Protein 7Q3Z (pdb70)

Organism: Homo sapiens (NCBI:txid9606)

B-factor: mean 42.29, std 16.64, range [16.61, 131.1]

Radius of gyration: 27.96 Å; Cα contacts (8 Å, |Δi|>4): 1354; chains: 2; bounding box: 65×72×68 Å

Nearest PDB structures (foldseek):
  7q3z-assembly1_B  TM=1.003E+00  e=4.705E-70  Homo sapiens
  7q3z-assembly2_A  TM=9.934E-01  e=1.161E-64  Homo sapiens
  7cux-assembly1_E  TM=9.793E-01  e=3.874E-58  Homo sapiens
  7cux-assembly1_C  TM=9.809E-01  e=7.092E-57  Homo sapiens
  7cux-assembly1_A  TM=9.792E-01  e=5.566E-57  Homo sapiens

Structure (mmCIF, N/CA/C/O backbone):
data_7Q3Z
#
_entry.id   7Q3Z
#
_cell.length_a   49.880
_cell.length_b   64.040
_cell.length_c   104.580
_cell.angle_alpha   90.00
_cell.angle_beta   93.00
_cell.angle_gamma   90.00
#
_symmetry.space_group_name_H-M   'P 1 21 1'
#
loop_
_entity.id
_entity.type
_entity.pdbx_description
1 polymer 'Schlafen family member 5'
2 non-polymer 'ZINC ION'
3 non-polymer 'SODIUM ION'
4 water water
#
loop_
_atom_site.group_PDB
_atom_site.id
_atom_site.type_symbol
_atom_site.label_atom_id
_atom_site.label_alt_id
_atom_site.label_comp_id
_atom_site.label_asym_id
_atom_site.label_entity_id
_atom_site.label_seq_id
_atom_site.pdbx_PDB_ins_code
_atom_site.Cartn_x
_atom_site.Cartn_y
_atom_site.Cartn_z
_atom_site.occupancy
_atom_site.B_iso_or_equiv
_atom_site.auth_seq_id
_atom_site.auth_comp_id
_atom_site.auth_asym_id
_atom_site.auth_atom_id
_atom_site.pdbx_PDB_model_num
ATOM 1 N N . VAL A 1 7 ? 22.212 -16.981 69.719 1.00 76.18 7 VAL B N 1
ATOM 2 C CA . VAL A 1 7 ? 21.933 -16.386 68.415 1.00 73.85 7 VAL B CA 1
ATOM 3 C C . VAL A 1 7 ? 22.584 -17.238 67.319 1.00 73.20 7 VAL B C 1
ATOM 4 O O . VAL A 1 7 ? 23.804 -17.203 67.119 1.00 75.82 7 VAL B O 1
ATOM 8 N N . ASP A 1 8 ? 21.752 -18.007 66.620 1.00 64.24 8 ASP B N 1
ATOM 9 C CA . ASP A 1 8 ? 22.231 -18.988 65.656 1.00 56.69 8 ASP B CA 1
ATOM 10 C C . ASP A 1 8 ? 22.603 -18.330 64.335 0.00 57.94 8 ASP B C 1
ATOM 11 O O . ASP A 1 8 ? 21.943 -17.393 63.882 1.00 56.95 8 ASP B O 1
ATOM 16 N N . THR A 1 9 ? 23.661 -18.838 63.716 1.00 60.88 9 THR B N 1
ATOM 17 C CA . THR A 1 9 ? 24.018 -18.513 62.342 1.00 72.88 9 THR B CA 1
ATOM 18 C C . THR A 1 9 ? 23.674 -19.703 61.452 1.00 79.96 9 THR B C 1
ATOM 19 O O . THR A 1 9 ? 23.626 -20.849 61.906 1.00 81.10 9 THR B O 1
ATOM 23 N N . ASN A 1 10 ? 23.424 -19.426 60.176 1.00 82.93 10 ASN B N 1
ATOM 24 C CA . ASN A 1 10 ? 22.990 -20.472 59.254 1.00 84.04 10 ASN B CA 1
ATOM 25 C C . ASN A 1 10 ? 23.939 -20.642 58.072 1.00 80.77 10 ASN B C 1
ATOM 26 O O . ASN A 1 10 ? 25.073 -20.171 58.101 1.00 81.39 10 ASN B O 1
ATOM 31 N N . GLU A 1 13 ? 26.211 -14.593 52.351 1.00 107.82 13 GLU B N 1
ATOM 32 C CA . GLU A 1 13 ? 25.348 -15.701 52.741 1.00 106.17 13 GLU B CA 1
ATOM 33 C C . GLU A 1 13 ? 25.162 -15.754 54.258 1.00 98.15 13 GLU B C 1
ATOM 34 O O . GLU A 1 13 ? 24.496 -16.649 54.781 1.00 107.60 13 GLU B O 1
ATOM 40 N N . CYS A 1 14 ? 25.750 -14.788 54.965 1.00 78.34 14 CYS B N 1
ATOM 41 C CA . CYS A 1 14 ? 25.736 -14.788 56.424 1.00 64.47 14 CYS B CA 1
ATOM 42 C C . CYS A 1 14 ? 24.344 -14.418 56.929 1.00 55.13 14 CYS B C 1
ATOM 43 O O . CYS A 1 14 ? 23.966 -13.243 56.951 1.00 49.47 14 CYS B O 1
ATOM 46 N N . VAL A 1 15 ? 23.571 -15.418 57.337 1.00 46.27 15 VAL B N 1
ATOM 47 C CA . VAL A 1 15 ? 22.213 -15.215 57.825 1.00 47.45 15 VAL B CA 1
ATOM 48 C C . VAL A 1 15 ? 22.190 -15.528 59.313 1.00 50.53 15 VAL B C 1
ATOM 49 O O . VAL A 1 15 ? 22.612 -16.613 59.733 1.00 55.59 15 VAL B O 1
ATOM 53 N N . VAL A 1 16 ? 21.715 -14.574 60.106 1.00 44.25 16 VAL B N 1
ATOM 54 C CA . VAL A 1 16 ? 21.627 -14.713 61.554 1.00 43.08 16 VAL B CA 1
ATOM 55 C C . VAL A 1 16 ? 20.159 -14.846 61.928 1.00 43.18 16 VAL B C 1
ATOM 56 O O . VAL A 1 16 ? 19.332 -14.029 61.507 1.00 40.86 16 VAL B O 1
ATOM 60 N N . ASP A 1 17 ? 19.832 -15.886 62.701 1.00 46.28 17 ASP B N 1
ATOM 61 C CA . ASP A 1 17 ? 18.460 -16.168 63.129 1.00 46.81 17 ASP B CA 1
ATOM 62 C C . ASP A 1 17 ? 18.250 -15.602 64.530 1.00 47.83 17 ASP B C 1
ATOM 63 O O . ASP A 1 17 ? 18.816 -16.107 65.504 1.00 50.13 17 ASP B O 1
ATOM 68 N N . ALA A 1 18 ? 17.421 -14.571 64.632 1.00 45.62 18 ALA B N 1
ATOM 69 C CA . ALA A 1 18 ? 17.183 -13.914 65.906 1.00 45.49 18 ALA B CA 1
ATOM 70 C C . ALA A 1 18 ? 15.970 -14.475 66.642 1.00 46.84 18 ALA B C 1
ATOM 71 O O . ALA A 1 18 ? 15.543 -13.891 67.640 1.00 46.64 18 ALA B O 1
ATOM 73 N N . GLY A 1 19 ? 15.409 -15.585 66.171 1.00 45.05 19 GLY B N 1
ATOM 74 C CA . GLY A 1 19 ? 14.303 -16.220 66.864 1.00 49.96 19 GLY B CA 1
ATOM 75 C C . GLY A 1 19 ? 12.987 -15.483 66.690 1.00 58.15 19 GLY B C 1
ATOM 76 O O . GLY A 1 19 ? 12.760 -14.764 65.712 1.00 60.02 19 GLY B O 1
ATOM 77 N N . LYS A 1 20 ? 12.101 -15.675 67.666 1.00 54.51 20 LYS B N 1
ATOM 78 C CA . LYS A 1 20 ? 10.768 -15.088 67.625 1.00 51.79 20 LYS B CA 1
ATOM 79 C C . LYS A 1 20 ? 10.770 -13.719 68.297 1.00 45.24 20 LYS B C 1
ATOM 80 O O . LYS A 1 20 ? 11.396 -13.528 69.343 1.00 49.15 20 LYS B O 1
ATOM 86 N N . VAL A 1 21 ? 10.067 -12.763 67.683 1.00 43.08 21 VAL B N 1
ATOM 87 C CA . VAL A 1 21 ? 10.055 -11.377 68.144 1.00 46.14 21 VAL B CA 1
ATOM 88 C C . VAL A 1 21 ? 8.652 -10.796 67.987 1.00 51.94 21 VAL B C 1
ATOM 89 O O . VAL A 1 21 ? 7.904 -11.163 67.077 1.00 49.04 21 VAL B O 1
ATOM 93 N N . THR A 1 22 ? 8.281 -9.903 68.902 1.00 47.60 22 THR B N 1
ATOM 94 C CA . THR A 1 22 ? 7.045 -9.143 68.764 1.00 46.21 22 THR B CA 1
ATOM 95 C C . THR A 1 22 ? 7.351 -7.838 68.051 1.00 39.86 22 THR B C 1
ATOM 96 O O . THR A 1 22 ? 8.346 -7.179 68.365 1.00 44.57 22 THR B O 1
ATOM 100 N N . LEU A 1 23 ? 6.514 -7.471 67.081 1.00 39.51 23 LEU B N 1
ATOM 101 C CA . LEU A 1 23 ? 6.780 -6.281 66.288 1.00 39.70 23 LEU B CA 1
ATOM 102 C C . LEU A 1 23 ? 5.627 -5.292 66.331 1.00 39.90 23 LEU B C 1
ATOM 103 O O . LEU A 1 23 ? 4.452 -5.672 66.432 1.00 50.06 23 LEU B O 1
ATOM 108 N N . GLY A 1 24 ? 5.985 -4.014 66.224 1.00 39.90 24 GLY B N 1
ATOM 109 C CA . GLY A 1 24 ? 5.030 -2.927 66.154 1.00 43.47 24 GLY B CA 1
ATOM 110 C C . GLY A 1 24 ? 5.208 -2.013 67.345 1.00 48.25 24 GLY B C 1
ATOM 111 O O . GLY A 1 24 ? 5.439 -2.492 68.457 1.00 43.52 24 GLY B O 1
ATOM 112 N N . THR A 1 25 ? 5.125 -0.700 67.122 1.00 46.89 25 THR B N 1
ATOM 113 C CA . THR A 1 25 ? 5.322 0.238 68.219 1.00 51.21 25 THR B CA 1
ATOM 114 C C . THR A 1 25 ? 4.347 -0.040 69.363 1.00 45.91 25 THR B C 1
ATOM 115 O O . THR A 1 25 ? 4.762 -0.237 70.512 1.00 44.78 25 THR B O 1
ATOM 119 N N . GLN A 1 26 ? 3.047 -0.101 69.062 1.00 55.47 26 GLN B N 1
ATOM 120 C CA . GLN A 1 26 ? 2.057 -0.349 70.112 1.00 46.82 26 GLN B CA 1
ATOM 121 C C . GLN A 1 26 ? 2.257 -1.726 70.745 1.00 52.13 26 GLN B C 1
ATOM 122 O O . GLN A 1 26 ? 2.310 -1.860 71.979 1.00 52.59 26 GLN B O 1
ATOM 128 N N . GLN A 1 27 ? 2.376 -2.763 69.905 1.00 48.38 27 GLN B N 1
ATOM 129 C CA . GLN A 1 27 ? 2.505 -4.128 70.410 1.00 41.64 27 GLN B CA 1
ATOM 130 C C . GLN A 1 27 ? 3.717 -4.283 71.320 1.00 53.07 27 GLN B C 1
ATOM 131 O O . GLN A 1 27 ? 3.657 -4.998 72.327 1.00 51.05 27 GLN B O 1
ATOM 137 N N . ARG A 1 28 ? 4.833 -3.641 70.978 1.00 45.35 28 ARG B N 1
ATOM 138 C CA . ARG A 1 28 ? 6.004 -3.758 71.837 1.00 47.62 28 ARG B CA 1
ATOM 139 C C . ARG A 1 28 ? 5.879 -2.880 73.075 1.00 50.31 28 ARG B C 1
ATOM 140 O O . ARG A 1 28 ? 6.445 -3.210 74.123 1.00 49.90 28 ARG B O 1
ATOM 148 N N . GLN A 1 29 ? 5.144 -1.772 72.976 1.00 55.07 29 GLN B N 1
ATOM 149 C CA . GLN A 1 29 ? 4.830 -1.000 74.171 1.00 59.57 29 GLN B CA 1
ATOM 150 C C . GLN A 1 29 ? 4.131 -1.875 75.205 1.00 54.05 29 GLN B C 1
ATOM 151 O O . GLN A 1 29 ? 4.544 -1.931 76.366 1.00 49.51 29 GLN B O 1
ATOM 157 N N . GLU A 1 30 ? 3.106 -2.616 74.785 1.00 54.10 30 GLU B N 1
ATOM 158 C CA . GLU A 1 30 ? 2.267 -3.326 75.748 1.00 55.65 30 GLU B CA 1
ATOM 159 C C . GLU A 1 30 ? 2.807 -4.692 76.174 1.00 59.56 30 GLU B C 1
ATOM 160 O O . GLU A 1 30 ? 2.267 -5.279 77.118 1.00 56.80 30 GLU B O 1
ATOM 166 N N . MET A 1 31 ? 3.849 -5.212 75.526 1.00 51.76 31 MET B N 1
ATOM 167 C CA . MET A 1 31 ? 4.289 -6.571 75.808 1.00 42.81 31 MET B CA 1
ATOM 168 C C . MET A 1 31 ? 5.037 -6.634 77.140 1.00 46.33 31 MET B C 1
ATOM 169 O O . MET A 1 31 ? 5.363 -5.614 77.758 1.00 51.13 31 MET B O 1
ATOM 174 N N . ASP A 1 32 ? 5.325 -7.861 77.572 1.00 46.60 32 ASP B N 1
ATOM 175 C CA . ASP A 1 32 ? 6.093 -8.113 78.790 1.00 55.07 32 ASP B CA 1
ATOM 176 C C . ASP A 1 32 ? 7.464 -7.440 78.718 1.00 61.08 32 ASP B C 1
ATOM 177 O O . ASP A 1 32 ? 8.244 -7.732 77.796 1.00 60.24 32 ASP B O 1
ATOM 182 N N . PRO A 1 33 ? 7.794 -6.546 79.656 1.00 60.37 33 PRO B N 1
ATOM 183 C CA . PRO A 1 33 ? 9.049 -5.779 79.532 1.00 57.07 33 PRO B CA 1
ATOM 184 C C . PRO A 1 33 ? 10.320 -6.613 79.454 1.00 61.89 33 PRO B C 1
ATOM 185 O O . PRO A 1 33 ? 11.176 -6.321 78.614 1.00 67.07 33 PRO B O 1
ATOM 189 N N . ARG A 1 34 ? 10.496 -7.623 80.310 1.00 60.38 34 ARG B N 1
ATOM 190 C CA . ARG A 1 34 ? 11.735 -8.395 80.255 1.00 55.58 34 ARG B CA 1
ATOM 191 C C . ARG A 1 34 ? 11.898 -9.076 78.898 1.00 55.61 34 ARG B C 1
ATOM 192 O O . ARG A 1 34 ? 13.010 -9.145 78.354 1.00 54.57 34 ARG B O 1
ATOM 200 N N . LEU A 1 35 ? 10.792 -9.548 78.316 1.00 53.50 35 LEU B N 1
ATOM 201 C CA . LEU A 1 35 ? 10.856 -10.140 76.985 1.00 56.79 35 LEU B CA 1
ATOM 202 C C . LEU A 1 35 ? 11.173 -9.087 75.929 1.00 50.11 35 LEU B C 1
ATOM 203 O O . LEU A 1 35 ? 11.962 -9.344 75.010 1.00 45.33 35 LEU B O 1
ATOM 208 N N . ARG A 1 36 ? 10.561 -7.901 76.044 1.00 46.20 36 ARG B N 1
ATOM 209 C CA . ARG A 1 36 ? 10.857 -6.807 75.121 1.00 50.73 36 ARG B CA 1
ATOM 210 C C . ARG A 1 36 ? 12.344 -6.482 75.126 1.00 44.20 36 ARG B C 1
ATOM 211 O O . ARG A 1 36 ? 12.979 -6.362 74.068 1.00 43.39 36 ARG B O 1
ATOM 219 N N . GLU A 1 37 ? 12.922 -6.365 76.319 1.00 37.41 37 GLU B N 1
ATOM 220 C CA . GLU A 1 37 ? 14.337 -6.035 76.426 1.00 36.81 37 GLU B CA 1
ATOM 221 C C . GLU A 1 37 ? 15.210 -7.161 75.883 1.00 39.33 37 GLU B C 1
ATOM 222 O O . GLU A 1 37 ? 16.216 -6.906 75.207 1.00 43.98 37 GLU B O 1
ATOM 228 N N . LYS A 1 38 ? 14.834 -8.416 76.154 1.00 40.19 38 LYS B N 1
ATOM 229 C CA . LYS A 1 38 ? 15.617 -9.552 75.667 1.00 42.07 38 LYS B CA 1
ATOM 230 C C . LYS A 1 38 ? 15.651 -9.595 74.140 1.00 43.68 38 LYS B C 1
ATOM 231 O O . LYS A 1 38 ? 16.712 -9.797 73.532 1.00 46.19 38 LYS B O 1
ATOM 237 N N . GLN A 1 39 ? 14.488 -9.431 73.506 1.00 45.22 39 GLN B N 1
ATOM 238 C CA . GLN A 1 39 ? 14.429 -9.416 72.048 1.00 41.95 39 GLN B CA 1
ATOM 239 C C . GLN A 1 39 ? 15.234 -8.260 71.472 1.00 38.50 39 GLN B C 1
ATOM 240 O O . GLN A 1 39 ? 15.977 -8.437 70.495 1.00 36.80 39 GLN B O 1
ATOM 246 N N . ASN A 1 40 ? 15.090 -7.063 72.051 1.00 42.05 40 ASN B N 1
ATOM 247 C CA . ASN A 1 40 ? 15.848 -5.926 71.544 1.00 42.66 40 ASN B CA 1
ATOM 248 C C . ASN A 1 40 ? 17.346 -6.187 71.646 1.00 40.63 40 ASN B C 1
ATOM 249 O O . ASN A 1 40 ? 18.111 -5.841 70.732 1.00 42.93 40 ASN B O 1
ATOM 254 N N . GLU A 1 41 ? 17.779 -6.849 72.726 1.00 37.61 41 GLU B N 1
ATOM 255 C CA . GLU A 1 41 ? 19.209 -7.098 72.912 1.00 38.10 41 GLU B CA 1
ATOM 256 C C . GLU A 1 41 ? 19.719 -8.172 71.953 1.00 39.44 41 GLU B C 1
ATOM 257 O O . GLU A 1 41 ? 20.849 -8.080 71.448 1.00 36.24 41 GLU B O 1
ATOM 263 N N . ILE A 1 42 ? 18.905 -9.199 71.696 1.00 38.06 42 ILE B N 1
ATOM 264 C CA . ILE A 1 42 ? 19.263 -10.203 70.694 1.00 36.89 42 ILE B CA 1
ATOM 265 C C . ILE A 1 42 ? 19.450 -9.543 69.336 1.00 39.23 42 ILE B C 1
ATOM 266 O O . ILE A 1 42 ? 20.456 -9.763 68.644 1.00 40.06 42 ILE B O 1
ATOM 271 N N . ILE A 1 43 ? 18.476 -8.722 68.933 1.00 39.59 43 ILE B N 1
ATOM 272 C CA . ILE A 1 43 ? 18.573 -8.055 67.638 1.00 42.35 43 ILE B CA 1
ATOM 273 C C . ILE A 1 43 ? 19.824 -7.189 67.578 1.00 38.16 43 ILE B C 1
ATOM 274 O O . ILE A 1 43 ? 20.553 -7.210 66.582 1.00 33.26 43 ILE B O 1
ATOM 279 N N . LEU A 1 44 ? 20.107 -6.435 68.646 1.00 30.96 44 LEU B N 1
ATOM 280 C CA . LEU A 1 44 ? 21.235 -5.511 68.582 1.00 34.62 44 LEU B CA 1
ATOM 281 C C . LEU A 1 44 ? 22.569 -6.247 68.543 1.00 36.24 44 LEU B C 1
ATOM 282 O O . LEU A 1 44 ? 23.492 -5.825 67.833 1.00 31.73 44 LEU B O 1
ATOM 287 N N . ARG A 1 45 ? 22.705 -7.340 69.303 1.00 30.69 45 ARG B N 1
ATOM 288 C CA . ARG A 1 45 ? 23.940 -8.113 69.225 1.00 36.33 45 ARG B CA 1
ATOM 289 C C . ARG A 1 45 ? 24.126 -8.702 67.835 1.00 32.15 45 ARG B C 1
ATOM 290 O O . ARG A 1 45 ? 25.250 -8.748 67.319 1.00 33.35 45 ARG B O 1
ATOM 298 N N . ALA A 1 46 ? 23.034 -9.173 67.223 1.00 31.85 46 ALA B N 1
ATOM 299 C CA . ALA A 1 46 ? 23.132 -9.692 65.864 1.00 31.07 46 ALA B CA 1
ATOM 300 C C . ALA A 1 46 ? 23.562 -8.597 64.892 1.00 36.28 46 ALA B C 1
ATOM 301 O O . ALA A 1 46 ? 24.421 -8.819 64.023 1.00 38.16 46 ALA B O 1
ATOM 303 N N . VAL A 1 47 ? 22.968 -7.403 65.027 1.00 34.69 47 VAL B N 1
ATOM 304 C CA . VAL A 1 47 ? 23.342 -6.264 64.190 1.00 31.11 47 VAL B CA 1
ATOM 305 C C . VAL A 1 47 ? 24.827 -5.944 64.357 1.00 32.08 47 VAL B C 1
ATOM 306 O O . VAL A 1 47 ? 25.551 -5.751 63.375 1.00 30.75 47 VAL B O 1
ATOM 310 N N . CYS A 1 48 ? 25.296 -5.859 65.607 1.00 31.22 48 CYS B N 1
ATOM 311 C CA . CYS A 1 48 ? 26.681 -5.477 65.865 1.00 35.14 48 CYS B CA 1
ATOM 312 C C . CYS A 1 48 ? 27.656 -6.498 65.273 1.00 29.81 48 CYS B C 1
ATOM 313 O O . CYS A 1 48 ? 28.652 -6.136 64.621 1.00 28.22 48 CYS B O 1
ATOM 316 N N . ALA A 1 49 ? 27.375 -7.790 65.484 1.00 32.03 49 ALA B N 1
ATOM 317 C CA . ALA A 1 49 ? 28.181 -8.844 64.870 1.00 31.21 49 ALA B CA 1
ATOM 318 C C . ALA A 1 49 ? 28.256 -8.686 63.352 1.00 34.86 49 ALA B C 1
ATOM 319 O O . ALA A 1 49 ? 29.340 -8.756 62.754 1.00 34.40 49 ALA B O 1
ATOM 321 N N . LEU A 1 50 ? 27.107 -8.469 62.707 1.00 31.69 50 LEU B N 1
ATOM 322 C CA . LEU A 1 50 ? 27.132 -8.387 61.251 1.00 35.02 50 LEU B CA 1
ATOM 323 C C . LEU A 1 50 ? 27.843 -7.125 60.777 1.00 34.09 50 LEU B C 1
ATOM 324 O O . LEU A 1 50 ? 28.562 -7.150 59.772 1.00 31.32 50 LEU B O 1
ATOM 329 N N . LEU A 1 51 ? 27.632 -6.003 61.462 1.00 30.69 51 LEU B N 1
ATOM 330 C CA . LEU A 1 51 ? 28.375 -4.797 61.121 1.00 34.16 51 LEU B CA 1
ATOM 331 C C . LEU A 1 51 ? 29.875 -5.066 61.154 1.00 36.67 51 LEU B C 1
ATOM 332 O O . LEU A 1 51 ? 30.618 -4.587 60.292 1.00 36.45 51 LEU B O 1
ATOM 337 N N . ASN A 1 52 ? 30.331 -5.879 62.107 1.00 31.38 52 ASN B N 1
ATOM 338 C CA . ASN A 1 52 ? 31.756 -6.161 62.242 1.00 32.98 52 ASN B CA 1
ATOM 339 C C . ASN A 1 52 ? 32.217 -7.384 61.449 1.00 35.60 52 ASN B C 1
ATOM 340 O O . ASN A 1 52 ? 33.393 -7.757 61.541 1.00 36.90 52 ASN B O 1
ATOM 345 N N . SER A 1 53 ? 31.335 -8.017 60.682 1.00 31.82 53 SER B N 1
ATOM 346 C CA . SER A 1 53 ? 31.684 -9.241 59.968 1.00 38.49 53 SER B CA 1
ATOM 347 C C . SER A 1 53 ? 31.354 -9.136 58.483 1.00 36.34 53 SER B C 1
ATOM 348 O O . SER A 1 53 ? 31.052 -10.142 57.833 1.00 39.88 53 SER B O 1
ATOM 351 N N . GLY A 1 54 ? 31.385 -7.924 57.938 1.00 29.23 54 GLY B N 1
ATOM 352 C CA . GLY A 1 54 ? 31.185 -7.725 56.517 1.00 35.38 54 GLY B CA 1
ATOM 353 C C . GLY A 1 54 ? 29.751 -7.672 56.051 1.00 39.44 54 GLY B C 1
ATOM 354 O O . GLY A 1 54 ? 29.518 -7.770 54.841 1.00 32.93 54 GLY B O 1
ATOM 355 N N . GLY A 1 55 ? 28.783 -7.537 56.962 1.00 33.48 55 GLY B N 1
ATOM 356 C CA . GLY A 1 55 ? 27.385 -7.430 56.606 1.00 35.74 55 GLY B CA 1
ATOM 357 C C . GLY A 1 55 ? 26.684 -8.776 56.524 1.00 37.38 55 GLY B C 1
ATOM 358 O O . GLY A 1 55 ? 27.296 -9.842 56.501 1.00 37.19 55 GLY B O 1
ATOM 359 N N . GLY A 1 56 ? 25.363 -8.715 56.496 1.00 38.24 56 GLY B N 1
ATOM 360 C CA . GLY A 1 56 ? 24.578 -9.930 56.396 1.00 41.17 56 GLY B CA 1
ATOM 361 C 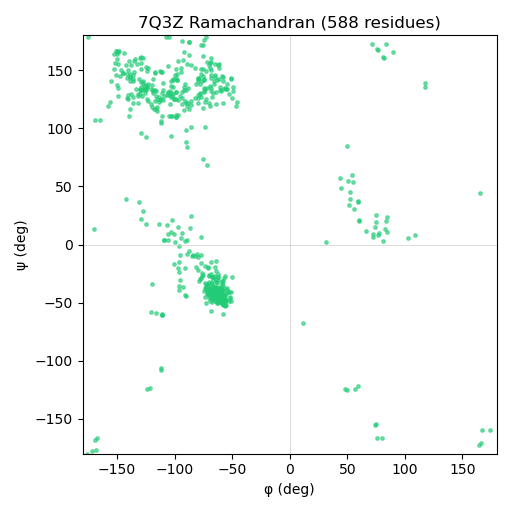C . GLY A 1 56 ? 23.098 -9.667 56.521 1.00 33.74 56 GLY B C 1
ATOM 362 O O . GLY A 1 56 ? 22.627 -8.546 56.314 1.00 39.69 56 GLY B O 1
ATOM 363 N N . ILE A 1 57 ? 22.365 -10.721 56.864 1.00 32.55 57 ILE B N 1
ATOM 364 C CA . ILE A 1 57 ? 20.916 -10.673 56.945 1.00 39.58 57 ILE B CA 1
ATOM 365 C C . ILE A 1 57 ? 20.501 -11.248 58.288 1.00 41.29 57 ILE B C 1
ATOM 366 O O . ILE A 1 57 ? 21.000 -12.301 58.702 1.00 43.28 57 ILE B O 1
ATOM 371 N N . ILE A 1 58 ? 19.611 -10.546 58.977 1.00 35.51 58 ILE B N 1
ATOM 372 C CA . ILE A 1 58 ? 18.979 -11.046 60.189 1.00 33.53 58 ILE B CA 1
ATOM 373 C C . ILE A 1 58 ? 17.569 -11.471 59.823 1.00 39.82 58 ILE B C 1
ATOM 374 O O . ILE A 1 58 ? 16.839 -10.720 59.161 1.00 39.06 58 ILE B O 1
ATOM 379 N N . LYS A 1 59 ? 17.184 -12.675 60.227 1.00 39.74 59 LYS B N 1
ATOM 380 C CA . LYS A 1 59 ? 15.810 -13.109 60.040 1.00 41.20 59 LYS B CA 1
ATOM 381 C C . LYS A 1 59 ? 15.181 -13.357 61.404 1.00 40.36 59 LYS B C 1
ATOM 382 O O . LYS A 1 59 ? 15.865 -13.718 62.366 1.00 40.61 59 LYS B O 1
ATOM 388 N N . ALA A 1 60 ? 13.873 -13.122 61.483 1.00 41.16 60 ALA B N 1
ATOM 389 C CA . ALA A 1 60 ? 13.147 -13.325 62.726 1.00 41.18 60 ALA B CA 1
ATOM 390 C C . ALA A 1 60 ? 11.702 -13.684 62.415 1.00 44.94 60 ALA B C 1
ATOM 391 O O . ALA A 1 60 ? 11.126 -13.215 61.428 1.00 45.15 60 ALA B O 1
ATOM 393 N N . GLU A 1 61 ? 11.122 -14.531 63.263 1.00 44.84 61 GLU B N 1
ATOM 394 C CA . GLU A 1 61 ? 9.716 -14.892 63.147 1.00 46.96 61 GLU B CA 1
ATOM 395 C C . GLU A 1 61 ? 8.887 -13.884 63.939 1.00 45.53 61 GLU B C 1
ATOM 396 O O . GLU A 1 61 ? 9.102 -13.706 65.142 1.00 49.81 61 GLU B O 1
ATOM 402 N N . ILE A 1 62 ? 7.960 -13.214 63.261 1.00 44.49 62 ILE B N 1
ATOM 403 C CA . ILE A 1 62 ? 7.017 -12.306 63.909 1.00 47.26 62 ILE B CA 1
ATOM 404 C C . ILE A 1 62 ? 5.956 -13.143 64.618 1.00 52.60 62 ILE B C 1
ATOM 405 O O . ILE A 1 62 ? 5.206 -13.883 63.975 1.00 52.46 62 ILE B O 1
ATOM 410 N N . GLU A 1 63 ? 5.880 -13.021 65.945 1.00 55.33 63 GLU B N 1
ATOM 411 C CA . GLU A 1 63 ? 4.984 -13.875 66.718 1.00 63.47 63 GLU B CA 1
ATOM 412 C C . GLU A 1 63 ? 3.589 -13.283 66.925 1.00 60.74 63 GLU B C 1
ATOM 413 O O . GLU A 1 63 ? 2.655 -14.040 67.213 1.00 60.57 63 GLU B O 1
ATOM 419 N N . ASN A 1 64 ? 3.404 -11.970 66.782 1.00 55.93 64 ASN B N 1
ATOM 420 C CA . ASN A 1 64 ? 2.079 -11.381 66.943 1.00 51.42 64 ASN B CA 1
ATOM 421 C C . ASN A 1 64 ? 1.345 -11.383 65.604 1.00 60.86 64 ASN B C 1
ATOM 422 O O . ASN A 1 64 ? 1.798 -10.769 64.628 1.00 53.82 64 ASN B O 1
ATOM 427 N N . LYS A 1 65 ? 0.206 -12.070 65.569 1.00 62.53 65 LYS B N 1
ATOM 428 C CA . LYS A 1 65 ? -0.576 -12.173 64.351 1.00 59.28 65 LYS B CA 1
ATOM 429 C C . LYS A 1 65 ? -1.202 -10.826 64.010 1.00 57.93 65 LYS B C 1
ATOM 430 O O . LYS A 1 65 ? -1.460 -9.991 64.883 1.00 56.33 65 LYS B O 1
ATOM 436 N N . GLY A 1 66 ? -1.421 -10.615 62.715 1.00 61.53 66 GLY B N 1
ATOM 437 C CA . GLY A 1 66 ? -1.938 -9.359 62.221 1.00 61.49 66 GLY B CA 1
ATOM 438 C C . GLY A 1 66 ? -0.936 -8.231 62.150 1.00 58.24 66 GLY B C 1
ATOM 439 O O . GLY A 1 66 ? -1.339 -7.085 61.916 1.00 58.00 66 GLY B O 1
ATOM 440 N N . TYR A 1 67 ? 0.352 -8.507 62.347 1.00 52.42 67 TYR B N 1
ATOM 441 C CA . TYR A 1 67 ? 1.346 -7.450 62.253 1.00 49.02 67 TYR B CA 1
ATOM 442 C C . TYR A 1 67 ? 1.471 -6.957 60.817 1.00 51.37 67 TYR B C 1
ATOM 443 O O . TYR A 1 67 ? 1.543 -7.756 59.876 1.00 51.56 67 TYR B O 1
ATOM 452 N N . ASN A 1 68 ? 1.498 -5.638 60.649 1.00 46.05 68 ASN B N 1
ATOM 453 C CA . ASN A 1 68 ? 1.684 -5.030 59.339 1.00 56.59 68 ASN B CA 1
ATOM 454 C C . ASN A 1 68 ? 2.628 -3.854 59.489 1.00 57.24 68 ASN B C 1
ATOM 455 O O . ASN A 1 68 ? 2.286 -2.864 60.146 1.00 56.17 68 ASN B O 1
ATOM 460 N N . TYR A 1 69 ? 3.792 -3.954 58.843 1.00 53.97 69 TYR B N 1
ATOM 461 C CA . TYR A 1 69 ? 4.878 -3.018 59.105 1.00 56.29 69 TYR B CA 1
ATOM 462 C C . TYR A 1 69 ? 4.472 -1.577 58.816 1.00 56.16 69 TYR B C 1
ATOM 463 O O . TYR A 1 69 ? 4.827 -0.664 59.571 1.00 55.22 69 TYR B O 1
ATOM 472 N N . GLU A 1 70 ? 3.751 -1.344 57.716 1.00 54.63 70 GLU B N 1
ATOM 473 C CA . GLU A 1 70 ? 3.504 0.032 57.291 1.00 66.20 70 GLU B CA 1
ATOM 474 C C . GLU A 1 70 ? 2.548 0.748 58.238 1.00 72.54 70 GLU B C 1
ATOM 475 O O . GLU A 1 70 ? 2.720 1.943 58.511 1.00 78.48 70 GLU B O 1
ATOM 481 N N . ARG A 1 71 ? 1.536 0.042 58.753 1.00 62.49 71 ARG B N 1
ATOM 482 C CA A ARG A 1 71 ? 0.625 0.702 59.673 0.49 62.97 71 ARG B CA 1
ATOM 483 C CA B ARG A 1 71 ? 0.571 0.617 59.683 0.51 63.07 71 ARG B CA 1
ATOM 484 C C . ARG A 1 71 ? 1.053 0.572 61.129 1.00 63.04 71 ARG B C 1
ATOM 485 O O . ARG A 1 71 ? 0.754 1.473 61.920 1.00 67.52 71 ARG B O 1
ATOM 500 N N . HIS A 1 72 ? 1.790 -0.479 61.504 1.00 60.10 72 HIS B N 1
ATOM 501 C CA . HIS A 1 72 ? 2.132 -0.683 62.910 1.00 56.06 72 HIS B CA 1
ATOM 502 C C . HIS A 1 72 ? 3.506 -0.164 63.308 1.00 56.30 72 HIS B C 1
ATOM 503 O O . HIS A 1 72 ? 3.740 0.042 64.503 1.00 52.86 72 HIS B O 1
ATOM 510 N N . GLY A 1 73 ? 4.420 0.045 62.361 1.00 52.53 73 GLY B N 1
ATOM 511 C CA . GLY A 1 73 ? 5.773 0.419 62.733 1.00 50.65 73 GLY B CA 1
ATOM 512 C C . GLY A 1 73 ? 6.592 -0.784 63.167 1.00 48.30 73 GLY B C 1
ATOM 513 O O . GLY A 1 73 ? 6.217 -1.940 62.956 1.00 57.56 73 GLY B O 1
ATOM 514 N N . VAL A 1 74 ? 7.736 -0.501 63.787 1.00 41.81 74 VAL B N 1
ATOM 515 C CA . VAL A 1 74 ? 8.656 -1.560 64.195 1.00 45.18 74 VAL B CA 1
ATOM 516 C C . VAL A 1 74 ? 8.805 -1.611 65.713 1.00 48.79 74 VAL B C 1
ATOM 517 O O . VAL A 1 74 ? 8.544 -2.643 66.338 1.00 47.10 74 VAL B O 1
ATOM 521 N N . GLY A 1 75 ? 9.243 -0.509 66.314 1.00 45.92 75 GLY B N 1
ATOM 522 C CA . GLY A 1 75 ? 9.314 -0.435 67.759 1.00 44.18 75 GLY B CA 1
ATOM 523 C C . GLY A 1 75 ? 10.556 -1.023 68.386 1.00 51.05 75 GLY B C 1
ATOM 524 O O . GLY A 1 75 ? 10.533 -1.347 69.577 1.00 51.81 75 GLY B O 1
ATOM 525 N N . LEU A 1 76 ? 11.642 -1.182 67.628 1.00 47.46 76 LEU B N 1
ATOM 526 C CA . LEU A 1 76 ? 12.930 -1.567 68.188 1.00 43.14 76 LEU B CA 1
ATOM 527 C C . LEU A 1 76 ? 13.764 -0.324 68.462 1.00 46.76 76 LEU B C 1
ATOM 528 O O . LEU A 1 76 ? 13.644 0.683 67.759 1.00 53.43 76 LEU B O 1
ATOM 533 N N . ASP A 1 77 ? 14.602 -0.398 69.504 1.00 49.77 77 ASP B N 1
ATOM 534 C CA . ASP A 1 77 ? 15.472 0.708 69.905 1.00 49.90 77 ASP B CA 1
ATOM 535 C C . ASP A 1 77 ? 16.884 0.419 69.408 1.00 50.89 77 ASP B C 1
ATOM 536 O O . ASP A 1 77 ? 17.562 -0.476 69.924 1.00 54.88 77 ASP B O 1
ATOM 541 N N . VAL A 1 78 ? 17.326 1.197 68.425 1.00 50.63 78 VAL B N 1
ATOM 542 C CA . VAL A 1 78 ? 18.581 0.976 67.721 1.00 50.44 78 VAL B CA 1
ATOM 543 C C . VAL A 1 78 ? 19.398 2.259 67.801 1.00 54.45 78 VAL B C 1
ATOM 544 O O . VAL A 1 78 ? 18.868 3.331 67.506 1.00 52.23 78 V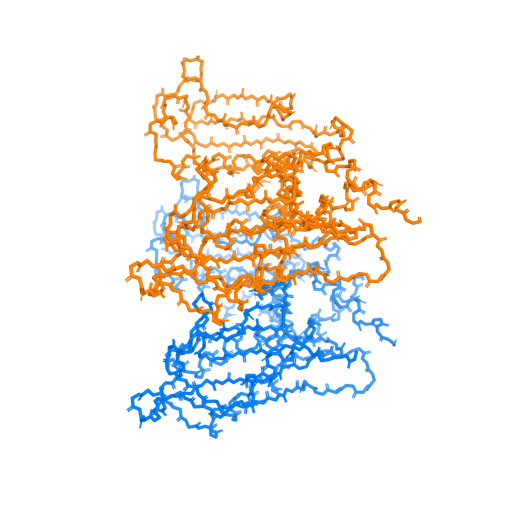AL B O 1
ATOM 548 N N . PRO A 1 79 ? 20.672 2.194 68.188 1.00 51.68 79 PRO B N 1
ATOM 549 C CA . PRO A 1 79 ? 21.538 3.383 68.167 1.00 51.42 79 PRO B CA 1
ATOM 550 C C . PRO A 1 79 ? 21.449 4.100 66.835 1.00 53.75 79 PRO B C 1
ATOM 551 O O . PRO A 1 79 ? 21.537 3.464 65.774 1.00 54.52 79 PRO B O 1
ATOM 555 N N . PRO A 1 80 ? 21.270 5.422 66.853 1.00 53.76 80 PRO B N 1
ATOM 556 C CA . PRO A 1 80 ? 21.116 6.165 65.591 1.00 53.29 80 PRO B CA 1
ATOM 557 C C . PRO A 1 80 ? 22.290 6.016 64.633 1.00 52.48 80 PRO B C 1
ATOM 558 O O . PRO A 1 80 ? 22.078 6.038 63.413 1.00 56.30 80 PRO B O 1
ATOM 562 N N . ILE A 1 81 ? 23.517 5.846 65.135 1.00 48.90 81 ILE B N 1
ATOM 563 C CA . ILE A 1 81 ? 24.649 5.648 64.232 1.00 55.85 81 ILE B CA 1
ATOM 564 C C . ILE A 1 81 ? 24.495 4.356 63.441 1.00 51.40 81 ILE B C 1
ATOM 565 O O . ILE A 1 81 ? 24.951 4.263 62.298 1.00 58.82 81 ILE B O 1
ATOM 570 N N . PHE A 1 82 ? 23.835 3.348 64.015 1.00 44.52 82 PHE B N 1
ATOM 571 C CA . PHE A 1 82 ? 23.660 2.080 63.313 1.00 43.86 82 PHE B CA 1
ATOM 572 C C . PHE A 1 82 ? 22.599 2.141 62.224 1.00 54.09 82 PHE B C 1
ATOM 573 O O . PHE A 1 82 ? 22.648 1.334 61.288 1.00 52.88 82 PHE B O 1
ATOM 581 N N . ARG A 1 83 ? 21.641 3.064 62.332 1.00 56.23 83 ARG B N 1
ATOM 582 C CA . ARG A 1 83 ? 20.472 3.028 61.461 1.00 61.47 83 ARG B CA 1
ATOM 583 C C . ARG A 1 83 ? 20.841 3.225 59.998 1.00 57.60 83 ARG B C 1
ATOM 584 O O . ARG A 1 83 ? 20.209 2.632 59.117 1.00 57.51 83 ARG B O 1
ATOM 592 N N . SER A 1 84 ? 21.869 4.026 59.718 1.00 55.70 84 SER B N 1
ATOM 593 C CA A SER A 1 84 ? 22.280 4.275 58.342 0.39 55.08 84 SER B CA 1
ATOM 594 C CA B SER A 1 84 ? 22.276 4.273 58.340 0.61 55.01 84 SER B CA 1
ATOM 595 C C . SER A 1 84 ? 22.787 3.020 57.639 1.00 57.01 84 SER B C 1
ATOM 596 O O . SER A 1 84 ? 22.910 3.028 56.409 1.00 56.96 84 SER B O 1
ATOM 601 N N . HIS A 1 85 ? 23.084 1.950 58.380 1.00 54.47 85 HIS B N 1
ATOM 602 C CA . HIS A 1 85 ? 23.583 0.704 57.807 1.00 49.74 85 HIS B CA 1
ATOM 603 C C . HIS A 1 85 ? 22.508 -0.363 57.657 1.00 45.63 85 HIS B C 1
ATOM 604 O O . HIS A 1 85 ? 22.823 -1.481 57.240 1.00 42.55 85 HIS B O 1
ATOM 611 N N . LEU A 1 86 ? 21.264 -0.058 58.006 1.00 43.97 86 LEU B N 1
ATOM 612 C CA . LEU A 1 86 ? 20.215 -1.057 58.133 1.00 44.03 86 LEU B CA 1
ATOM 613 C C . LEU A 1 86 ? 19.081 -0.780 57.156 1.00 44.47 86 LEU B C 1
ATOM 614 O O . LEU A 1 86 ? 18.725 0.375 56.900 1.00 42.24 86 LEU B O 1
ATOM 619 N N . ASP A 1 87 ? 18.521 -1.852 56.616 1.00 38.73 87 ASP B N 1
ATOM 620 C CA . ASP A 1 87 ? 17.226 -1.802 55.949 1.00 43.66 87 ASP B CA 1
ATOM 621 C C . ASP A 1 87 ? 16.362 -2.907 56.530 1.00 41.77 87 ASP B C 1
ATOM 622 O O . ASP A 1 87 ? 16.871 -3.846 57.138 1.00 48.67 87 ASP B O 1
ATOM 627 N N . LYS A 1 88 ? 15.050 -2.792 56.350 1.00 39.13 88 LYS B N 1
ATOM 628 C CA . LYS A 1 88 ? 14.121 -3.687 57.023 1.00 40.31 88 LYS B CA 1
ATOM 629 C C . LYS A 1 88 ? 12.988 -4.053 56.078 1.00 39.12 88 LYS B C 1
ATOM 630 O O . LYS A 1 88 ? 12.617 -3.270 55.198 1.00 38.82 88 LYS B O 1
ATOM 636 N N . MET A 1 89 ? 12.440 -5.252 56.269 1.00 43.68 89 MET B N 1
ATOM 637 C CA . MET A 1 89 ? 11.385 -5.747 55.392 1.00 51.27 89 MET B CA 1
ATOM 638 C C . MET A 1 89 ? 10.526 -6.775 56.119 1.00 43.07 89 MET B C 1
ATOM 639 O O . MET A 1 89 ? 11.041 -7.593 56.878 1.00 44.24 89 MET B O 1
ATOM 644 N N . GLN A 1 90 ? 9.219 -6.731 55.887 1.00 46.28 90 GLN B N 1
ATOM 645 C CA . GLN A 1 90 ? 8.307 -7.765 56.360 1.00 43.43 90 GLN B CA 1
ATOM 646 C C . GLN A 1 90 ? 7.870 -8.637 55.192 1.00 50.63 90 GLN B C 1
ATOM 647 O O . GLN A 1 90 ? 7.456 -8.121 54.148 1.00 44.87 90 GLN B O 1
ATOM 653 N N . LYS A 1 91 ? 7.957 -9.954 55.370 1.00 50.10 91 LYS B N 1
ATOM 654 C CA . LYS A 1 91 ? 7.411 -10.923 54.421 1.00 53.64 91 LYS B CA 1
ATOM 655 C C . LYS A 1 91 ? 6.557 -11.896 55.231 1.00 56.86 91 LYS B C 1
ATOM 656 O O . LYS A 1 91 ? 7.074 -12.852 55.820 1.00 55.60 91 LYS B O 1
ATOM 662 N N . GLU A 1 92 ? 5.253 -11.624 55.275 1.00 60.43 92 GLU B N 1
ATOM 663 C CA . GLU A 1 92 ? 4.266 -12.415 56.022 1.00 58.79 92 GLU B CA 1
ATOM 664 C C . GLU A 1 92 ? 4.696 -12.461 57.483 1.00 56.34 92 GLU B C 1
ATOM 665 O O . GLU A 1 92 ? 4.877 -11.387 58.085 1.00 53.47 92 GLU B O 1
ATOM 671 N N . ASN A 1 93 ? 4.871 -13.632 58.092 1.00 49.96 93 ASN B N 1
ATOM 672 C CA . ASN A 1 93 ? 5.231 -13.729 59.497 1.00 57.24 93 ASN B CA 1
ATOM 673 C C . ASN A 1 93 ? 6.735 -13.664 59.717 1.00 55.33 93 ASN B C 1
ATOM 674 O O . ASN A 1 93 ? 7.206 -14.003 60.808 1.00 52.27 93 ASN B O 1
ATOM 679 N N . HIS A 1 94 ? 7.500 -13.246 58.710 1.00 56.85 94 HIS B N 1
ATOM 680 C CA . HIS A 1 94 ? 8.941 -13.139 58.845 1.00 58.77 94 HIS B CA 1
ATOM 681 C C . HIS A 1 94 ? 9.378 -11.691 58.684 1.00 51.49 94 HIS B C 1
ATOM 682 O O . HIS A 1 94 ? 8.772 -10.916 57.943 1.00 53.44 94 HIS B O 1
ATOM 689 N N . PHE A 1 95 ? 10.433 -11.336 59.403 1.00 47.80 95 PHE B N 1
ATOM 690 C CA . PHE A 1 95 ? 11.024 -10.012 59.373 1.00 41.59 95 PHE B CA 1
ATOM 691 C C . PHE A 1 95 ? 12.485 -10.173 58.992 1.00 37.19 95 PHE B C 1
ATOM 692 O O . PHE A 1 95 ? 13.169 -11.079 59.489 1.00 42.05 95 PHE B O 1
ATOM 700 N N . LEU A 1 96 ? 12.964 -9.293 58.121 1.00 38.06 96 LEU B N 1
ATOM 701 C CA . LEU A 1 96 ? 14.335 -9.343 57.630 1.00 37.12 96 LEU B CA 1
ATOM 702 C C . LEU A 1 96 ? 15.007 -7.998 57.845 1.00 39.38 96 LEU B C 1
ATOM 703 O O . LEU A 1 96 ? 14.413 -6.951 57.572 1.00 41.13 96 LEU B O 1
ATOM 708 N N . ILE A 1 97 ? 16.252 -8.030 58.323 1.00 38.47 97 ILE B N 1
ATOM 709 C CA . ILE A 1 97 ? 17.070 -6.834 58.489 1.00 38.11 97 ILE B CA 1
ATOM 710 C C . ILE A 1 97 ? 18.326 -7.003 57.648 1.00 35.74 97 ILE B C 1
ATOM 711 O O . ILE A 1 97 ? 19.100 -7.941 57.863 1.00 38.54 97 ILE B O 1
ATOM 716 N N . PHE A 1 98 ? 18.519 -6.082 56.714 1.00 37.37 98 PHE B N 1
ATOM 717 C CA . PHE A 1 98 ? 19.683 -5.990 55.834 1.00 40.40 98 PHE B CA 1
ATOM 718 C C . PHE A 1 98 ? 20.756 -5.168 56.544 1.00 42.17 98 PHE B C 1
ATOM 719 O O . PHE A 1 98 ? 20.526 -3.990 56.846 1.00 41.62 98 PHE B O 1
ATOM 727 N N . VAL A 1 99 ? 21.909 -5.773 56.837 1.00 36.74 99 VAL B N 1
ATOM 728 C CA . VAL A 1 99 ? 22.957 -5.111 57.614 1.00 33.62 99 VAL B CA 1
ATOM 729 C C . VAL A 1 99 ? 24.170 -4.941 56.718 1.00 35.23 99 VAL B C 1
ATOM 730 O O . VAL A 1 99 ? 24.804 -5.926 56.330 1.00 35.99 99 VAL B O 1
ATOM 734 N N . LYS A 1 100 ? 24.520 -3.701 56.428 1.00 32.49 100 LYS B N 1
ATOM 735 C CA . LYS A 1 100 ? 25.686 -3.415 55.616 1.00 36.04 100 LYS B CA 1
ATOM 736 C C . LYS A 1 100 ? 26.921 -3.278 56.497 1.00 41.54 100 LYS B C 1
ATOM 737 O O . LYS A 1 100 ? 26.836 -2.998 57.693 1.00 40.67 100 LYS B O 1
ATOM 743 N N . SER A 1 101 ? 28.078 -3.522 55.892 1.00 37.50 101 SER B N 1
ATOM 744 C CA . SER A 1 101 ? 29.330 -3.536 56.636 1.00 38.52 101 SER B CA 1
ATOM 745 C C . SER A 1 101 ? 29.559 -2.201 57.340 1.00 40.32 101 SER B C 1
ATOM 746 O O . SER A 1 101 ? 29.190 -1.139 56.835 1.00 41.86 101 SER B O 1
ATOM 749 N N . TRP A 1 102 ? 30.150 -2.262 58.534 1.00 41.22 102 TRP B N 1
ATOM 750 C CA . TRP A 1 102 ? 30.449 -1.043 59.281 1.00 40.98 102 TRP B CA 1
ATOM 751 C C . TRP A 1 102 ? 31.377 -0.126 58.484 1.00 47.19 102 TRP B C 1
ATOM 752 O O . TRP A 1 102 ? 31.109 1.074 58.337 1.00 48.75 102 TRP B O 1
ATOM 763 N N . ASN A 1 103 ? 32.475 -0.686 57.969 1.00 35.15 103 ASN B N 1
ATOM 764 C CA . ASN A 1 103 ? 33.416 -0.019 57.061 1.00 55.69 103 ASN B CA 1
ATOM 765 C C . ASN A 1 103 ? 33.931 1.304 57.628 1.00 61.63 103 ASN B C 1
ATOM 766 O O . ASN A 1 103 ? 33.772 2.369 57.031 1.00 66.25 103 ASN B O 1
ATOM 771 N N . THR A 1 104 ? 34.580 1.206 58.789 1.00 64.99 104 THR B N 1
ATOM 772 C CA . THR A 1 104 ? 35.250 2.335 59.440 1.00 74.40 104 THR B CA 1
ATOM 773 C C . THR A 1 104 ? 34.383 3.596 59.423 1.00 84.49 104 THR B C 1
ATOM 774 O O . THR A 1 104 ? 34.841 4.692 59.090 1.00 89.52 104 THR B O 1
ATOM 778 N N . GLU A 1 105 ? 33.124 3.405 59.830 1.00 83.43 105 GLU B N 1
ATOM 779 C CA . GLU A 1 105 ? 32.106 4.485 59.921 1.00 84.81 105 GLU B CA 1
ATOM 780 C C . GLU A 1 105 ? 32.426 5.401 61.107 1.00 84.83 105 GLU B C 1
ATOM 781 O O . GLU A 1 105 ? 32.583 4.863 62.222 1.00 78.47 105 GLU B O 1
ATOM 787 N N . ALA A 1 106 ? 32.551 6.713 60.867 1.00 90.34 106 ALA B N 1
ATOM 788 C CA . ALA A 1 106 ? 32.787 7.701 61.951 1.00 92.30 106 ALA B CA 1
ATOM 789 C C . ALA A 1 106 ? 34.246 7.663 62.420 1.00 89.38 106 ALA B C 1
ATOM 790 O O . ALA A 1 106 ? 34.557 8.335 63.424 1.00 95.37 106 ALA B O 1
ATOM 792 N N . GLY A 1 107 ? 35.107 6.923 61.714 1.00 77.16 107 GLY B N 1
ATOM 793 C CA . GLY A 1 107 ? 36.537 6.848 62.076 1.00 66.57 107 GLY B CA 1
ATOM 794 C C . GLY A 1 107 ? 36.778 5.857 63.200 1.00 60.43 107 GLY B C 1
ATOM 795 O O . GLY A 1 107 ? 37.940 5.734 63.635 1.00 59.27 107 GLY B O 1
ATOM 796 N N . VAL A 1 108 ? 35.726 5.168 63.650 1.00 54.85 108 VAL B N 1
ATOM 797 C CA . VAL A 1 108 ? 35.870 4.132 64.715 1.00 47.97 108 VAL B CA 1
ATOM 798 C C . VAL A 1 108 ? 35.969 2.773 64.017 1.00 44.44 108 VAL B C 1
ATOM 799 O O . VAL A 1 108 ? 35.078 2.469 63.209 1.00 38.59 108 VAL B O 1
ATOM 803 N N . PRO A 1 109 ? 37.041 1.945 64.263 1.00 47.62 109 PRO B N 1
ATOM 804 C CA . PRO A 1 109 ? 37.348 0.703 63.535 1.00 47.57 109 PRO B CA 1
ATOM 805 C C . PRO A 1 109 ? 36.233 -0.324 63.556 1.00 49.48 109 PRO B C 1
ATOM 806 O O . PRO A 1 109 ? 36.130 -1.116 62.611 1.00 45.01 109 PRO B O 1
ATOM 810 N N . LEU A 1 110 ? 35.397 -0.351 64.593 1.00 43.04 110 LEU B N 1
ATOM 811 C CA . LEU A 1 110 ? 34.394 -1.399 64.679 1.00 36.23 110 LEU B CA 1
ATOM 812 C C . LEU A 1 110 ? 33.169 -0.878 65.413 1.00 40.76 110 LEU B C 1
ATOM 813 O O . LEU A 1 110 ? 33.223 0.118 66.143 1.00 38.72 110 LEU B O 1
ATOM 818 N N . ALA A 1 111 ? 32.058 -1.570 65.197 1.00 34.30 111 ALA B N 1
ATOM 819 C CA . ALA A 1 111 ? 30.806 -1.210 65.842 1.00 37.13 111 ALA B CA 1
ATOM 820 C C . ALA A 1 111 ? 30.790 -1.735 67.270 1.00 30.73 111 ALA B C 1
ATOM 821 O O . ALA A 1 111 ? 31.245 -2.851 67.537 1.00 34.53 111 ALA B O 1
ATOM 823 N N . THR A 1 112 ? 30.252 -0.929 68.187 1.00 34.64 112 THR B N 1
ATOM 824 C CA . THR A 1 112 ? 30.198 -1.283 69.603 1.00 30.69 112 THR B CA 1
ATOM 825 C C . THR A 1 112 ? 28.859 -0.844 70.173 1.00 28.19 112 THR B C 1
ATOM 826 O O . THR A 1 112 ? 28.444 0.303 69.981 1.00 35.88 112 THR B O 1
ATOM 830 N N . LEU A 1 113 ? 28.169 -1.766 70.841 1.00 27.29 113 LEU B N 1
ATOM 831 C CA . LEU A 1 113 ? 26.940 -1.391 71.526 1.00 27.82 113 LEU B CA 1
ATOM 832 C C . LEU A 1 113 ? 27.234 -0.579 72.785 1.00 33.35 113 LEU B C 1
ATOM 833 O O . LEU A 1 113 ? 26.496 0.356 73.117 1.00 35.50 113 LEU B O 1
ATOM 838 N N . CYS A 1 114 ? 28.298 -0.916 73.507 1.00 30.38 114 CYS B N 1
ATOM 839 C CA . CYS A 1 114 ? 28.603 -0.180 74.733 1.00 32.98 114 CYS B CA 1
ATOM 840 C C . CYS A 1 114 ? 30.075 -0.364 75.044 1.00 27.68 114 CYS B C 1
ATOM 841 O O . CYS A 1 114 ? 30.535 -1.500 75.217 1.00 28.09 114 CYS B O 1
ATOM 844 N N . SER A 1 115 ? 30.823 0.738 75.073 1.00 26.33 115 SER B N 1
ATOM 845 C CA . SER A 1 115 ? 32.252 0.627 75.359 1.00 26.70 115 SER B CA 1
ATOM 846 C C . SER A 1 115 ? 32.501 0.169 76.790 1.00 26.75 115 SER B C 1
ATOM 847 O O . SER A 1 115 ? 33.536 -0.446 77.069 1.00 28.29 115 SER B O 1
ATOM 850 N N . ASN A 1 116 ? 31.577 0.482 77.702 1.00 28.85 116 ASN B N 1
ATOM 851 C CA . ASN A 1 116 ? 31.702 0.225 79.138 1.00 32.85 116 ASN B CA 1
ATOM 852 C C . ASN A 1 116 ? 32.905 0.930 79.751 1.00 32.56 116 ASN B C 1
ATOM 853 O O . ASN A 1 116 ? 33.395 0.529 80.816 1.00 32.17 116 ASN B O 1
ATOM 858 N N . LEU A 1 117 ? 33.388 1.971 79.084 1.00 31.01 117 LEU B N 1
ATOM 859 C CA . LEU A 1 117 ? 34.347 2.912 79.648 1.00 31.62 117 LEU B CA 1
ATOM 860 C C . LEU A 1 117 ? 33.571 4.130 80.121 1.00 34.38 117 LEU B C 1
ATOM 861 O O . LEU A 1 117 ? 33.074 4.905 79.300 1.00 32.34 117 LEU B O 1
ATOM 866 N N . TYR A 1 118 ? 33.473 4.306 81.433 1.00 32.06 118 TYR B N 1
ATOM 867 C CA . TYR A 1 118 ? 32.698 5.409 81.976 1.00 23.83 118 TYR B CA 1
ATOM 868 C C . TYR A 1 118 ? 33.582 6.632 82.221 1.00 32.42 118 TYR B C 1
ATOM 869 O O . TYR A 1 118 ? 34.818 6.544 82.325 1.00 26.17 118 TYR B O 1
ATOM 878 N N . HIS A 1 119 ? 32.936 7.791 82.290 1.00 25.57 119 HIS B N 1
ATOM 879 C CA . HIS A 1 119 ? 33.645 8.987 82.715 1.00 28.99 119 HIS B CA 1
ATOM 880 C C . HIS A 1 119 ? 32.653 9.908 83.402 1.00 30.79 119 HIS B C 1
ATOM 881 O O . HIS A 1 119 ? 31.427 9.743 83.282 1.00 30.31 119 HIS B O 1
ATOM 888 N N . ARG A 1 120 ? 33.186 10.885 84.138 1.00 26.60 120 ARG B N 1
ATOM 889 C CA . ARG A 1 120 ? 32.342 11.764 84.937 1.00 29.54 120 ARG B CA 1
ATOM 890 C C . ARG A 1 120 ? 32.609 13.216 84.576 1.00 36.98 120 ARG B C 1
ATOM 891 O O . ARG A 1 120 ? 33.761 13.643 84.499 1.00 36.48 120 ARG B O 1
ATOM 899 N N . GLU A 1 121 ? 31.535 13.969 84.366 1.00 38.26 121 GLU B N 1
ATOM 900 C CA . GLU A 1 121 ? 31.616 15.397 84.119 1.00 42.08 121 GLU B CA 1
ATOM 901 C C . GLU A 1 121 ? 30.530 16.055 84.953 1.00 38.14 121 GLU B C 1
ATOM 902 O O . GLU A 1 121 ? 29.360 15.645 84.893 1.00 40.56 121 GLU B O 1
ATOM 908 N N . ARG A 1 122 ? 30.931 17.047 85.747 1.00 42.35 122 ARG B N 1
ATOM 909 C CA . ARG A 1 122 ? 30.051 17.720 86.702 1.00 45.82 122 ARG B CA 1
ATOM 910 C C . ARG A 1 122 ? 29.352 16.621 87.496 1.00 39.18 122 ARG B C 1
ATOM 911 O O . ARG A 1 122 ? 30.033 15.741 88.034 1.00 40.85 122 ARG B O 1
ATOM 919 N N . THR A 1 123 ? 28.025 16.595 87.555 1.00 37.05 123 THR B N 1
ATOM 920 C CA . THR A 1 123 ? 27.327 15.665 88.429 1.00 39.13 123 THR B CA 1
ATOM 921 C C . THR A 1 123 ? 26.858 14.414 87.698 1.00 41.37 123 THR B C 1
ATOM 922 O O . THR A 1 123 ? 26.054 13.651 88.245 1.00 51.37 123 THR B O 1
ATOM 926 N N . SER A 1 124 ? 27.381 14.160 86.499 1.00 40.42 124 SER B N 1
ATOM 927 C CA . SER A 1 124 ? 26.871 13.094 85.653 1.00 43.40 124 SER B CA 1
ATOM 928 C C . SER A 1 124 ? 27.987 12.115 85.308 1.00 34.35 124 SER B C 1
ATOM 929 O O . SER A 1 124 ? 29.016 12.512 84.747 1.00 33.60 124 SER B O 1
ATOM 932 N N . THR A 1 125 ? 27.762 10.840 85.626 1.00 26.75 125 THR B N 1
ATOM 933 C CA . THR A 1 125 ? 28.590 9.726 85.169 1.00 30.50 125 THR B CA 1
ATOM 934 C C . THR A 1 125 ? 27.914 9.075 83.967 1.00 40.62 125 THR B C 1
ATOM 935 O O . THR A 1 125 ? 26.735 8.699 84.044 1.00 36.85 125 THR B O 1
ATOM 939 N N . ASP A 1 126 ? 28.651 8.967 82.858 1.00 34.54 126 ASP B N 1
ATOM 940 C CA . ASP A 1 126 ? 28.108 8.482 81.593 1.00 33.81 126 ASP B CA 1
ATOM 941 C C . ASP A 1 126 ? 29.091 7.532 80.924 1.00 34.35 126 ASP B C 1
ATOM 942 O O . ASP A 1 126 ? 30.300 7.634 81.114 1.00 29.39 126 ASP B O 1
ATOM 947 N N . VAL A 1 127 ? 28.572 6.646 80.089 1.00 33.80 127 VAL B N 1
ATOM 948 C CA . VAL A 1 127 ? 29.450 5.779 79.314 1.00 29.55 127 VAL B CA 1
ATOM 949 C C . VAL A 1 127 ? 30.008 6.559 78.129 1.00 31.55 127 VAL B C 1
ATOM 950 O O . VAL A 1 127 ? 29.330 7.417 77.552 1.00 30.57 127 VAL B O 1
ATOM 954 N N . MET A 1 128 ? 31.269 6.299 77.783 1.00 29.47 128 MET B N 1
ATOM 955 C CA . MET A 1 128 ? 31.867 6.930 76.612 1.00 31.61 128 MET B CA 1
ATOM 956 C C . MET A 1 128 ? 31.303 6.302 75.343 1.00 37.57 128 MET B C 1
ATOM 957 O O . MET A 1 128 ? 31.243 5.072 75.234 1.00 31.15 128 MET B O 1
ATOM 962 N N . ASP A 1 129 ? 30.919 7.134 74.374 1.00 32.78 129 ASP B N 1
ATOM 963 C CA . ASP A 1 129 ? 30.611 6.574 73.066 1.00 35.69 129 ASP B CA 1
ATOM 964 C C . ASP A 1 129 ? 31.916 6.202 72.362 1.00 36.42 129 ASP B C 1
ATOM 965 O O . ASP A 1 129 ? 33.016 6.448 72.864 1.00 38.18 129 ASP B O 1
ATOM 970 N N . SER A 1 130 ? 31.797 5.603 71.176 1.00 37.31 130 SER B N 1
ATOM 971 C CA A SER A 1 130 ? 32.969 5.015 70.535 0.63 40.10 130 SER B CA 1
ATOM 972 C CA B SER A 1 130 ? 32.964 5.016 70.521 0.37 39.62 130 SER B CA 1
ATOM 973 C C . SER A 1 130 ? 34.029 6.064 70.224 1.00 37.79 130 SER B C 1
ATOM 974 O O . SER A 1 130 ? 35.230 5.799 70.360 1.00 38.50 130 SER B O 1
ATOM 979 N N . GLN A 1 131 ? 33.609 7.262 69.815 1.00 39.13 131 GLN B N 1
ATOM 980 C CA . GLN A 1 131 ? 34.569 8.310 69.475 1.00 37.94 131 GLN B CA 1
ATOM 981 C C . GLN A 1 131 ? 35.251 8.870 70.721 1.00 43.24 131 GLN B C 1
ATOM 982 O O . GLN A 1 131 ? 36.466 9.119 70.716 1.00 37.27 131 GLN B O 1
ATOM 988 N N . GLU A 1 132 ? 34.480 9.096 71.788 1.00 39.04 132 GLU B N 1
ATOM 989 C CA . GLU A 1 132 ? 35.069 9.454 73.072 1.00 37.32 132 GLU B CA 1
ATOM 990 C C . GLU A 1 132 ? 36.022 8.372 73.547 1.00 35.09 132 GLU B C 1
ATOM 991 O O . GLU A 1 132 ? 37.129 8.666 74.009 1.00 36.38 132 GLU B O 1
ATOM 997 N N . ALA A 1 133 ? 35.595 7.109 73.472 1.00 30.31 133 ALA B N 1
ATOM 998 C CA . ALA A 1 133 ? 36.478 6.028 73.879 1.00 33.62 133 ALA B CA 1
ATOM 999 C C . ALA A 1 133 ? 37.781 6.059 73.086 1.00 39.16 133 ALA B C 1
ATOM 1000 O O . ALA A 1 133 ? 38.868 5.894 73.654 1.00 40.02 133 ALA B O 1
ATOM 1002 N N . LEU A 1 134 ? 37.695 6.310 71.778 1.00 31.55 134 LEU B N 1
ATOM 1003 C CA . LEU A 1 134 ? 38.896 6.295 70.947 1.00 34.71 134 LEU B CA 1
ATOM 1004 C C . LEU A 1 134 ? 39.839 7.426 71.338 1.00 35.71 134 LEU B C 1
ATOM 1005 O O . LEU A 1 134 ? 41.049 7.218 71.496 1.00 37.75 134 LEU B O 1
ATOM 1010 N N . ALA A 1 135 ? 39.294 8.635 71.505 1.00 38.88 135 ALA B N 1
ATOM 1011 C CA . ALA A 1 135 ? 40.110 9.765 71.942 1.00 36.52 135 ALA B CA 1
ATOM 1012 C C . ALA A 1 135 ? 40.748 9.502 73.305 1.00 42.54 135 ALA B C 1
ATOM 1013 O O . ALA A 1 135 ? 41.930 9.808 73.518 1.00 44.75 135 ALA B O 1
ATOM 1015 N N . PHE A 1 136 ? 39.985 8.913 74.233 1.00 38.45 136 PHE B N 1
ATOM 1016 C CA . PHE A 1 136 ? 40.508 8.590 75.560 1.00 34.47 136 PHE B CA 1
ATOM 1017 C C . PHE A 1 136 ? 41.670 7.607 75.471 1.00 38.02 136 PHE B C 1
ATOM 1018 O O . PHE A 1 136 ? 42.721 7.806 76.094 1.00 38.16 136 PHE B O 1
ATOM 1026 N N . LEU A 1 137 ? 41.488 6.522 74.716 1.00 33.50 137 LEU B N 1
ATOM 1027 C CA . LEU A 1 137 ? 42.547 5.524 74.599 1.00 36.35 137 LEU B CA 1
ATOM 1028 C C . LEU A 1 137 ? 43.787 6.113 73.936 1.00 41.33 137 LEU B C 1
ATOM 1029 O O . LEU A 1 137 ? 44.921 5.846 74.367 1.00 38.07 137 LEU B O 1
ATOM 1034 N N . LYS A 1 138 ? 43.593 6.923 72.891 1.00 38.38 138 LYS B N 1
ATOM 1035 C CA . LYS A 1 138 ? 44.730 7.537 72.211 1.00 43.22 138 LYS B CA 1
ATOM 1036 C C . LYS A 1 138 ? 45.484 8.480 73.137 1.00 48.23 138 LYS B C 1
ATOM 1037 O O . LYS A 1 138 ? 46.716 8.576 73.069 1.00 45.98 138 LYS B O 1
ATOM 1043 N N . CYS A 1 139 ? 44.765 9.194 74.002 1.00 46.76 139 CYS B N 1
ATOM 1044 C CA . CYS A 1 139 ? 45.434 10.049 74.976 1.00 48.25 139 CYS B CA 1
ATOM 1045 C C . CYS A 1 139 ? 46.205 9.215 75.997 1.00 48.64 139 CYS B C 1
ATOM 1046 O O . CYS A 1 139 ? 47.377 9.488 76.284 1.00 42.71 139 CYS B O 1
ATOM 1049 N N . ARG A 1 140 ? 45.567 8.178 76.545 1.00 45.96 140 ARG B N 1
ATOM 1050 C CA . ARG A 1 140 ? 46.209 7.388 77.593 1.00 49.37 140 ARG B CA 1
ATOM 1051 C C . ARG A 1 140 ? 47.434 6.647 77.079 1.00 52.92 140 ARG B C 1
ATOM 1052 O O . ARG A 1 140 ? 48.344 6.332 77.859 1.00 50.05 140 ARG B O 1
ATOM 1060 N N . THR A 1 141 ? 47.475 6.336 75.789 1.00 45.86 141 THR B N 1
ATOM 1061 C CA . THR A 1 141 ? 48.634 5.601 75.302 1.00 53.57 141 THR B CA 1
ATOM 1062 C C . THR A 1 141 ? 49.852 6.493 75.066 1.00 54.35 141 THR B C 1
ATOM 1063 O O . THR A 1 141 ? 50.958 5.969 74.891 1.00 53.05 141 THR B O 1
ATOM 1067 N N . GLN A 1 142 ? 49.684 7.817 75.113 1.00 58.11 142 GLN B N 1
ATOM 1068 C CA . GLN A 1 142 ? 50.720 8.775 74.753 1.00 64.67 142 GLN B CA 1
ATOM 1069 C C . GLN A 1 142 ? 51.220 9.604 75.933 1.00 75.44 142 GLN B C 1
ATOM 1070 O O . GLN A 1 142 ? 51.841 10.648 75.717 1.00 79.65 142 GLN B O 1
ATOM 1076 N N . THR A 1 143 ? 50.969 9.173 77.180 1.00 79.40 143 THR B N 1
ATOM 1077 C CA . THR A 1 143 ? 51.183 10.079 78.312 1.00 83.76 143 THR B CA 1
ATOM 1078 C C . THR A 1 143 ? 52.657 10.400 78.543 1.00 92.59 143 THR B C 1
ATOM 1079 O O . THR A 1 143 ? 53.025 11.589 78.515 1.00 94.28 143 THR B O 1
ATOM 1083 N N . PRO A 1 144 ? 53.555 9.419 78.762 1.00 100.11 144 PRO B N 1
ATOM 1084 C CA . PRO A 1 144 ? 54.924 9.824 79.086 1.00 101.24 144 PRO B CA 1
ATOM 1085 C C . PRO A 1 144 ? 55.865 9.796 77.882 1.00 105.20 144 PRO B C 1
ATOM 1086 O O . PRO A 1 144 ? 55.418 9.523 76.767 1.00 105.71 144 PRO B O 1
ATOM 1090 N N . GLU A 1 165 ? 49.712 15.458 91.576 1.00 78.01 165 GLU B N 1
ATOM 1091 C CA . GLU A 1 165 ? 48.861 16.514 91.027 1.00 88.44 165 GLU B CA 1
ATOM 1092 C C . GLU A 1 165 ? 47.843 17.021 92.056 1.00 91.22 165 GLU B C 1
ATOM 1093 O O . GLU A 1 165 ? 46.661 17.206 91.742 1.00 95.83 165 GLU B O 1
ATOM 1095 N N . GLY A 1 166 ? 48.309 17.235 93.287 1.00 86.29 166 GLY B N 1
ATOM 1096 C CA . GLY A 1 166 ? 47.500 17.856 94.322 1.00 81.79 166 GLY B CA 1
ATOM 1097 C C . GLY A 1 166 ? 46.365 17.014 94.876 1.00 67.44 166 GLY B C 1
ATOM 1098 O O . GLY A 1 166 ? 46.072 15.928 94.364 1.00 69.34 166 GLY B O 1
ATOM 1099 N N . ASN A 1 167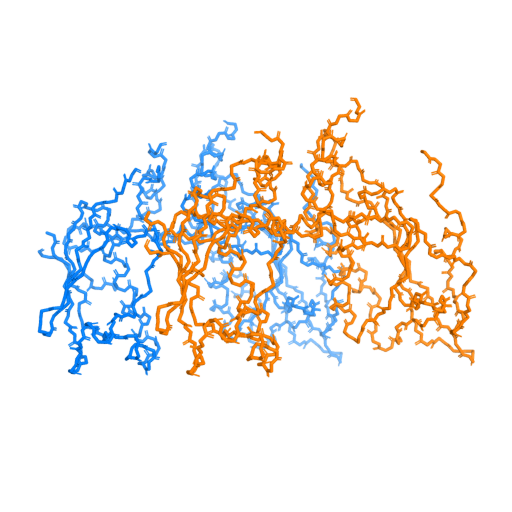 ? 45.721 17.512 95.932 1.00 47.91 167 ASN B N 1
ATOM 1100 C CA . ASN A 1 167 ? 44.579 16.821 96.515 1.00 38.92 167 ASN B CA 1
ATOM 1101 C C . ASN A 1 167 ? 43.389 16.857 95.564 1.00 32.63 167 ASN B C 1
ATOM 1102 O O . ASN A 1 167 ? 43.136 17.860 94.895 1.00 39.72 167 ASN B O 1
ATOM 1107 N N . ILE A 1 168 ? 42.630 15.762 95.534 1.00 28.37 168 ILE B N 1
ATOM 1108 C CA . ILE A 1 168 ? 41.486 15.682 94.630 1.00 34.35 168 ILE B CA 1
ATOM 1109 C C . ILE A 1 168 ? 40.351 16.577 95.132 1.00 32.65 168 ILE B C 1
ATOM 1110 O O . ILE A 1 168 ? 39.832 17.423 94.387 1.00 33.20 168 ILE B O 1
ATOM 1115 N N . ASN A 1 169 ? 39.991 16.441 96.414 1.00 27.52 169 ASN B N 1
ATOM 1116 C CA . ASN A 1 169 ? 38.962 17.282 97.024 1.00 27.34 169 ASN B CA 1
ATOM 1117 C C . ASN A 1 169 ? 39.055 17.139 98.542 1.00 27.62 169 ASN B C 1
ATOM 1118 O O . ASN A 1 169 ? 38.662 16.107 99.100 1.00 23.22 169 ASN B O 1
ATOM 1123 N N . VAL A 1 170 ? 39.555 18.182 99.217 1.00 24.82 170 VAL B N 1
ATOM 1124 C CA . VAL A 1 170 ? 39.860 18.077 100.645 1.00 23.23 170 VAL B CA 1
ATOM 1125 C C . VAL A 1 170 ? 38.581 18.043 101.477 1.00 21.46 170 VAL B C 1
ATOM 1126 O O . VAL A 1 170 ? 38.506 17.349 102.498 1.00 26.92 170 VAL B O 1
ATOM 1130 N N . SER A 1 171 ? 37.552 18.769 101.054 1.00 25.39 171 SER B N 1
ATOM 1131 C CA A SER A 1 171 ? 36.255 18.661 101.719 0.52 27.02 171 SER B CA 1
ATOM 1132 C CA B SER A 1 171 ? 36.260 18.661 101.723 0.48 26.93 171 SER B CA 1
ATOM 1133 C C . SER A 1 171 ? 35.751 17.223 101.702 1.00 23.87 171 SER B C 1
ATOM 1134 O O . SER A 1 171 ? 35.260 16.700 102.718 1.00 26.58 171 SER B O 1
ATOM 1139 N N . ALA A 1 172 ? 35.868 16.564 100.553 1.00 26.07 172 ALA B N 1
ATOM 1140 C CA . ALA A 1 172 ? 35.490 15.164 100.470 1.00 25.50 172 ALA B CA 1
ATOM 1141 C C . ALA A 1 172 ? 36.401 14.298 101.342 1.00 21.00 172 ALA B C 1
ATOM 1142 O O . ALA A 1 172 ? 35.942 13.338 101.967 1.00 24.43 172 ALA B O 1
ATOM 1144 N N . ALA A 1 173 ? 37.695 14.628 101.407 1.00 22.65 173 ALA B N 1
ATOM 1145 C CA . ALA A 1 173 ? 38.596 13.875 102.280 1.00 24.53 173 ALA B CA 1
ATOM 1146 C C . ALA A 1 173 ? 38.157 13.959 103.733 1.00 24.92 173 ALA B C 1
ATOM 1147 O O . ALA A 1 173 ? 38.187 12.962 104.467 1.00 23.79 173 ALA B O 1
ATOM 1149 N N . ALA A 1 174 ? 37.752 15.151 104.163 1.00 20.13 174 ALA B N 1
ATOM 1150 C CA . ALA A 1 174 ? 37.307 15.355 105.532 1.00 23.73 174 ALA B CA 1
ATOM 1151 C C . ALA A 1 174 ? 36.040 14.559 105.825 1.00 29.13 174 ALA B C 1
ATOM 1152 O O . ALA A 1 174 ? 35.862 14.041 106.939 1.00 26.03 174 ALA B O 1
ATOM 1154 N N . LEU A 1 175 ? 35.134 14.473 104.840 1.00 25.25 175 LEU B N 1
ATOM 1155 C CA . LEU A 1 175 ? 33.935 13.657 105.035 1.00 22.30 175 LEU B CA 1
ATOM 1156 C C . LEU A 1 175 ? 34.280 12.173 105.046 1.00 20.47 175 LEU B C 1
ATOM 1157 O O . LEU A 1 175 ? 33.762 11.411 105.868 1.00 21.70 175 LEU B O 1
ATOM 1162 N N . PHE A 1 176 ? 35.226 11.773 104.194 1.00 22.68 176 PHE B N 1
ATOM 1163 C CA . PHE A 1 176 ? 35.520 10.362 103.963 1.00 22.38 176 PHE B CA 1
ATOM 1164 C C . PHE A 1 176 ? 35.959 9.638 105.234 1.00 20.13 176 PHE B C 1
ATOM 1165 O O . PHE A 1 176 ? 35.634 8.461 105.426 1.00 25.33 176 PHE B O 1
ATOM 1173 N N . ASP A 1 177 ? 36.735 10.273 106.099 1.00 21.03 177 ASP B N 1
ATOM 1174 C CA . ASP A 1 177 ? 37.247 9.447 107.187 1.00 33.85 177 ASP B CA 1
ATOM 1175 C C . ASP A 1 177 ? 36.515 9.683 108.506 1.00 38.17 177 ASP B C 1
ATOM 1176 O O . ASP A 1 177 ? 36.950 9.162 109.542 1.00 36.78 177 ASP B O 1
ATOM 1181 N N . ARG A 1 178 ? 35.399 10.409 108.479 1.00 32.58 178 ARG B N 1
ATOM 1182 C CA . ARG A 1 178 ? 34.592 10.577 109.681 1.00 41.87 178 ARG B CA 1
ATOM 1183 C C . ARG A 1 178 ? 34.067 9.234 110.172 1.00 30.98 178 ARG B C 1
ATOM 1184 O O . ARG A 1 178 ? 33.902 8.278 109.410 1.00 41.28 178 ARG B O 1
ATOM 1192 N N . LYS A 1 179 ? 33.835 9.136 111.466 1.00 31.10 179 LYS B N 1
ATOM 1193 C CA A LYS A 1 179 ? 33.294 7.889 111.983 0.51 32.42 179 LYS B CA 1
ATOM 1194 C CA B LYS A 1 179 ? 33.294 7.890 111.984 0.49 32.47 179 LYS B CA 1
ATOM 1195 C C . LYS A 1 179 ? 31.778 7.900 112.036 1.00 26.46 179 LYS B C 1
ATOM 1196 O O . LYS A 1 179 ? 31.169 6.828 111.953 1.00 24.53 179 LYS B O 1
ATOM 1207 N N . ARG A 1 180 ? 31.156 9.076 112.165 1.00 22.38 180 ARG B N 1
ATOM 1208 C CA . ARG A 1 180 ? 29.702 9.095 112.331 1.00 27.60 180 ARG B CA 1
ATOM 1209 C C . ARG A 1 180 ? 29.042 10.323 111.713 1.00 27.40 180 ARG B C 1
ATOM 1210 O O . ARG A 1 180 ? 29.574 11.437 111.744 1.00 26.01 180 ARG B O 1
ATOM 1218 N N . LEU A 1 181 ? 27.846 10.091 111.178 1.00 25.08 181 LEU B N 1
ATOM 1219 C CA . LEU A 1 181 ? 26.998 11.100 110.578 1.00 23.03 181 LEU B CA 1
ATOM 1220 C C . LEU A 1 181 ? 25.620 11.024 111.224 1.00 23.92 181 LEU B C 1
ATOM 1221 O O . LEU A 1 181 ? 25.238 10.006 111.807 1.00 24.81 181 LEU B O 1
ATOM 1226 N N . GLN A 1 182 ? 24.863 12.101 111.101 1.00 21.86 182 GLN B N 1
ATOM 1227 C CA . GLN A 1 182 ? 23.500 12.128 111.623 1.00 22.48 182 GLN B CA 1
ATOM 1228 C C . GLN A 1 182 ? 22.533 11.731 110.508 1.00 22.22 182 GLN B C 1
ATOM 1229 O O . GLN A 1 182 ? 22.627 12.245 109.389 1.00 22.90 182 GLN B O 1
ATOM 1235 N N . TYR A 1 183 ? 21.627 10.804 110.811 1.00 28.10 183 TYR B N 1
ATOM 1236 C CA . TYR A 1 183 ? 20.559 10.451 109.880 1.00 24.97 183 TYR B CA 1
ATOM 1237 C C . TYR A 1 183 ? 19.841 11.698 109.390 1.00 22.55 183 TYR B C 1
ATOM 1238 O O . TYR A 1 183 ? 19.412 12.536 110.190 1.00 21.10 183 TYR B O 1
ATOM 1247 N N . LEU A 1 184 ? 19.764 11.829 108.063 1.00 21.32 184 LEU B N 1
ATOM 1248 C CA . LEU A 1 184 ? 19.070 12.870 107.307 1.00 23.78 184 LEU B CA 1
ATOM 1249 C C . LEU A 1 184 ? 19.758 14.229 107.365 1.00 25.95 184 LEU B C 1
ATOM 1250 O O . LEU A 1 184 ? 19.188 15.217 106.896 1.00 22.73 184 LEU B O 1
ATOM 1255 N N . GLU A 1 185 ? 20.970 14.323 107.908 1.00 27.31 185 GLU B N 1
ATOM 1256 C CA . GLU A 1 185 ? 21.669 15.596 107.804 1.00 29.29 185 GLU B CA 1
ATOM 1257 C C . GLU A 1 185 ? 21.970 15.900 106.341 1.00 23.67 185 GLU B C 1
ATOM 1258 O O . GLU A 1 185 ? 22.213 14.994 105.527 1.00 23.63 185 GLU B O 1
ATOM 1264 N N . LYS A 1 186 ? 21.902 17.178 105.984 1.00 22.02 186 LYS B N 1
ATOM 1265 C CA . LYS A 1 186 ? 22.197 17.592 104.619 1.00 19.96 186 LYS B CA 1
ATOM 1266 C C . LYS A 1 186 ? 23.682 17.929 104.542 1.00 27.65 186 LYS B C 1
ATOM 1267 O O . LYS A 1 186 ? 24.180 18.749 105.321 1.00 31.03 186 LYS B O 1
ATOM 1273 N N . LEU A 1 187 ? 24.399 17.270 103.646 1.00 24.83 187 LEU B N 1
ATOM 1274 C CA . LEU A 1 187 ? 25.835 17.502 103.568 1.00 28.34 187 LEU B CA 1
ATOM 1275 C C . LEU A 1 187 ? 26.109 18.820 102.864 1.00 29.49 187 LEU B C 1
ATOM 1276 O O . LEU A 1 187 ? 25.378 19.221 101.954 1.00 27.82 187 LEU B O 1
ATOM 1281 N N . ASN A 1 188 ? 27.186 19.490 103.277 1.00 28.84 188 ASN B N 1
ATOM 1282 C CA . ASN A 1 188 ? 27.608 20.678 102.546 1.00 38.63 188 ASN B CA 1
ATOM 1283 C C . ASN A 1 188 ? 28.422 20.324 101.313 1.00 32.88 188 ASN B C 1
ATOM 1284 O O . ASN A 1 188 ? 28.534 21.144 100.399 1.00 35.94 188 ASN B O 1
ATOM 1289 N N . LEU A 1 189 ? 28.961 19.125 101.262 1.00 24.68 189 LEU B N 1
ATOM 1290 C CA . LEU A 1 189 ? 29.703 18.673 100.103 1.00 28.54 189 LEU B CA 1
ATOM 1291 C C . LEU A 1 189 ? 28.747 18.470 98.937 1.00 30.96 189 LEU B C 1
ATOM 1292 O O . LEU A 1 189 ? 27.834 17.643 99.039 1.00 30.02 189 LEU B O 1
ATOM 1297 N N . PRO A 1 190 ? 28.908 19.180 97.826 1.00 29.26 190 PRO B N 1
ATOM 1298 C CA . PRO A 1 190 ? 28.078 18.917 96.650 1.00 29.36 190 PRO B CA 1
ATOM 1299 C C . PRO A 1 190 ? 28.699 17.827 95.785 1.00 33.39 190 PRO B C 1
ATOM 1300 O O . PRO A 1 190 ? 29.888 17.518 95.888 1.00 29.82 190 PRO B O 1
ATOM 1304 N N . GLU A 1 191 ? 27.875 17.269 94.901 1.00 28.79 191 GLU B N 1
ATOM 1305 C CA . GLU A 1 191 ? 28.411 16.423 93.845 1.00 28.06 191 GLU B CA 1
ATOM 1306 C C . GLU A 1 191 ? 29.216 17.261 92.871 1.00 32.89 191 GLU B C 1
ATOM 1307 O O . GLU A 1 191 ? 29.011 18.470 92.745 1.00 28.34 191 GLU B O 1
ATOM 1313 N N . SER A 1 192 ? 30.124 16.599 92.163 1.00 24.05 192 SER B N 1
ATOM 1314 C CA . SER A 1 192 ? 31.023 17.263 91.226 1.00 30.94 192 SER B CA 1
ATOM 1315 C C . SER A 1 192 ? 31.761 16.178 90.459 1.00 27.41 192 SER B C 1
ATOM 1316 O O . SER A 1 192 ? 31.561 14.980 90.688 1.00 26.58 192 SER B O 1
ATOM 1319 N N . THR A 1 193 ? 32.664 16.617 89.580 1.00 26.03 193 THR B N 1
ATOM 1320 C CA . THR A 1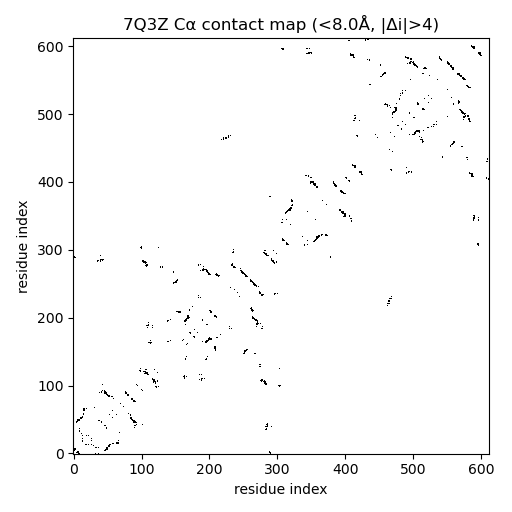 193 ? 33.537 15.684 88.881 1.00 25.78 193 THR B CA 1
ATOM 1321 C C . THR A 1 193 ? 34.228 14.711 89.828 1.00 27.17 193 THR B C 1
ATOM 1322 O O . THR A 1 193 ? 34.502 13.566 89.440 1.00 27.81 193 THR B O 1
ATOM 1326 N N . HIS A 1 194 ? 34.463 15.112 91.089 1.00 23.61 194 HIS B N 1
ATOM 1327 C CA . HIS A 1 194 ? 35.174 14.274 92.050 1.00 24.31 194 HIS B CA 1
ATOM 1328 C C . HIS A 1 194 ? 34.307 13.707 93.171 1.00 24.89 194 HIS B C 1
ATOM 1329 O O . HIS A 1 194 ? 34.842 13.051 94.074 1.00 23.82 194 HIS B O 1
ATOM 1336 N N . VAL A 1 195 ? 32.998 13.935 93.161 1.00 21.97 195 VAL B N 1
ATOM 1337 C CA . VAL A 1 195 ? 32.143 13.471 94.248 1.00 22.83 195 VAL B CA 1
ATOM 1338 C C . VAL A 1 195 ? 30.826 12.974 93.663 1.00 22.86 195 VAL B C 1
ATOM 1339 O O . VAL A 1 195 ? 30.145 13.705 92.932 1.00 24.56 195 VAL B O 1
ATOM 1343 N N . GLU A 1 196 ? 30.458 11.734 93.996 1.00 24.60 196 GLU B N 1
ATOM 1344 C CA . GLU A 1 196 ? 29.178 11.173 93.583 1.00 28.23 196 GLU B CA 1
ATOM 1345 C C . GLU A 1 196 ? 28.460 10.595 94.798 1.00 26.30 196 GLU B C 1
ATOM 1346 O O . GLU A 1 196 ? 29.085 10.009 95.692 1.00 22.66 196 GLU B O 1
ATOM 1352 N N . PHE A 1 197 ? 27.151 10.811 94.849 1.00 21.82 197 PHE B N 1
ATOM 1353 C CA . PHE A 1 197 ? 26.292 10.263 95.890 1.00 24.73 197 PHE B CA 1
ATOM 1354 C C . PHE A 1 197 ? 25.399 9.199 95.258 1.00 26.76 197 PHE B C 1
ATOM 1355 O O . PHE A 1 197 ? 24.793 9.443 94.205 1.00 21.33 197 PHE B O 1
ATOM 1363 N N . VAL A 1 198 ? 25.299 8.028 95.896 1.00 26.93 198 VAL B N 1
ATOM 1364 C CA . VAL A 1 198 ? 24.523 6.916 95.343 1.00 30.42 198 VAL B CA 1
ATOM 1365 C C . VAL A 1 198 ? 23.647 6.330 96.441 1.00 26.56 198 VAL B C 1
ATOM 1366 O O . VAL A 1 198 ? 24.134 6.067 97.542 1.00 21.36 198 VAL B O 1
ATOM 1370 N N . MET A 1 199 ? 22.369 6.089 96.134 1.00 24.44 199 MET B N 1
ATOM 1371 C CA . MET A 1 199 ? 21.506 5.367 97.066 1.00 20.24 199 MET B CA 1
ATOM 1372 C C . MET A 1 199 ? 21.820 3.870 97.080 1.00 25.20 199 MET B C 1
ATOM 1373 O O . MET A 1 199 ? 22.081 3.261 96.039 1.00 30.65 199 MET B O 1
ATOM 1378 N N . PHE A 1 200 ? 21.761 3.269 98.262 1.00 26.41 200 PHE B N 1
ATOM 1379 C CA . PHE A 1 200 ? 21.699 1.817 98.324 1.00 30.43 200 PHE B CA 1
ATOM 1380 C C . PHE A 1 200 ? 20.354 1.361 97.772 1.00 42.67 200 PHE B C 1
ATOM 1381 O O . PHE A 1 200 ? 19.341 2.048 97.931 1.00 35.53 200 PHE B O 1
ATOM 1389 N N . SER A 1 201 ? 20.347 0.209 97.107 1.00 49.34 201 SER B N 1
ATOM 1390 C CA . SER A 1 201 ? 19.105 -0.500 96.842 1.00 45.12 201 SER B CA 1
ATOM 1391 C C . SER A 1 201 ? 18.872 -1.526 97.946 1.00 42.98 201 SER B C 1
ATOM 1392 O O . SER A 1 201 ? 19.709 -1.720 98.827 1.00 40.46 201 SER B O 1
ATOM 1395 N N . THR A 1 202 ? 17.716 -2.195 97.897 1.00 48.75 202 THR B N 1
ATOM 1396 C CA . THR A 1 202 ? 17.349 -3.100 98.983 1.00 47.65 202 THR B CA 1
ATOM 1397 C C . THR A 1 202 ? 18.350 -4.239 99.109 1.00 44.50 202 THR B C 1
ATOM 1398 O O . THR A 1 202 ? 18.792 -4.571 100.212 1.00 55.65 202 THR B O 1
ATOM 1402 N N . ASP A 1 203 ? 18.736 -4.834 97.988 1.00 49.17 203 ASP B N 1
ATOM 1403 C CA . ASP A 1 203 ? 19.794 -5.842 97.967 1.00 56.63 203 ASP B CA 1
ATOM 1404 C C . ASP A 1 203 ? 21.117 -5.115 97.747 1.00 46.22 203 ASP B C 1
ATOM 1405 O O . ASP A 1 203 ? 21.476 -4.793 96.614 1.00 46.27 203 ASP B O 1
ATOM 1410 N N . VAL A 1 204 ? 21.853 -4.862 98.831 1.00 52.22 204 VAL B N 1
ATOM 1411 C CA . VAL A 1 204 ? 23.066 -4.055 98.720 1.00 57.50 204 VAL B CA 1
ATOM 1412 C C . VAL A 1 204 ? 24.134 -4.773 97.907 1.00 57.37 204 VAL B C 1
ATOM 1413 O O . VAL A 1 204 ? 24.941 -4.126 97.230 1.00 60.45 204 VAL B O 1
ATOM 1417 N N . SER A 1 205 ? 24.159 -6.107 97.942 1.00 52.85 205 SER B N 1
ATOM 1418 C CA . SER A 1 205 ? 25.107 -6.830 97.103 1.00 57.05 205 SER B CA 1
ATOM 1419 C C . SER A 1 205 ? 24.857 -6.539 95.633 1.00 59.19 205 SER B C 1
ATOM 1420 O O . SER A 1 205 ? 25.800 -6.274 94.880 1.00 56.93 205 SER B O 1
ATOM 1423 N N . HIS A 1 206 ? 23.592 -6.557 95.206 1.00 57.63 206 HIS B N 1
ATOM 1424 C CA . HIS A 1 206 ? 23.303 -6.162 93.833 1.00 65.23 206 HIS B CA 1
ATOM 1425 C C . HIS A 1 206 ? 23.616 -4.692 93.611 1.00 58.70 206 HIS B C 1
ATOM 1426 O O . HIS A 1 206 ? 24.063 -4.310 92.526 1.00 57.66 206 HIS B O 1
ATOM 1433 N N . CYS A 1 207 ? 23.368 -3.851 94.618 1.00 47.05 207 CYS B N 1
ATOM 1434 C CA . CYS A 1 207 ? 23.654 -2.428 94.471 1.00 51.95 207 CYS B CA 1
ATOM 1435 C C . CYS A 1 207 ? 25.121 -2.205 94.140 1.00 46.41 207 CYS B C 1
ATOM 1436 O O . CYS A 1 207 ? 25.458 -1.527 93.164 1.00 47.72 207 CYS B O 1
ATOM 1439 N N . VAL A 1 208 ? 26.013 -2.786 94.938 1.00 49.88 208 VAL B N 1
ATOM 1440 C CA . VAL A 1 208 ? 27.434 -2.622 94.670 1.00 55.84 208 VAL B CA 1
ATOM 1441 C C . VAL A 1 208 ? 27.803 -3.283 93.345 1.00 46.15 208 VAL B C 1
ATOM 1442 O O . VAL A 1 208 ? 28.386 -2.634 92.471 1.00 49.81 208 VAL B O 1
ATOM 1446 N N . LYS A 1 209 ? 27.375 -4.537 93.130 1.00 47.10 209 LYS B N 1
ATOM 1447 C CA . LYS A 1 209 ? 27.746 -5.263 91.916 1.00 54.80 209 LYS B CA 1
ATOM 1448 C C . LYS A 1 209 ? 27.301 -4.550 90.637 1.00 51.38 209 LYS B C 1
ATOM 1449 O O . LYS A 1 209 ? 27.973 -4.657 89.603 1.00 53.52 209 LYS B O 1
ATOM 1455 N N . ASP A 1 210 ? 26.187 -3.823 90.676 1.00 47.51 210 ASP B N 1
ATOM 1456 C CA . ASP A 1 210 ? 25.689 -3.137 89.491 1.00 48.14 210 ASP B CA 1
ATOM 1457 C C . ASP A 1 210 ? 26.248 -1.725 89.355 1.00 46.49 210 ASP B C 1
ATOM 1458 O O . ASP A 1 210 ? 26.663 -1.319 88.263 1.00 45.97 210 ASP B O 1
ATOM 1463 N N . ARG A 1 211 ? 26.275 -0.964 90.449 1.00 33.91 211 ARG B N 1
ATOM 1464 C CA . ARG A 1 211 ? 26.592 0.451 90.351 1.00 33.00 211 ARG B CA 1
ATOM 1465 C C . ARG A 1 211 ? 28.080 0.732 90.512 1.00 26.33 211 ARG B C 1
ATOM 1466 O O . ARG A 1 211 ? 28.624 1.578 89.801 1.00 26.69 211 ARG B O 1
ATOM 1474 N N . LEU A 1 212 ? 28.736 0.088 91.473 1.00 26.27 212 LEU B N 1
ATOM 1475 C CA . LEU A 1 212 ? 30.138 0.400 91.737 1.00 24.17 212 LEU B CA 1
ATOM 1476 C C . LEU A 1 212 ? 31.039 0.284 90.512 1.00 25.00 212 LEU B C 1
ATOM 1477 O O . LEU A 1 212 ? 31.944 1.126 90.379 1.00 27.73 212 LEU B O 1
ATOM 1482 N N . PRO A 1 213 ? 30.883 -0.705 89.609 1.00 28.58 213 PRO B N 1
ATOM 1483 C CA . PRO A 1 213 ? 31.776 -0.746 88.431 1.00 27.07 213 PRO B CA 1
ATOM 1484 C C . PRO A 1 213 ? 31.716 0.529 87.600 1.00 22.43 213 PRO B C 1
ATOM 1485 O O . PRO A 1 213 ? 32.742 1.007 87.107 1.00 25.18 213 PRO B O 1
ATOM 1489 N N . LYS A 1 214 ? 30.530 1.103 87.445 1.00 23.04 214 LYS B N 1
ATOM 1490 C CA . LYS A 1 214 ? 30.419 2.332 86.676 1.00 28.86 214 LYS B CA 1
ATOM 1491 C C . LYS A 1 214 ? 31.133 3.470 87.390 1.00 24.93 214 LYS B C 1
ATOM 1492 O O . LYS A 1 214 ? 31.878 4.231 86.762 1.00 27.71 214 LYS B O 1
ATOM 1498 N N . CYS A 1 215 ? 30.904 3.603 88.706 1.00 27.23 215 CYS B N 1
ATOM 1499 C CA . CYS A 1 215 ? 31.551 4.651 89.500 1.00 27.76 215 CYS B CA 1
ATOM 1500 C C . CYS A 1 215 ? 33.070 4.539 89.434 1.00 25.46 215 CYS B C 1
ATOM 1501 O O . CYS A 1 215 ? 33.779 5.538 89.251 1.00 23.90 215 CYS B O 1
ATOM 1504 N N . VAL A 1 216 ? 33.588 3.327 89.615 1.00 26.37 216 VAL B N 1
ATOM 1505 C CA . VAL A 1 216 ? 35.037 3.125 89.635 1.00 28.37 216 VAL B CA 1
ATOM 1506 C C . VAL A 1 216 ? 35.632 3.371 88.255 1.00 28.85 216 VAL B C 1
ATOM 1507 O O . VAL A 1 216 ? 36.686 4.015 88.115 1.00 22.75 216 VAL B O 1
ATOM 1511 N N . SER A 1 217 ? 34.993 2.826 87.213 1.00 24.42 217 SER B N 1
ATOM 1512 C CA . SER A 1 217 ? 35.425 3.114 85.855 1.00 24.82 217 SER B CA 1
ATOM 1513 C C . SER A 1 217 ? 35.501 4.618 85.627 1.00 27.31 217 SER B C 1
ATOM 1514 O O . SER A 1 217 ? 36.513 5.143 85.141 1.00 26.77 217 SER B O 1
ATOM 1517 N N . ALA A 1 218 ? 34.443 5.333 86.010 1.00 24.04 218 ALA B N 1
ATOM 1518 C CA . ALA A 1 218 ? 34.375 6.765 85.722 1.00 23.98 218 ALA B CA 1
ATOM 1519 C C . ALA A 1 218 ? 35.441 7.546 86.477 1.00 21.84 218 ALA B C 1
ATOM 1520 O O . ALA A 1 218 ? 36.112 8.420 85.902 1.00 24.39 218 ALA B O 1
ATOM 1522 N N . PHE A 1 219 ? 35.595 7.279 87.770 1.00 23.62 219 PHE B N 1
ATOM 1523 C CA . PHE A 1 219 ? 36.597 8.016 88.530 1.00 25.61 219 PHE B CA 1
ATOM 1524 C C . PHE A 1 219 ? 38.007 7.677 88.071 1.00 27.24 219 PHE B C 1
ATOM 1525 O O . PHE A 1 219 ? 38.840 8.575 87.920 1.00 24.79 219 PHE B O 1
ATOM 1533 N N . ALA A 1 220 ? 38.297 6.398 87.816 1.00 26.39 220 ALA B N 1
ATOM 1534 C CA . ALA A 1 220 ? 39.636 6.025 87.360 1.00 26.48 220 ALA B CA 1
ATOM 1535 C C . ALA A 1 220 ? 39.973 6.648 86.002 1.00 29.31 220 ALA B C 1
ATOM 1536 O O . ALA A 1 220 ? 41.119 7.070 85.766 1.00 25.67 220 ALA B O 1
ATOM 1538 N N . ASN A 1 221 ? 38.996 6.688 85.084 1.00 25.05 221 ASN B N 1
ATOM 1539 C CA . ASN A 1 221 ? 39.196 7.225 83.741 1.00 29.22 221 ASN B CA 1
ATOM 1540 C C . ASN A 1 221 ? 39.119 8.742 83.698 1.00 31.26 221 ASN B C 1
ATOM 1541 O O . ASN A 1 221 ? 39.401 9.328 82.653 1.00 31.39 221 ASN B O 1
ATOM 1546 N N . THR A 1 222 ? 38.727 9.399 84.790 1.00 26.48 222 THR B N 1
ATOM 1547 C CA . THR A 1 222 ? 38.600 10.844 84.763 1.00 26.38 222 THR B CA 1
ATOM 1548 C C . THR A 1 222 ? 39.698 11.412 85.656 1.00 28.96 222 THR B C 1
ATOM 1549 O O . THR A 1 222 ? 40.886 11.364 85.274 1.00 26.25 222 THR B O 1
ATOM 1553 N N . GLU A 1 223 ? 39.371 11.949 86.828 1.00 25.98 223 GLU B N 1
ATOM 1554 C CA . GLU A 1 223 ? 40.365 12.608 87.664 1.00 28.38 223 GLU B CA 1
ATOM 1555 C C . GLU A 1 223 ? 40.429 12.028 89.071 1.00 26.98 223 GLU B C 1
ATOM 1556 O O . GLU A 1 223 ? 41.003 12.663 89.961 1.00 30.18 223 GLU B O 1
ATOM 1562 N N . GLY A 1 224 ? 39.890 10.822 89.285 1.00 23.51 224 GLY B N 1
ATOM 1563 C CA . GLY A 1 224 ? 39.736 10.278 90.620 1.00 26.37 224 GLY B CA 1
ATOM 1564 C C . GLY A 1 224 ? 38.566 10.949 91.327 1.00 22.94 224 GLY B C 1
ATOM 1565 O O . GLY A 1 224 ? 38.030 11.956 90.873 1.00 25.20 224 GLY B O 1
ATOM 1566 N N . GLY A 1 225 ? 38.162 10.379 92.459 1.00 22.82 225 GLY B N 1
ATOM 1567 C CA . GLY A 1 225 ? 37.078 10.976 93.216 1.00 21.84 225 GLY B CA 1
ATOM 1568 C C . GLY A 1 225 ? 36.522 10.037 94.269 1.00 23.56 225 GLY B C 1
ATOM 1569 O O . GLY A 1 225 ? 37.074 8.971 94.549 1.00 22.07 225 GLY B O 1
ATOM 1570 N N . TYR A 1 226 ? 35.411 10.466 94.857 1.00 21.27 226 TYR B N 1
ATOM 1571 C CA . TYR A 1 226 ? 34.818 9.800 96.010 1.00 19.98 226 TYR B CA 1
ATOM 1572 C C . TYR A 1 226 ? 33.369 9.482 95.695 1.00 21.89 226 TYR B C 1
ATOM 1573 O O . TYR A 1 226 ? 32.633 10.363 95.245 1.00 24.55 226 TYR B O 1
ATOM 1582 N N . VAL A 1 227 ? 32.939 8.255 95.988 1.00 20.73 227 VAL B N 1
ATOM 1583 C CA . VAL A 1 227 ? 31.531 7.898 95.911 1.00 20.91 227 VAL B CA 1
ATOM 1584 C C . VAL A 1 227 ? 31.057 7.531 97.317 1.00 20.69 227 VAL B C 1
ATOM 1585 O O . VAL A 1 227 ? 31.749 6.817 98.058 1.00 22.68 227 VAL B O 1
ATOM 1589 N N . PHE A 1 228 ? 29.921 8.102 97.716 1.00 21.20 228 PHE B N 1
ATOM 1590 C CA . PHE A 1 228 ? 29.295 7.839 99.010 1.00 23.19 228 PHE B CA 1
ATOM 1591 C C . PHE A 1 228 ? 27.991 7.086 98.744 1.00 24.12 228 PHE B C 1
ATOM 1592 O O . PHE A 1 228 ? 27.010 7.674 98.274 1.00 23.23 228 PHE B O 1
ATOM 1600 N N . PHE A 1 229 ? 28.009 5.773 99.001 1.00 23.40 229 PHE B N 1
ATOM 1601 C CA . PHE A 1 229 ? 26.810 4.949 98.982 1.00 22.99 229 PHE B CA 1
ATOM 1602 C C . PHE A 1 229 ? 26.013 5.155 100.271 1.00 19.53 229 PHE B C 1
ATOM 1603 O O . PHE A 1 229 ? 26.561 5.046 101.372 1.00 21.58 229 PHE B O 1
ATOM 1611 N N . GLY A 1 230 ? 24.719 5.433 100.128 1.00 21.26 230 GLY B N 1
ATOM 1612 C CA . GLY A 1 230 ? 23.884 5.787 101.256 1.00 24.36 230 GLY B CA 1
ATOM 1613 C C . GLY A 1 230 ? 23.584 7.263 101.382 1.00 24.13 230 GLY B C 1
ATOM 1614 O O . GLY A 1 230 ? 23.009 7.676 102.392 1.00 24.64 230 GLY B O 1
ATOM 1615 N N . VAL A 1 231 ? 23.998 8.074 100.420 1.00 22.45 231 VAL B N 1
ATOM 1616 C CA . VAL A 1 231 ? 23.625 9.486 100.358 1.00 21.12 231 VAL B CA 1
ATOM 1617 C C . VAL A 1 231 ? 22.686 9.679 99.166 1.00 24.98 231 VAL B C 1
ATOM 1618 O O . VAL A 1 231 ? 22.997 9.238 98.053 1.00 26.21 231 VAL B O 1
ATOM 1622 N N . HIS A 1 232 ? 21.544 10.336 99.396 1.00 24.85 232 HIS B N 1
ATOM 1623 C CA . HIS A 1 232 ? 20.603 10.653 98.323 1.00 27.78 232 HIS B CA 1
ATOM 1624 C C . HIS A 1 232 ? 21.104 11.842 97.504 1.00 23.04 232 HIS B C 1
ATOM 1625 O O . HIS A 1 232 ? 21.382 12.907 98.062 1.00 28.56 232 HIS B O 1
ATOM 1632 N N . ASP A 1 233 ? 21.188 11.680 96.174 1.00 25.19 233 ASP B N 1
ATOM 1633 C CA . ASP A 1 233 ? 21.876 12.690 95.369 1.00 26.68 233 ASP B CA 1
ATOM 1634 C C . ASP A 1 233 ? 21.072 13.976 95.239 1.00 30.26 233 ASP B C 1
ATOM 1635 O O . ASP A 1 233 ? 21.646 15.071 95.276 1.00 32.37 233 ASP B O 1
ATOM 1640 N N . GLU A 1 234 ? 19.748 13.889 95.081 1.00 26.87 234 GLU B N 1
ATOM 1641 C CA . GLU A 1 234 ? 19.015 15.117 94.809 1.00 27.56 234 GLU B CA 1
ATOM 1642 C C . GLU A 1 234 ? 18.938 16.013 96.038 1.00 30.20 234 GLU B C 1
ATOM 1643 O O . GLU A 1 234 ? 18.974 17.239 95.906 1.00 38.99 234 GLU B O 1
ATOM 1649 N N . THR A 1 235 ? 18.840 15.432 97.236 1.00 30.26 235 THR B N 1
ATOM 1650 C CA . THR A 1 235 ? 18.774 16.213 98.469 1.00 23.70 235 THR B CA 1
ATOM 1651 C C . THR A 1 235 ? 20.129 16.371 99.158 1.00 28.33 235 THR B C 1
ATOM 1652 O O . THR A 1 235 ? 20.250 17.199 100.067 1.00 25.81 235 THR B O 1
ATOM 1656 N N . CYS A 1 236 ? 21.127 15.578 98.779 1.00 25.00 236 CYS B N 1
ATOM 1657 C CA . CYS A 1 236 ? 22.416 15.493 99.485 1.00 23.75 236 CYS B CA 1
ATOM 1658 C C . CYS A 1 236 ? 22.249 15.137 100.963 1.00 31.74 236 CYS B C 1
ATOM 1659 O O . CYS A 1 236 ? 23.060 15.531 101.807 1.00 28.21 236 CYS B O 1
ATOM 1662 N N . GLN A 1 237 ? 21.218 14.370 101.306 1.00 27.43 237 GLN B N 1
ATOM 1663 C CA . GLN A 1 237 ? 20.994 13.967 102.684 1.00 21.25 237 GLN B CA 1
ATOM 1664 C C . GLN A 1 237 ? 21.518 12.565 102.952 1.00 23.85 237 GLN B C 1
ATOM 1665 O O . GLN A 1 237 ? 21.388 11.667 102.111 1.00 22.37 237 GLN B O 1
ATOM 1671 N N . VAL A 1 238 ? 22.058 12.388 104.156 1.00 23.06 238 VAL B N 1
ATOM 1672 C CA . VAL A 1 238 ? 22.596 11.112 104.621 1.00 26.18 238 VAL B CA 1
ATOM 1673 C C . VAL A 1 238 ? 21.436 10.171 104.932 1.00 20.18 238 VAL B C 1
ATOM 1674 O O . VAL A 1 238 ? 20.575 10.484 105.761 1.00 24.02 238 VAL B O 1
ATOM 1678 N N . ILE A 1 239 ? 21.417 9.014 104.273 1.00 20.72 239 ILE B N 1
ATOM 1679 C CA . ILE A 1 239 ? 20.410 7.978 104.515 1.00 24.08 239 ILE B CA 1
ATOM 1680 C C . ILE A 1 239 ? 21.033 6.769 105.182 1.00 23.78 239 ILE B C 1
ATOM 1681 O O . ILE A 1 239 ? 20.624 6.369 106.274 1.00 23.08 239 ILE B O 1
ATOM 1686 N N . GLY A 1 240 ? 22.010 6.156 104.529 1.00 23.88 240 GLY B N 1
ATOM 1687 C CA . GLY A 1 240 ? 22.640 4.964 105.044 1.00 23.27 240 GLY B CA 1
ATOM 1688 C C . GLY A 1 240 ? 21.823 3.711 104.772 1.00 28.07 240 GLY B C 1
ATOM 1689 O O . GLY A 1 240 ? 20.636 3.755 104.465 1.00 27.90 240 GLY B O 1
ATOM 1690 N N . CYS A 1 241 ? 22.495 2.567 104.859 1.00 25.16 241 CYS B N 1
ATOM 1691 C CA A CYS A 1 241 ? 21.864 1.251 104.810 0.65 31.17 241 CYS B CA 1
ATOM 1692 C CA B CYS A 1 241 ? 21.811 1.285 104.820 0.35 31.40 241 CYS B CA 1
ATOM 1693 C C . CYS A 1 241 ? 21.619 0.764 106.237 1.00 33.71 241 CYS B C 1
ATOM 1694 O O . CYS A 1 241 ? 22.525 0.842 107.075 1.00 28.83 241 CYS B O 1
ATOM 1699 N N . GLU A 1 242 ? 20.415 0.252 106.504 1.00 31.26 242 GLU B N 1
ATOM 1700 C CA . GLU A 1 242 ? 20.077 -0.270 107.825 1.00 32.44 242 GLU B CA 1
ATOM 1701 C C . GLU A 1 242 ? 21.159 -1.217 108.311 1.00 27.97 242 GLU B C 1
ATOM 1702 O O . GLU A 1 242 ? 21.641 -2.064 107.553 1.00 28.86 242 GLU B O 1
ATOM 1708 N N . LYS A 1 243 ? 21.544 -1.072 109.581 1.00 26.13 243 LYS B N 1
ATOM 1709 C CA . LYS A 1 243 ? 22.655 -1.875 110.092 1.00 30.92 243 LYS B CA 1
ATOM 1710 C C . LYS A 1 243 ? 22.332 -3.367 110.050 1.00 41.19 243 LYS B C 1
ATOM 1711 O O . LYS A 1 243 ? 23.231 -4.198 109.854 1.00 34.87 243 LYS B O 1
ATOM 1717 N N . GLU A 1 244 ? 21.055 -3.724 110.199 1.00 36.30 244 GLU B N 1
ATOM 1718 C CA . GLU A 1 244 ? 20.678 -5.130 110.149 1.00 38.86 244 GLU B CA 1
ATOM 1719 C C . GLU A 1 244 ? 20.846 -5.733 108.763 1.00 40.92 244 GLU B C 1
ATOM 1720 O O . GLU A 1 244 ? 20.819 -6.962 108.640 1.00 45.86 244 GLU B O 1
ATOM 1726 N N . LYS A 1 245 ? 21.006 -4.914 107.722 1.00 36.08 245 LYS B N 1
ATOM 1727 C CA . LYS A 1 245 ? 21.163 -5.409 106.360 1.00 39.77 245 LYS B CA 1
ATOM 1728 C C . LYS A 1 245 ? 22.613 -5.416 105.893 1.00 44.22 245 LYS B C 1
ATOM 1729 O O . LYS A 1 245 ? 22.868 -5.660 104.710 1.00 51.63 245 LYS B O 1
ATOM 1735 N N . ILE A 1 246 ? 23.569 -5.163 106.784 1.00 41.71 246 ILE B N 1
ATOM 1736 C CA . ILE A 1 246 ? 24.970 -5.026 106.406 1.00 46.45 246 ILE B CA 1
ATOM 1737 C C . ILE A 1 246 ? 25.822 -5.930 107.273 1.00 42.14 246 ILE B C 1
ATOM 1738 O O . ILE A 1 246 ? 25.709 -5.903 108.502 1.00 38.46 246 ILE B O 1
ATOM 1743 N N . ASP A 1 247 ? 26.721 -6.671 106.639 1.00 37.56 247 ASP B N 1
ATOM 1744 C CA . ASP A 1 247 ? 27.859 -7.280 107.316 1.00 34.39 247 ASP B CA 1
ATOM 1745 C C . ASP A 1 247 ? 29.102 -6.558 106.820 1.00 26.53 247 ASP B C 1
ATOM 1746 O O . ASP A 1 247 ? 29.485 -6.717 105.659 1.00 32.71 247 ASP B O 1
ATOM 1751 N N . LEU A 1 248 ? 29.740 -5.781 107.695 1.00 30.96 248 LEU B N 1
ATOM 1752 C CA . LEU A 1 248 ? 30.783 -4.866 107.240 1.00 33.09 248 LEU B CA 1
ATOM 1753 C C . LEU A 1 248 ? 31.957 -5.605 106.596 1.00 33.48 248 LEU B C 1
ATOM 1754 O O . LEU A 1 248 ? 32.415 -5.220 105.512 1.00 30.26 248 LEU B O 1
ATOM 1759 N N . THR A 1 249 ? 32.478 -6.656 107.248 1.00 29.05 249 THR B N 1
ATOM 1760 C CA . THR A 1 249 ? 33.734 -7.238 106.751 1.00 37.88 249 THR B CA 1
ATOM 1761 C C . THR A 1 249 ? 33.529 -7.971 105.430 1.00 31.21 249 THR B C 1
ATOM 1762 O O . THR A 1 249 ? 34.416 -7.954 104.561 1.00 34.24 249 THR B O 1
ATOM 1766 N N . SER A 1 250 ? 32.351 -8.560 105.230 1.00 32.53 250 SER B N 1
ATOM 1767 C CA . SER A 1 250 ? 32.064 -9.207 103.958 1.00 40.16 250 SER B CA 1
ATOM 1768 C C . SER A 1 250 ? 31.689 -8.207 102.871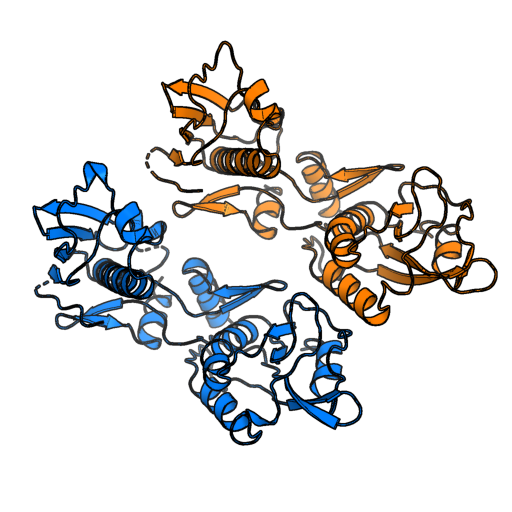 1.00 43.69 250 SER B C 1
ATOM 1769 O O . SER A 1 250 ? 31.950 -8.457 101.690 1.00 37.66 250 SER B O 1
ATOM 1772 N N . LEU A 1 251 ? 31.059 -7.085 103.226 1.00 34.88 251 LEU B N 1
ATOM 1773 C CA . LEU A 1 251 ? 30.823 -6.069 102.211 1.00 27.02 251 LEU B CA 1
ATOM 1774 C C . LEU A 1 251 ? 32.147 -5.490 101.731 1.00 24.27 251 LEU B C 1
ATOM 1775 O O . LEU A 1 251 ? 32.328 -5.258 100.530 1.00 26.77 251 LEU B O 1
ATOM 1780 N N . ARG A 1 252 ? 33.084 -5.270 102.653 1.00 23.51 252 ARG B N 1
ATOM 1781 C CA . ARG A 1 252 ? 34.423 -4.825 102.277 1.00 25.80 252 ARG B CA 1
ATOM 1782 C C . ARG A 1 252 ? 35.099 -5.833 101.350 1.00 34.06 252 ARG B C 1
ATOM 1783 O O . ARG A 1 252 ? 35.703 -5.456 100.331 1.00 28.32 252 ARG B O 1
ATOM 1791 N N . ALA A 1 253 ? 34.997 -7.125 101.687 1.00 28.00 253 ALA B N 1
ATOM 1792 C CA . ALA A 1 253 ? 35.492 -8.172 100.793 1.00 32.23 253 ALA B CA 1
ATOM 1793 C C . ALA A 1 253 ? 34.842 -8.102 99.407 1.00 32.72 253 ALA B C 1
ATOM 1794 O O . ALA A 1 253 ? 35.532 -8.172 98.382 1.00 31.66 253 ALA B O 1
ATOM 1796 N N . SER A 1 254 ? 33.515 -7.982 99.353 1.00 31.99 254 SER B N 1
ATOM 1797 C CA . SER A 1 254 ? 32.836 -7.997 98.065 1.00 34.47 254 SER B CA 1
ATOM 1798 C C . SER A 1 254 ? 33.164 -6.762 97.237 1.00 37.38 254 SER B C 1
ATOM 1799 O O . SER A 1 254 ? 33.249 -6.848 96.010 1.00 36.78 254 SER B O 1
ATOM 1802 N N . ILE A 1 255 ? 33.353 -5.610 97.882 1.00 29.07 255 ILE B N 1
ATOM 1803 C CA . ILE A 1 255 ? 33.794 -4.426 97.153 1.00 25.84 255 ILE B CA 1
ATOM 1804 C C . ILE A 1 255 ? 35.179 -4.654 96.574 1.00 22.45 255 ILE B C 1
ATOM 1805 O O . ILE A 1 255 ? 35.448 -4.312 95.408 1.00 30.11 255 ILE B O 1
ATOM 1810 N N . ASP A 1 256 ? 36.102 -5.222 97.369 1.00 24.03 256 ASP B N 1
ATOM 1811 C CA . ASP A 1 256 ? 37.414 -5.518 96.798 1.00 25.20 256 ASP B CA 1
ATOM 1812 C C . ASP A 1 256 ? 37.299 -6.484 95.612 1.00 32.08 256 ASP B C 1
ATOM 1813 O O . ASP A 1 256 ? 38.034 -6.358 94.626 1.00 25.66 256 ASP B O 1
ATOM 1818 N N . GLY A 1 257 ? 36.406 -7.468 95.699 1.00 32.49 257 GLY B N 1
ATOM 1819 C CA . GLY A 1 257 ? 36.313 -8.449 94.626 1.00 33.21 257 GLY B CA 1
ATOM 1820 C C . GLY A 1 257 ? 35.697 -7.853 93.375 1.00 36.04 257 GLY B C 1
ATOM 1821 O O . GLY A 1 257 ? 36.116 -8.153 92.250 1.00 38.51 257 GLY B O 1
ATOM 1822 N N . CYS A 1 258 ? 34.703 -6.986 93.563 1.00 25.95 258 CYS B N 1
ATOM 1823 C CA . CYS A 1 258 ? 34.132 -6.230 92.460 1.00 26.62 258 CYS B CA 1
ATOM 1824 C C . CYS A 1 258 ? 35.203 -5.429 91.733 1.00 27.51 258 CYS B C 1
ATOM 1825 O O . CYS A 1 258 ? 35.282 -5.447 90.496 1.00 29.16 258 CYS B O 1
ATOM 1828 N N . ILE A 1 259 ? 36.038 -4.709 92.486 1.00 24.81 259 ILE B N 1
ATOM 1829 C CA . ILE A 1 259 ? 37.028 -3.856 91.838 1.00 25.99 259 ILE B CA 1
ATOM 1830 C C . ILE A 1 259 ? 38.123 -4.692 91.179 1.00 31.60 259 ILE B C 1
ATOM 1831 O O . ILE A 1 259 ? 38.529 -4.411 90.041 1.00 24.86 259 ILE B O 1
ATOM 1836 N N . LYS A 1 260 ? 38.601 -5.750 91.854 1.00 31.02 260 LYS B N 1
ATOM 1837 C CA . LYS A 1 260 ? 39.617 -6.611 91.238 1.00 29.99 260 LYS B CA 1
ATOM 1838 C C . LYS A 1 260 ? 39.090 -7.277 89.968 1.00 30.63 260 LYS B C 1
ATOM 1839 O O . LYS A 1 260 ? 39.873 -7.625 89.074 1.00 39.21 260 LYS B O 1
ATOM 1845 N N . LYS A 1 261 ? 37.777 -7.448 89.870 1.00 32.36 261 LYS B N 1
ATOM 1846 C CA . LYS A 1 261 ? 37.156 -8.078 88.715 1.00 34.61 261 LYS B CA 1
ATOM 1847 C C . LYS A 1 261 ? 37.068 -7.150 87.495 1.00 34.94 261 LYS B C 1
ATOM 1848 O O . LYS A 1 261 ? 36.876 -7.640 86.378 1.00 31.07 261 LYS B O 1
ATOM 1854 N N . LEU A 1 262 ? 37.246 -5.836 87.664 1.00 27.26 262 LEU B N 1
ATOM 1855 C CA . LEU A 1 262 ? 37.069 -4.899 86.541 1.00 26.04 262 LEU B CA 1
ATOM 1856 C C . LEU A 1 262 ? 38.145 -5.092 85.478 1.00 30.03 262 LEU B C 1
ATOM 1857 O O . LEU A 1 262 ? 39.342 -5.042 85.795 1.00 28.11 262 LEU B O 1
ATOM 1862 N N . PRO A 1 263 ? 37.773 -5.275 84.207 1.00 31.27 263 PRO B N 1
ATOM 1863 C CA . PRO A 1 263 ? 38.791 -5.332 83.149 1.00 34.10 263 PRO B CA 1
ATOM 1864 C C . PRO A 1 263 ? 39.523 -4.008 83.047 1.00 31.86 263 PRO B C 1
ATOM 1865 O O . PRO A 1 263 ? 38.932 -2.935 83.202 1.00 30.97 263 PRO B O 1
ATOM 1869 N N . VAL A 1 264 ? 40.831 -4.088 82.814 1.00 28.95 264 VAL B N 1
ATOM 1870 C CA . VAL A 1 264 ? 41.640 -2.909 82.569 1.00 30.47 264 VAL B CA 1
ATOM 1871 C C . VAL A 1 264 ? 42.500 -3.191 81.348 1.00 41.04 264 VAL B C 1
ATOM 1872 O O . VAL A 1 264 ? 42.789 -4.341 81.011 1.00 43.04 264 VAL B O 1
ATOM 1876 N N . HIS A 1 265 ? 42.908 -2.124 80.678 1.00 30.55 265 HIS B N 1
ATOM 1877 C CA . HIS A 1 265 ? 43.936 -2.251 79.660 1.00 33.71 265 HIS B CA 1
ATOM 1878 C C . HIS A 1 265 ? 45.029 -1.235 79.944 1.00 35.49 265 HIS B C 1
ATOM 1879 O O . HIS A 1 265 ? 44.741 -0.047 80.115 1.00 30.41 265 HIS B O 1
ATOM 1886 N N . HIS A 1 266 ? 46.278 -1.696 79.995 1.00 35.64 266 HIS B N 1
ATOM 1887 C CA . HIS A 1 266 ? 47.412 -0.824 80.271 1.00 39.51 266 HIS B CA 1
ATOM 1888 C C . HIS A 1 266 ? 48.183 -0.505 78.997 1.00 41.62 266 HIS B C 1
ATOM 1889 O O . HIS A 1 266 ? 48.379 -1.374 78.138 1.00 36.41 266 HIS B O 1
ATOM 1896 N N . PHE A 1 267 ? 48.620 0.747 78.886 1.00 33.80 267 PHE B N 1
ATOM 1897 C CA . PHE A 1 267 ? 49.625 1.139 77.908 1.00 35.48 267 PHE B CA 1
ATOM 1898 C C . PHE A 1 267 ? 50.983 1.390 78.561 1.00 45.16 267 PHE B C 1
ATOM 1899 O O . PHE A 1 267 ? 51.899 1.897 77.905 1.00 43.83 267 PHE B O 1
ATOM 1907 N N . CYS A 1 268 ? 51.129 1.062 79.835 1.00 47.68 268 CYS B N 1
ATOM 1908 C CA . CYS A 1 268 ? 52.296 1.419 80.625 1.00 40.08 268 CYS B CA 1
ATOM 1909 C C . CYS A 1 268 ? 53.139 0.169 80.876 1.00 43.74 268 CYS B C 1
ATOM 1910 O O . CYS A 1 268 ? 52.769 -0.945 80.497 1.00 47.81 268 CYS B O 1
ATOM 1913 N N . THR A 1 269 ? 54.271 0.342 81.562 1.00 52.37 269 THR B N 1
ATOM 1914 C CA . THR A 1 269 ? 55.079 -0.833 81.874 1.00 58.01 269 THR B CA 1
ATOM 1915 C C . THR A 1 269 ? 54.800 -1.389 83.270 1.00 55.94 269 THR B C 1
ATOM 1916 O O . THR A 1 269 ? 54.812 -2.613 83.457 1.00 55.20 269 THR B O 1
ATOM 1920 N N . GLN A 1 270 ? 54.524 -0.521 84.249 1.00 54.58 270 GLN B N 1
ATOM 1921 C CA . GLN A 1 270 ? 54.359 -0.966 85.633 1.00 52.96 270 GLN B CA 1
ATOM 1922 C C . GLN A 1 270 ? 53.041 -1.695 85.864 1.00 54.91 270 GLN B C 1
ATOM 1923 O O . GLN A 1 270 ? 52.979 -2.606 86.699 1.00 52.93 270 GLN B O 1
ATOM 1929 N N . ARG A 1 271 ? 51.984 -1.311 85.148 1.00 44.71 271 ARG B N 1
ATOM 1930 C CA . ARG A 1 271 ? 50.693 -1.988 85.199 1.00 39.70 271 ARG B CA 1
ATOM 1931 C C . ARG A 1 271 ? 50.079 -2.131 86.587 1.00 37.00 271 ARG B C 1
ATOM 1932 O O . ARG A 1 271 ? 49.693 -3.241 86.974 1.00 34.13 271 ARG B O 1
ATOM 1940 N N . PRO A 1 272 ? 49.917 -1.054 87.341 1.00 34.25 272 PRO B N 1
ATOM 1941 C CA . PRO A 1 272 ? 49.384 -1.192 88.702 1.00 39.05 272 PRO B CA 1
ATOM 1942 C C . PRO A 1 272 ? 47.915 -1.590 88.726 1.00 42.22 272 PRO B C 1
ATOM 1943 O O . PRO A 1 272 ? 47.153 -1.356 87.787 1.00 34.93 272 PRO B O 1
ATOM 1947 N N . GLU A 1 273 ? 47.519 -2.196 89.842 1.00 37.27 273 GLU B N 1
ATOM 1948 C CA . GLU A 1 273 ? 46.108 -2.406 90.114 1.00 34.91 273 GLU B CA 1
ATOM 1949 C C . GLU A 1 273 ? 45.420 -1.063 90.374 1.00 32.00 273 GLU B C 1
ATOM 1950 O O . GLU A 1 273 ? 46.064 -0.043 90.652 1.00 29.82 273 GLU B O 1
ATOM 1956 N N . ILE A 1 274 ? 44.093 -1.061 90.239 1.00 25.90 274 ILE B N 1
ATOM 1957 C CA . ILE A 1 274 ? 43.320 0.119 90.608 1.00 22.50 274 ILE B CA 1
ATOM 1958 C C . ILE A 1 274 ? 43.526 0.405 92.089 1.00 24.62 274 ILE B C 1
ATOM 1959 O O . ILE A 1 274 ? 43.490 -0.511 92.921 1.00 30.95 274 ILE B O 1
ATOM 1964 N N . LYS A 1 275 ? 43.735 1.671 92.433 1.00 25.23 275 LYS B N 1
ATOM 1965 C CA . LYS A 1 275 ? 43.940 2.048 93.826 1.00 23.48 275 LYS B CA 1
ATOM 1966 C C . LYS A 1 275 ? 42.671 2.693 94.375 1.00 23.91 275 LYS B C 1
ATOM 1967 O O . LYS A 1 275 ? 42.091 3.587 93.741 1.00 22.92 275 LYS B O 1
ATOM 1973 N N . TYR A 1 276 ? 42.243 2.240 95.552 1.00 21.85 276 TYR B N 1
ATOM 1974 C CA . TYR A 1 276 ? 41.079 2.833 96.194 1.00 19.94 276 TYR B CA 1
ATOM 1975 C C . TYR A 1 276 ? 41.234 2.699 97.704 1.00 23.64 276 TYR B C 1
ATOM 1976 O O . TYR A 1 276 ? 42.082 1.953 98.198 1.00 24.60 276 TYR B O 1
ATOM 1985 N N . VAL A 1 277 ? 40.394 3.434 98.430 1.00 20.95 277 VAL B N 1
ATOM 1986 C CA . VAL A 1 277 ? 40.338 3.377 99.889 1.00 22.46 277 VAL B CA 1
ATOM 1987 C C . VAL A 1 277 ? 38.871 3.338 100.280 1.00 23.18 277 VAL B C 1
ATOM 1988 O O . VAL A 1 277 ? 38.051 4.052 99.693 1.00 23.99 277 VAL B O 1
ATOM 1992 N N . LEU A 1 278 ? 38.551 2.542 101.300 1.00 18.41 278 LEU B N 1
ATOM 1993 C CA . LEU A 1 278 ? 37.175 2.349 101.737 1.00 19.96 278 LEU B CA 1
ATOM 1994 C C . LEU A 1 278 ? 37.033 2.667 103.220 1.00 23.79 278 LEU B C 1
ATOM 1995 O O . LEU A 1 278 ? 37.889 2.298 104.034 1.00 21.70 278 LEU B O 1
ATOM 2000 N N . ASN A 1 279 ? 35.953 3.376 103.568 1.00 21.66 279 ASN B N 1
ATOM 2001 C CA . ASN A 1 279 ? 35.616 3.627 104.958 1.00 20.03 279 ASN B CA 1
ATOM 2002 C C . ASN A 1 279 ? 34.116 3.478 105.129 1.00 19.01 279 ASN B C 1
ATOM 2003 O O . ASN A 1 279 ? 33.352 3.873 104.253 1.00 25.70 279 ASN B O 1
ATOM 2008 N N . PHE A 1 280 ? 33.704 2.892 106.252 1.00 20.52 280 PHE B N 1
ATOM 2009 C CA . PHE A 1 280 ? 32.297 2.819 106.626 1.00 25.16 280 PHE B CA 1
ATOM 2010 C C . PHE A 1 280 ? 32.011 3.903 107.661 1.00 26.63 280 PHE B C 1
ATOM 2011 O O . PHE A 1 280 ? 32.704 3.991 108.683 1.00 25.77 280 PHE B O 1
ATOM 2019 N N . LEU A 1 281 ? 31.017 4.743 107.378 1.00 22.67 281 LEU B N 1
ATOM 2020 C CA . LEU A 1 281 ? 30.601 5.819 108.268 1.00 22.51 281 LEU B CA 1
ATOM 2021 C C . LEU A 1 281 ? 29.302 5.423 108.952 1.00 25.64 281 LEU B C 1
ATOM 2022 O O . LEU A 1 281 ? 28.344 5.040 108.279 1.00 22.79 281 LEU B O 1
ATOM 2027 N N . GLU A 1 282 ? 29.268 5.526 110.277 1.00 21.45 282 GLU B N 1
ATOM 2028 C CA . GLU A 1 282 ? 28.073 5.189 111.036 1.00 29.56 282 GLU B CA 1
ATOM 2029 C C . GLU A 1 282 ? 27.011 6.267 110.882 1.00 26.97 282 GLU B C 1
ATOM 2030 O O . GLU A 1 282 ? 27.320 7.462 110.860 1.00 26.00 282 GLU B O 1
ATOM 2036 N N . VAL A 1 283 ? 25.747 5.850 110.807 1.00 21.97 283 VAL B N 1
ATOM 2037 C CA . VAL A 1 283 ? 24.632 6.776 110.717 1.00 24.27 283 VAL B CA 1
ATOM 2038 C C . VAL A 1 283 ? 23.812 6.588 111.991 1.00 21.27 283 VAL B C 1
ATOM 2039 O O . VAL A 1 283 ? 23.302 5.487 112.252 1.00 23.51 283 VAL B O 1
ATOM 2043 N N . HIS A 1 284 ? 23.713 7.660 112.773 1.00 21.42 284 HIS B N 1
ATOM 2044 C CA . HIS A 1 284 ? 23.066 7.686 114.075 1.00 25.29 284 HIS B CA 1
ATOM 2045 C C . HIS A 1 284 ? 21.790 8.521 114.048 1.00 24.72 284 HIS B C 1
ATOM 2046 O O . HIS A 1 284 ? 21.680 9.521 113.333 1.00 24.14 284 HIS B O 1
ATOM 2053 N N . ASP A 1 285 ? 20.831 8.120 114.866 1.00 32.82 285 ASP B N 1
ATOM 2054 C CA . ASP A 1 285 ? 19.642 8.934 115.051 1.00 33.78 285 ASP B CA 1
ATOM 2055 C C . ASP A 1 285 ? 19.121 8.707 116.454 1.00 27.91 285 ASP B C 1
ATOM 2056 O O . ASP A 1 285 ? 19.101 7.572 116.932 1.00 31.46 285 ASP B O 1
ATOM 2061 N N . LYS A 1 286 ? 18.725 9.796 117.106 1.00 29.29 286 LYS B N 1
ATOM 2062 C CA . LYS A 1 286 ? 18.156 9.736 118.453 1.00 39.39 286 LYS B CA 1
ATOM 2063 C C . LYS A 1 286 ? 19.070 8.949 119.395 1.00 41.26 286 LYS B C 1
ATOM 2064 O O . LYS A 1 286 ? 18.615 8.161 120.224 1.00 47.18 286 LYS B O 1
ATOM 2070 N N . GLY A 1 287 ? 20.377 9.148 119.235 1.00 40.63 287 GLY B N 1
ATOM 2071 C CA . GLY A 1 287 ? 21.361 8.559 120.129 1.00 47.80 287 GLY B CA 1
ATOM 2072 C C . GLY A 1 287 ? 21.622 7.079 119.956 1.00 49.89 287 GLY B C 1
ATOM 2073 O O . GLY A 1 287 ? 22.151 6.444 120.870 1.00 54.68 287 GLY B O 1
ATOM 2074 N N . ALA A 1 288 ? 21.280 6.503 118.811 1.00 39.34 288 ALA B N 1
ATOM 2075 C CA . ALA A 1 288 ? 21.578 5.106 118.544 1.00 36.94 288 ALA B CA 1
ATOM 2076 C C . ALA A 1 288 ? 22.130 4.949 117.131 1.00 35.57 288 ALA B C 1
ATOM 2077 O O . ALA A 1 288 ? 21.781 5.708 116.224 1.00 31.09 288 ALA B O 1
ATOM 2079 N N . LEU A 1 289 ? 23.010 3.967 116.957 1.00 33.96 289 LEU B N 1
ATOM 2080 C CA . LEU A 1 289 ? 23.481 3.617 115.624 1.00 31.15 289 LEU B CA 1
ATOM 2081 C C . LEU A 1 289 ? 22.335 2.990 114.841 1.00 33.38 289 LEU B C 1
ATOM 2082 O O . LEU A 1 289 ? 21.637 2.110 115.353 1.00 36.34 289 LEU B O 1
ATOM 2087 N N . ARG A 1 290 ? 22.124 3.451 113.608 1.00 25.44 290 ARG B N 1
ATOM 2088 C CA A ARG A 1 290 ? 21.047 2.901 112.792 0.49 25.93 290 ARG B CA 1
ATOM 2089 C CA B ARG A 1 290 ? 21.031 2.979 112.758 0.51 25.58 290 ARG B CA 1
ATOM 2090 C C . ARG A 1 290 ? 21.494 2.363 111.448 1.00 25.83 290 ARG B C 1
ATOM 2091 O O . ARG A 1 290 ? 20.815 1.491 110.903 1.00 27.40 290 ARG B O 1
ATOM 2106 N N . GLY A 1 291 ? 22.599 2.835 110.898 1.00 26.95 291 GLY B N 1
ATOM 2107 C CA . GLY A 1 291 ? 22.979 2.313 109.603 1.00 29.31 291 GLY B CA 1
ATOM 2108 C C . GLY A 1 291 ? 24.387 2.707 109.256 1.00 24.82 291 GLY B C 1
ATOM 2109 O O . GLY A 1 291 ? 25.134 3.185 110.111 1.00 22.93 291 GLY B O 1
ATOM 2110 N N . TYR A 1 292 ? 24.737 2.527 107.971 1.00 21.83 292 TYR B N 1
ATOM 2111 C CA . TYR A 1 292 ? 26.074 2.864 107.481 1.00 18.50 292 TYR B CA 1
ATOM 2112 C C . TYR A 1 292 ? 26.026 3.533 106.111 1.00 26.27 292 TYR B C 1
ATOM 2113 O O . TYR A 1 292 ? 25.172 3.234 105.271 1.00 23.59 292 TYR B O 1
ATOM 2122 N N . VAL A 1 293 ? 26.973 4.433 105.904 1.00 22.43 293 VAL B N 1
ATOM 2123 C CA . VAL A 1 293 ? 27.352 4.973 104.604 1.00 19.53 293 VAL B CA 1
ATOM 2124 C C . VAL A 1 293 ? 28.650 4.299 104.203 1.00 22.50 293 VAL B C 1
ATOM 2125 O O . VAL A 1 293 ? 29.544 4.126 105.043 1.00 27.57 293 VAL B O 1
ATOM 2129 N N . CYS A 1 294 ? 28.758 3.890 102.944 1.00 21.93 294 CYS B N 1
ATOM 2130 C CA . CYS A 1 294 ? 30.000 3.299 102.443 1.00 23.28 294 CYS B CA 1
ATOM 2131 C C . CYS A 1 294 ? 30.712 4.333 101.567 1.00 22.46 294 CYS B C 1
ATOM 2132 O O . CYS A 1 294 ? 30.228 4.667 100.479 1.00 24.81 294 CYS B O 1
ATOM 2135 N N . ALA A 1 295 ? 31.843 4.861 102.044 1.00 24.14 295 ALA B N 1
ATOM 2136 C CA . ALA A 1 295 ? 32.629 5.844 101.301 1.00 21.60 295 ALA B CA 1
ATOM 2137 C C . ALA A 1 295 ? 33.796 5.154 100.602 1.00 20.51 295 ALA B C 1
ATOM 2138 O O . ALA A 1 295 ? 34.537 4.384 101.231 1.00 20.74 295 ALA B O 1
ATOM 2140 N N . ILE A 1 296 ? 33.969 5.435 99.310 1.00 20.22 296 ILE B N 1
ATOM 2141 C CA . ILE A 1 296 ? 35.063 4.860 98.530 1.00 22.98 296 ILE B CA 1
ATOM 2142 C C . ILE A 1 296 ? 35.751 5.980 97.759 1.00 19.80 296 ILE B C 1
ATOM 2143 O O . ILE A 1 296 ? 35.116 6.658 96.942 1.00 23.34 296 ILE B O 1
ATOM 2148 N N . LYS A 1 297 ? 37.053 6.154 97.990 1.00 19.80 297 LYS B N 1
ATOM 2149 C CA . LYS A 1 297 ? 37.881 7.011 97.150 1.00 21.34 297 LYS B CA 1
ATOM 2150 C C . LYS A 1 297 ? 38.572 6.155 96.101 1.00 24.61 297 LYS B C 1
ATOM 2151 O O . LYS A 1 297 ? 39.222 5.161 96.439 1.00 28.74 297 LYS B O 1
ATOM 2157 N N . VAL A 1 298 ? 38.432 6.546 94.840 1.00 18.22 298 VAL B N 1
ATOM 2158 C CA . VAL A 1 298 ? 39.057 5.885 93.702 1.00 22.06 298 VAL B CA 1
ATOM 2159 C C . VAL A 1 298 ? 40.083 6.843 93.102 1.00 20.77 298 VAL B C 1
ATOM 2160 O O . VAL A 1 298 ? 39.736 7.963 92.716 1.00 25.23 298 VAL B O 1
ATOM 2164 N N . GLU A 1 299 ? 41.343 6.418 93.027 1.00 23.06 299 GLU B N 1
ATOM 2165 C CA . GLU A 1 299 ? 42.370 7.252 92.415 1.00 26.19 299 GLU B CA 1
ATOM 2166 C C . GLU A 1 299 ? 42.260 7.253 90.894 1.00 25.72 299 GLU B C 1
ATOM 2167 O O . GLU A 1 299 ? 41.832 6.275 90.275 1.00 27.28 299 GLU B O 1
ATOM 2173 N N . LYS A 1 300 ? 42.687 8.363 90.296 1.00 21.83 300 LYS B N 1
ATOM 2174 C CA . LYS A 1 300 ? 42.898 8.422 88.854 1.00 26.76 300 LYS B CA 1
ATOM 2175 C C . LYS A 1 300 ? 43.855 7.317 88.406 1.00 33.48 300 LYS B C 1
ATOM 2176 O O . LYS A 1 300 ? 44.890 7.082 89.036 1.00 29.23 300 LYS B O 1
ATOM 2182 N N . PHE A 1 301 ? 43.488 6.617 87.333 1.00 29.04 301 PHE B N 1
ATOM 2183 C CA . PHE A 1 301 ? 44.231 5.464 86.837 1.00 27.65 301 PHE B CA 1
ATOM 2184 C C . PHE A 1 301 ? 45.204 5.906 85.750 1.00 32.01 301 PHE B C 1
ATOM 2185 O O . PHE A 1 301 ? 44.991 6.913 85.068 1.00 32.61 301 PHE B O 1
ATOM 2193 N N . CYS A 1 302 ? 46.303 5.160 85.628 1.00 29.35 302 CYS B N 1
ATOM 2194 C CA . CYS A 1 302 ? 47.257 5.424 84.555 1.00 30.31 302 CYS B CA 1
ATOM 2195 C C . CYS A 1 302 ? 46.631 5.178 83.183 1.00 28.86 302 CYS B C 1
ATOM 2196 O O . CYS A 1 302 ? 46.841 5.961 82.249 1.00 33.80 302 CYS B O 1
ATOM 2199 N N . CYS A 1 303 ? 45.843 4.112 83.045 1.00 28.52 303 CYS B N 1
ATOM 2200 C CA . CYS A 1 303 ? 45.361 3.719 81.727 1.00 34.89 303 CYS B CA 1
ATOM 2201 C C . CYS A 1 303 ? 43.829 3.628 81.676 1.00 31.68 303 CYS B C 1
ATOM 2202 O O . CYS A 1 303 ? 43.166 4.626 81.968 1.00 32.13 303 CYS B O 1
ATOM 2205 N N . ALA A 1 304 ? 43.243 2.491 81.284 1.00 27.66 304 ALA B N 1
ATOM 2206 C CA . ALA A 1 304 ? 41.797 2.413 81.052 1.00 30.31 304 ALA B CA 1
ATOM 2207 C C . ALA A 1 304 ? 41.153 1.400 81.986 1.00 29.80 304 ALA B C 1
ATOM 2208 O O . ALA A 1 304 ? 41.635 0.267 82.107 1.00 28.93 304 ALA B O 1
ATOM 2210 N N . VAL A 1 305 ? 40.051 1.793 82.642 1.00 25.95 305 VAL B N 1
ATOM 2211 C CA . VAL A 1 305 ? 39.284 0.881 83.487 1.00 23.30 305 VAL B CA 1
ATOM 2212 C C . VAL A 1 305 ? 37.902 0.718 82.873 1.00 26.09 305 VAL B C 1
ATOM 2213 O O . VAL A 1 305 ? 37.212 1.712 82.614 1.00 24.41 305 VAL B O 1
ATOM 2217 N N . PHE A 1 306 ? 37.496 -0.530 82.666 1.00 25.91 306 PHE B N 1
ATOM 2218 C CA . PHE A 1 306 ? 36.185 -0.859 82.117 1.00 25.97 306 PHE B CA 1
ATOM 2219 C C . PHE A 1 306 ? 35.259 -1.293 83.242 1.00 25.32 306 PHE B C 1
ATOM 2220 O O . PHE A 1 306 ? 35.680 -2.003 84.156 1.00 30.70 306 PHE B O 1
ATOM 2228 N N . ALA A 1 307 ? 33.981 -0.905 83.149 1.00 25.09 307 ALA B N 1
ATOM 2229 C CA . ALA A 1 307 ? 33.000 -1.419 84.097 1.00 24.06 307 ALA B CA 1
ATOM 2230 C C . ALA A 1 307 ? 32.788 -2.916 83.913 1.00 28.55 307 ALA B C 1
ATOM 2231 O O . ALA A 1 307 ? 32.415 -3.609 84.867 1.00 27.63 307 ALA B O 1
ATOM 2233 N N . LYS A 1 308 ? 33.001 -3.411 82.689 1.00 30.53 308 LYS B N 1
ATOM 2234 C CA . LYS A 1 308 ? 32.914 -4.821 82.301 1.00 35.07 308 LYS B CA 1
ATOM 2235 C C . LYS A 1 308 ? 33.341 -4.930 80.843 1.00 27.20 308 LYS B C 1
ATOM 2236 O O . LYS A 1 308 ? 33.706 -3.921 80.242 1.00 29.11 308 LYS B O 1
ATOM 2242 N N . VAL A 1 309 ? 33.361 -6.141 80.291 1.00 29.28 309 VAL B N 1
ATOM 2243 C CA . VAL A 1 309 ? 33.909 -6.299 78.933 1.00 29.58 309 VAL B CA 1
ATOM 2244 C C . VAL A 1 309 ? 33.084 -5.457 77.965 1.00 24.66 309 VAL B C 1
ATOM 2245 O O . VAL A 1 309 ? 31.840 -5.478 78.043 1.00 28.00 309 VAL B O 1
ATOM 2249 N N . PRO A 1 310 ? 33.711 -4.679 77.077 1.00 32.06 310 PRO B N 1
ATOM 2250 C CA . PRO A 1 310 ? 32.943 -3.912 76.088 1.00 31.41 310 PRO B CA 1
ATOM 2251 C C . PRO A 1 310 ? 31.959 -4.808 75.365 1.00 26.98 310 PRO B C 1
ATOM 2252 O O . PRO A 1 310 ? 32.245 -5.974 75.089 1.00 36.60 310 PRO B O 1
ATOM 2256 N N . SER A 1 311 ? 30.778 -4.270 75.088 1.00 28.65 311 SER B N 1
ATOM 2257 C CA . SER A 1 311 ? 29.747 -5.023 74.379 1.00 33.34 311 SER B CA 1
ATOM 2258 C C . SER A 1 311 ? 29.940 -4.760 72.900 1.00 30.59 311 SER B C 1
ATOM 2259 O O . SER A 1 311 ? 29.393 -3.810 72.338 1.00 32.30 311 SER B O 1
ATOM 2262 N N . SER A 1 312 ? 30.778 -5.591 72.285 1.00 31.26 312 SER B N 1
ATOM 2263 C CA A SER A 1 312 ? 31.052 -5.560 70.858 0.56 35.41 312 SER B CA 1
ATOM 2264 C CA B SER A 1 312 ? 31.007 -5.564 70.849 0.44 35.30 312 SER B CA 1
ATOM 2265 C C . SER A 1 312 ? 31.064 -7.001 70.359 1.00 37.80 312 SER B C 1
ATOM 2266 O O . SER A 1 312 ? 31.551 -7.894 71.064 1.00 34.29 312 SER B O 1
ATOM 2271 N N . TRP A 1 313 ? 30.530 -7.228 69.161 1.00 30.59 313 TRP B N 1
ATOM 2272 C CA . TRP A 1 313 ? 30.257 -8.581 68.693 1.00 32.37 313 TRP B CA 1
ATOM 2273 C C . TRP A 1 313 ? 30.732 -8.793 67.256 1.00 31.95 313 TRP B C 1
ATOM 2274 O O . TRP A 1 313 ? 30.962 -7.845 66.491 1.00 30.93 313 TRP B O 1
ATOM 2285 N N . GLN A 1 314 ? 30.903 -10.073 66.915 1.00 35.23 314 GLN B N 1
ATOM 2286 C CA . GLN A 1 314 ? 31.324 -10.487 65.580 1.00 34.34 314 GLN B CA 1
ATOM 2287 C C . GLN A 1 314 ? 30.788 -11.886 65.307 1.00 40.79 314 GLN B C 1
ATOM 2288 O O . GLN A 1 314 ? 30.409 -12.615 66.225 1.00 32.69 314 GLN B O 1
ATOM 2294 N N . VAL A 1 315 ? 30.787 -12.279 64.037 1.00 35.21 315 VAL B N 1
ATOM 2295 C CA . VAL A 1 315 ? 30.501 -13.662 63.684 1.00 37.28 315 VAL B CA 1
ATOM 2296 C C . VAL A 1 315 ? 31.822 -14.407 63.584 1.00 39.70 315 VAL B C 1
ATOM 2297 O O . VAL A 1 315 ? 32.739 -13.979 62.878 1.00 41.84 315 VAL B O 1
ATOM 2301 N N . LYS A 1 316 ? 31.932 -15.505 64.318 1.00 45.71 316 LYS B N 1
ATOM 2302 C CA . LYS A 1 316 ? 33.167 -16.266 64.376 1.00 46.40 316 LYS B CA 1
ATOM 2303 C C . LYS A 1 316 ? 32.809 -17.725 64.590 1.00 49.41 316 LYS B C 1
ATOM 2304 O O . LYS A 1 316 ? 32.038 -18.053 65.502 1.00 45.85 316 LYS B O 1
ATOM 2310 N N . ASP A 1 317 ? 33.356 -18.587 63.731 1.00 56.37 317 ASP B N 1
ATOM 2311 C CA . ASP A 1 317 ? 33.127 -20.026 63.800 1.00 59.00 317 ASP B CA 1
ATOM 2312 C C . ASP A 1 317 ? 31.633 -20.328 63.844 1.00 48.25 317 ASP B C 1
ATOM 2313 O O . ASP A 1 317 ? 31.153 -21.114 64.664 1.00 46.71 317 ASP B O 1
ATOM 2318 N N . ASN A 1 318 ? 30.892 -19.649 62.966 1.00 46.80 318 ASN B N 1
ATOM 2319 C CA . ASN A 1 318 ? 29.450 -19.835 62.833 1.00 48.87 318 ASN B CA 1
ATOM 2320 C C . ASN A 1 318 ? 28.717 -19.539 64.139 1.00 53.45 318 ASN B C 1
ATOM 2321 O O . ASN A 1 318 ? 27.727 -20.190 64.468 1.00 53.48 318 ASN B O 1
ATOM 2326 N N . ARG A 1 319 ? 29.190 -18.544 64.889 1.00 50.65 319 ARG B N 1
ATOM 2327 C CA . ARG A 1 319 ? 28.498 -18.156 66.110 1.00 55.19 319 ARG B CA 1
ATOM 2328 C C . ARG A 1 319 ? 28.652 -16.653 66.320 1.00 44.93 319 ARG B C 1
ATOM 2329 O O . ARG A 1 319 ? 29.649 -16.060 65.904 1.00 42.62 319 ARG B O 1
ATOM 2337 N N . VAL A 1 320 ? 27.658 -16.038 66.957 1.00 40.03 320 VAL B N 1
ATOM 2338 C CA . VAL A 1 320 ? 27.787 -14.643 67.379 1.00 43.12 320 VAL B CA 1
ATOM 2339 C C . VAL A 1 320 ? 28.608 -14.609 68.665 1.00 41.67 320 VAL B C 1
ATOM 2340 O O . VAL A 1 320 ? 28.225 -15.211 69.668 1.00 44.08 320 VAL B O 1
ATOM 2344 N N . ARG A 1 321 ? 29.727 -13.888 68.640 1.00 39.44 321 ARG B N 1
ATOM 2345 C CA . ARG A 1 321 ? 30.763 -13.949 69.661 1.00 40.06 321 ARG B CA 1
ATOM 2346 C C . ARG A 1 321 ? 31.112 -12.548 70.149 1.00 35.59 321 ARG B C 1
ATOM 2347 O O . ARG A 1 321 ? 31.273 -11.629 69.343 1.00 34.96 321 ARG B O 1
ATOM 2355 N N . GLN A 1 322 ? 31.231 -12.384 71.466 1.00 39.34 322 GLN B N 1
ATOM 2356 C CA . GLN A 1 322 ? 31.676 -11.115 72.033 1.00 34.71 322 GLN B CA 1
ATOM 2357 C C . GLN A 1 322 ? 33.192 -11.030 71.964 1.00 34.37 322 GLN B C 1
ATOM 2358 O O . GLN A 1 322 ? 33.887 -12.018 72.209 1.00 35.78 322 GLN B O 1
ATOM 2364 N N . LEU A 1 323 ? 33.705 -9.853 71.601 1.00 26.28 323 LEU B N 1
ATOM 2365 C CA . LEU A 1 323 ? 35.155 -9.657 71.560 1.00 28.50 323 LEU B CA 1
ATOM 2366 C C . LEU A 1 323 ? 35.712 -9.528 72.973 1.00 36.62 323 LEU B C 1
ATOM 2367 O O . LEU A 1 323 ? 35.156 -8.773 73.784 1.00 30.80 323 LEU B O 1
ATOM 2372 N N . PRO A 1 324 ? 36.787 -10.242 73.310 1.00 36.90 324 PRO B N 1
ATOM 2373 C CA . PRO A 1 324 ? 37.458 -10.006 74.598 1.00 37.46 324 PRO B CA 1
ATOM 2374 C C . PRO A 1 324 ? 37.981 -8.578 74.676 1.00 37.64 324 PRO B C 1
ATOM 2375 O O . PRO A 1 324 ? 38.258 -7.934 73.660 1.00 34.76 324 PRO B O 1
ATOM 2379 N N . THR A 1 325 ? 38.129 -8.087 75.914 1.00 34.27 325 THR B N 1
ATOM 2380 C CA . THR A 1 325 ? 38.599 -6.718 76.125 1.00 29.65 325 THR B CA 1
ATOM 2381 C C . THR A 1 325 ? 39.873 -6.433 75.335 1.00 29.69 325 THR B C 1
ATOM 2382 O O . THR A 1 325 ? 40.023 -5.356 74.739 1.00 30.75 325 THR B O 1
ATOM 2386 N N . ARG A 1 326 ? 40.794 -7.397 75.301 1.00 30.74 326 ARG B N 1
ATOM 2387 C CA . ARG A 1 326 ? 42.060 -7.185 74.605 1.00 32.97 326 ARG B CA 1
ATOM 2388 C C . ARG A 1 326 ? 41.845 -7.032 73.107 1.00 32.69 326 ARG B C 1
ATOM 2389 O O . ARG A 1 326 ? 42.454 -6.162 72.465 1.00 35.05 326 ARG B O 1
ATOM 2397 N N . GLU A 1 327 ? 40.972 -7.861 72.532 1.00 36.96 327 GLU B N 1
ATOM 2398 C CA . GLU A 1 327 ? 40.711 -7.777 71.100 1.00 34.54 327 GLU B CA 1
ATOM 2399 C C . GLU A 1 327 ? 39.973 -6.492 70.741 1.00 37.76 327 GLU B C 1
ATOM 2400 O O . GLU A 1 327 ? 40.295 -5.841 69.739 1.00 38.07 327 GLU B O 1
ATOM 2406 N N . TRP A 1 328 ? 38.953 -6.132 71.524 1.00 30.74 328 TRP B N 1
ATOM 2407 C CA . TRP A 1 328 ? 38.273 -4.865 71.289 1.00 28.40 328 TRP B CA 1
ATOM 2408 C C . TRP A 1 328 ? 39.260 -3.710 71.321 1.00 28.09 328 TRP B C 1
ATOM 2409 O O . TRP A 1 328 ? 39.255 -2.850 70.438 1.00 30.93 328 TRP B O 1
ATOM 2420 N N . THR A 1 329 ? 40.116 -3.665 72.348 1.00 30.83 329 THR B N 1
ATOM 2421 C CA . THR A 1 329 ? 41.061 -2.559 72.450 1.00 26.27 329 THR B CA 1
ATOM 2422 C C . THR A 1 329 ? 42.033 -2.553 71.273 1.00 29.04 329 THR B C 1
ATOM 2423 O O . THR A 1 329 ? 42.344 -1.490 70.720 1.00 31.23 329 THR B O 1
ATOM 2427 N N . ALA A 1 330 ? 42.531 -3.729 70.880 1.00 32.77 330 ALA B N 1
ATOM 2428 C CA . ALA A 1 330 ? 43.490 -3.786 69.781 1.00 31.94 330 ALA B CA 1
ATOM 2429 C C . ALA A 1 330 ? 42.855 -3.295 68.488 1.00 36.51 330 ALA B C 1
ATOM 2430 O O . ALA A 1 330 ? 43.451 -2.500 67.753 1.00 33.21 330 ALA B O 1
ATOM 2432 N N . TRP A 1 331 ? 41.619 -3.722 68.214 1.00 35.07 331 TRP B N 1
ATOM 2433 C CA A TRP A 1 331 ? 40.917 -3.224 67.038 0.43 35.57 331 TRP B CA 1
ATOM 2434 C CA B TRP A 1 331 ? 40.917 -3.218 67.039 0.57 35.60 331 TRP B CA 1
ATOM 2435 C C . TRP A 1 331 ? 40.685 -1.715 67.140 1.00 38.08 331 TRP B C 1
ATOM 2436 O O . TRP A 1 331 ? 40.843 -0.986 66.154 1.00 39.98 331 TRP B O 1
ATOM 2457 N N . MET A 1 332 ? 40.328 -1.221 68.333 1.00 42.47 332 MET B N 1
ATOM 2458 C CA . MET A 1 332 ? 40.125 0.218 68.501 1.00 39.74 332 MET B CA 1
ATOM 2459 C C . MET A 1 332 ? 41.401 1.004 68.212 1.00 38.91 332 MET B C 1
ATOM 2460 O O . MET A 1 332 ? 41.353 2.085 67.613 1.00 40.26 332 MET B O 1
ATOM 2465 N N . MET A 1 333 ? 42.551 0.481 68.621 1.00 42.40 333 MET B N 1
ATOM 2466 C CA . MET A 1 333 ? 43.809 1.177 68.399 1.00 44.22 333 MET B CA 1
ATOM 2467 C C . MET A 1 333 ? 44.306 1.046 66.956 1.00 52.17 333 MET B C 1
ATOM 2468 O O . MET A 1 333 ? 45.421 1.491 66.672 1.00 56.40 333 MET B O 1
ATOM 2473 N N . GLU A 1 334 ? 43.501 0.455 66.066 1.00 54.62 334 GLU B N 1
ATOM 2474 C CA . GLU A 1 334 ? 43.805 0.262 64.642 1.00 63.20 334 GLU B CA 1
ATOM 2475 C C . GLU A 1 334 ? 44.924 -0.755 64.431 1.00 74.35 334 GLU B C 1
ATOM 2476 O O . GLU A 1 334 ? 44.779 -1.701 63.651 1.00 77.22 334 GLU B O 1
ATOM 2482 N N . ILE B 1 5 ? 29.331 -46.575 74.414 1.00 85.51 5 ILE A N 1
ATOM 2483 C CA . ILE B 1 5 ? 29.810 -45.999 73.163 1.00 93.60 5 ILE A CA 1
ATOM 2484 C C . ILE B 1 5 ? 29.982 -47.135 72.143 1.00 98.55 5 ILE A C 1
ATOM 2485 O O . ILE B 1 5 ? 30.927 -47.162 71.346 1.00 107.70 5 ILE A O 1
ATOM 2490 N N . ASP B 1 6 ? 29.044 -48.081 72.169 1.00 88.18 6 ASP A N 1
ATOM 2491 C CA . ASP B 1 6 ? 29.046 -49.172 71.200 1.00 77.14 6 ASP A CA 1
ATOM 2492 C C . ASP B 1 6 ? 28.649 -48.648 69.828 1.00 72.41 6 ASP A C 1
ATOM 2493 O O . ASP B 1 6 ? 27.568 -48.964 69.317 1.00 73.97 6 ASP A O 1
ATOM 2498 N N . VAL B 1 7 ? 29.519 -47.844 69.231 1.00 64.71 7 VAL A N 1
ATOM 2499 C CA . VAL B 1 7 ? 29.243 -47.257 67.926 1.00 57.52 7 VAL A CA 1
ATOM 2500 C C . VAL B 1 7 ? 30.033 -48.029 66.878 1.00 60.98 7 VAL A C 1
ATOM 2501 O O . VAL B 1 7 ? 31.207 -47.735 66.628 1.00 61.62 7 VAL A O 1
ATOM 2505 N N . ASP B 1 8 ? 29.397 -49.030 66.276 1.00 58.17 8 ASP A N 1
ATOM 2506 C CA . ASP B 1 8 ? 30.068 -49.934 65.352 1.00 68.93 8 ASP A CA 1
ATOM 2507 C C . ASP B 1 8 ? 30.159 -49.322 63.961 1.00 71.84 8 ASP A C 1
ATOM 2508 O O . ASP B 1 8 ? 29.334 -48.496 63.567 1.00 65.94 8 ASP A O 1
ATOM 2513 N N . THR B 1 9 ? 31.188 -49.721 63.217 1.00 77.47 9 THR A N 1
ATOM 2514 C CA . THR B 1 9 ? 31.344 -49.259 61.846 1.00 81.32 9 THR A CA 1
ATOM 2515 C C . THR B 1 9 ? 31.599 -50.448 60.930 1.00 88.90 9 THR A C 1
ATOM 2516 O O . THR B 1 9 ? 32.285 -51.403 61.304 1.00 91.32 9 THR A O 1
ATOM 2520 N N . ASN B 1 10 ? 31.024 -50.383 59.735 1.00 91.83 10 ASN A N 1
ATOM 2521 C CA . ASN B 1 10 ? 31.214 -51.397 58.709 1.00 96.02 10 ASN A CA 1
ATOM 2522 C C . ASN B 1 10 ? 31.292 -50.742 57.332 1.00 98.53 10 ASN A C 1
ATOM 2523 O O . ASN B 1 10 ? 31.353 -49.512 57.216 1.00 98.27 10 ASN A O 1
ATOM 2528 N N . CYS B 1 14 ? 33.269 -46.623 55.291 1.00 72.56 14 CYS A N 1
ATOM 2529 C CA . CYS B 1 14 ? 33.128 -46.009 56.607 1.00 76.33 14 CYS A CA 1
ATOM 2530 C C . CYS B 1 14 ? 31.669 -45.632 56.911 1.00 67.19 14 CYS A C 1
ATOM 2531 O O . CYS B 1 14 ? 31.305 -44.452 56.896 1.00 58.38 14 CYS A O 1
ATOM 2534 N N . VAL B 1 15 ? 30.831 -46.628 57.187 1.00 60.37 15 VAL A N 1
ATOM 2535 C CA . VAL B 1 15 ? 29.461 -46.396 57.626 1.00 53.23 15 VAL A CA 1
ATOM 2536 C C . VAL B 1 15 ? 29.369 -46.729 59.111 1.00 53.98 15 VAL A C 1
ATOM 2537 O O . VAL B 1 15 ? 29.777 -47.814 59.536 1.00 56.75 15 VAL A O 1
ATOM 2541 N N . VAL B 1 16 ? 28.822 -45.802 59.895 1.00 48.50 16 VAL A N 1
ATOM 2542 C CA . VAL B 1 16 ? 28.795 -45.902 61.349 1.00 45.44 16 VAL A CA 1
ATOM 2543 C C . VAL B 1 16 ? 27.347 -46.022 61.813 1.00 48.50 16 VAL A C 1
ATOM 2544 O O . VAL B 1 16 ? 26.513 -45.169 61.488 1.00 53.95 16 VAL A O 1
ATOM 2548 N N . ASP B 1 17 ? 27.057 -47.069 62.589 1.00 46.69 17 ASP A N 1
ATOM 2549 C CA . ASP B 1 17 ? 25.714 -47.343 63.100 1.00 46.34 17 ASP A CA 1
ATOM 2550 C C . ASP B 1 17 ? 25.550 -46.678 64.463 1.00 52.77 17 ASP A C 1
ATOM 2551 O O . ASP B 1 17 ? 26.237 -47.039 65.427 1.00 54.34 17 ASP A O 1
ATOM 2556 N N . ALA B 1 18 ? 24.641 -45.709 64.545 1.00 48.74 18 ALA A N 1
ATOM 2557 C CA . ALA B 1 18 ? 24.359 -45.009 65.793 1.00 46.03 18 ALA A CA 1
ATOM 2558 C C . ALA B 1 18 ? 23.190 -45.616 66.551 1.00 48.03 18 ALA A C 1
ATOM 2559 O O . ALA B 1 18 ? 22.767 -45.051 67.563 1.00 52.97 18 ALA A O 1
ATOM 2561 N N . GLY B 1 19 ? 22.653 -46.743 66.082 1.00 49.83 19 GLY A N 1
ATOM 2562 C CA . GLY B 1 19 ? 21.551 -47.378 66.779 1.00 48.93 19 GLY A CA 1
ATOM 2563 C C . GLY B 1 19 ? 20.234 -46.635 66.599 1.00 53.29 19 GLY A C 1
ATOM 2564 O O . GLY B 1 19 ? 20.014 -45.906 65.626 1.00 51.79 19 GLY A O 1
ATOM 2565 N N . LYS B 1 20 ? 19.352 -46.832 67.576 1.00 46.84 20 LYS A N 1
ATOM 2566 C CA . LYS B 1 20 ? 18.006 -46.283 67.548 1.00 44.66 20 LYS A CA 1
ATOM 2567 C C . LYS B 1 20 ? 17.977 -44.889 68.159 1.00 47.29 20 LYS A C 1
ATOM 2568 O O . LYS B 1 20 ? 18.552 -44.651 69.224 1.00 48.88 20 LYS A O 1
ATOM 2574 N N . VAL B 1 21 ? 17.294 -43.966 67.484 1.00 46.71 21 VAL A N 1
ATOM 2575 C CA . VAL B 1 21 ? 17.276 -42.562 67.888 1.00 49.96 21 VAL A CA 1
ATOM 2576 C C . VAL B 1 21 ? 15.864 -42.015 67.723 1.00 48.44 21 VAL A C 1
ATOM 2577 O O . VAL B 1 21 ? 15.138 -42.406 66.807 1.00 43.56 21 VAL A O 1
ATOM 2581 N N . THR B 1 22 ? 15.469 -41.126 68.628 1.00 45.14 22 THR A N 1
ATOM 2582 C CA . THR B 1 22 ? 14.240 -40.361 68.493 1.00 44.46 22 THR A CA 1
ATOM 2583 C C . THR B 1 22 ? 14.565 -39.058 67.778 1.00 40.58 22 THR A C 1
ATOM 2584 O O . THR B 1 22 ? 15.528 -38.380 68.139 1.00 39.16 22 THR A O 1
ATOM 2588 N N . LEU B 1 23 ? 13.770 -38.696 66.770 1.00 41.01 23 LEU A N 1
ATOM 2589 C CA . LEU B 1 23 ? 14.069 -37.491 66.007 1.00 46.35 23 LEU A CA 1
ATOM 2590 C C . LEU B 1 23 ? 12.879 -36.541 65.981 1.00 45.24 23 LEU A C 1
ATOM 2591 O O . LEU B 1 23 ? 11.724 -36.959 66.089 1.00 48.61 23 LEU A O 1
ATOM 2596 N N . GLY B 1 24 ? 13.184 -35.253 65.827 1.00 45.48 24 GLY A N 1
ATOM 2597 C CA . GLY B 1 24 ? 12.186 -34.202 65.852 1.00 47.80 24 GLY A CA 1
ATOM 2598 C C . GLY B 1 24 ? 12.405 -33.236 67.001 1.00 47.35 24 GLY A C 1
ATOM 2599 O O . GLY B 1 24 ? 12.688 -33.664 68.126 1.00 40.64 24 GLY A O 1
ATOM 2600 N N . THR B 1 25 ? 12.296 -31.932 66.734 1.00 41.05 25 THR A N 1
ATOM 2601 C CA . THR B 1 25 ? 12.480 -30.940 67.792 1.00 41.91 25 THR A CA 1
ATOM 2602 C C . THR B 1 25 ? 11.532 -31.196 68.964 1.00 43.56 25 THR A C 1
ATOM 2603 O O . THR B 1 25 ? 11.959 -31.290 70.122 1.00 34.62 25 THR A O 1
ATOM 2607 N N . GLN B 1 26 ? 10.236 -31.327 68.674 1.00 44.65 26 GLN A N 1
ATOM 2608 C CA . GLN B 1 26 ? 9.248 -31.525 69.736 1.00 43.15 26 GLN A CA 1
ATOM 2609 C C . GLN B 1 26 ? 9.424 -32.883 70.407 1.00 43.94 26 GLN A C 1
ATOM 2610 O O . GLN B 1 26 ? 9.413 -32.988 71.644 1.00 41.99 26 GLN A O 1
ATOM 2616 N N . GLN B 1 27 ? 9.582 -33.937 69.597 1.00 41.83 27 GLN A N 1
ATOM 2617 C CA . GLN B 1 27 ? 9.712 -35.287 70.136 1.00 43.09 27 GLN A CA 1
ATOM 2618 C C . GLN B 1 27 ? 10.937 -35.418 71.034 1.00 46.03 27 GLN A C 1
ATOM 2619 O O . GLN B 1 27 ? 10.891 -36.104 72.064 1.00 46.91 27 GLN A O 1
ATOM 2625 N N . ARG B 1 28 ? 12.047 -34.772 70.665 1.00 40.90 28 ARG A N 1
ATOM 2626 C CA . ARG B 1 28 ? 13.234 -34.865 71.500 1.00 45.34 28 ARG A CA 1
ATOM 2627 C C . ARG B 1 28 ? 13.135 -33.955 72.714 1.00 50.52 28 ARG A C 1
ATOM 2628 O O . ARG B 1 28 ? 13.709 -34.263 73.765 1.00 45.25 28 ARG A O 1
ATOM 2636 N N . GLN B 1 29 ? 12.412 -32.840 72.598 1.00 50.94 29 GLN A N 1
ATOM 2637 C CA . GLN B 1 29 ? 12.161 -32.039 73.787 1.00 50.39 29 GLN A CA 1
ATOM 2638 C C . GLN B 1 29 ? 11.361 -32.833 74.815 1.00 46.93 29 GLN A C 1
ATOM 2639 O O . GLN B 1 29 ? 11.633 -32.749 76.017 1.00 44.94 29 GLN A O 1
ATOM 2645 N N . GLU B 1 30 ? 10.392 -33.635 74.363 1.00 48.38 30 GLU A N 1
ATOM 2646 C CA . GLU B 1 30 ? 9.487 -34.319 75.284 1.00 51.88 30 GLU A CA 1
ATOM 2647 C C . GLU B 1 30 ? 9.986 -35.687 75.743 1.00 55.65 30 GLU A C 1
ATOM 2648 O O . GLU B 1 30 ? 9.363 -36.281 76.632 1.00 51.72 30 GLU A O 1
ATOM 2654 N N . MET B 1 31 ? 11.070 -36.210 75.169 1.00 50.58 31 MET A N 1
ATOM 2655 C CA . MET B 1 31 ? 11.481 -37.578 75.469 1.00 45.55 31 MET A CA 1
ATOM 2656 C C . MET B 1 31 ? 12.169 -37.655 76.829 1.00 38.84 31 MET A C 1
ATOM 2657 O O . MET B 1 31 ? 12.463 -36.639 77.466 1.00 42.03 31 MET A O 1
ATOM 2662 N N . ASP B 1 32 ? 12.419 -38.888 77.274 1.00 40.64 32 ASP A N 1
ATOM 2663 C CA . ASP B 1 32 ? 13.267 -39.134 78.431 1.00 52.59 32 ASP A CA 1
ATOM 2664 C C . ASP B 1 32 ? 14.540 -38.295 78.313 1.00 58.02 32 ASP A C 1
ATOM 2665 O O . ASP B 1 32 ? 15.302 -38.465 77.343 1.00 55.08 32 ASP A O 1
ATOM 2670 N N . PRO B 1 33 ? 14.798 -37.384 79.257 1.00 53.25 33 PRO A N 1
ATOM 2671 C CA . PRO B 1 33 ? 15.970 -36.505 79.122 1.00 53.65 33 PRO A CA 1
ATOM 2672 C C . PRO B 1 33 ? 17.288 -37.257 79.070 1.00 52.99 33 PRO A C 1
ATOM 2673 O O . PRO B 1 33 ? 18.164 -36.919 78.259 1.00 49.85 33 PRO A O 1
ATOM 2677 N N . ARG B 1 34 ? 17.458 -38.284 79.904 1.00 46.55 34 ARG A N 1
ATOM 2678 C CA . ARG B 1 34 ? 18.761 -38.939 79.927 1.00 49.95 34 ARG A CA 1
ATOM 2679 C C . ARG B 1 34 ? 18.976 -39.757 78.657 1.00 53.33 34 ARG A C 1
ATOM 2680 O O . ARG B 1 34 ? 20.103 -39.841 78.147 1.00 52.13 34 ARG A O 1
ATOM 2688 N N . LEU B 1 35 ? 17.900 -40.331 78.119 1.00 44.72 35 LEU A N 1
ATOM 2689 C CA . LEU B 1 35 ? 17.969 -40.999 76.823 1.00 48.97 35 LEU A CA 1
ATOM 2690 C C . LEU B 1 35 ? 18.316 -40.014 75.711 1.00 43.43 35 LEU A C 1
ATOM 2691 O O . LEU B 1 35 ? 19.127 -40.324 74.824 1.00 41.76 35 LEU A O 1
ATOM 2696 N N . ARG B 1 36 ? 17.683 -38.833 75.732 1.00 38.62 36 ARG A N 1
ATOM 2697 C CA . ARG B 1 36 ? 18.029 -37.755 74.812 1.00 44.89 36 ARG A CA 1
ATOM 2698 C C . ARG B 1 36 ? 19.530 -37.474 74.842 1.00 45.48 36 ARG A C 1
ATOM 2699 O O . ARG B 1 36 ? 20.176 -37.341 73.794 1.00 39.89 36 ARG A O 1
ATOM 2707 N N . GLU B 1 37 ? 20.106 -37.393 76.043 1.00 45.84 37 GLU A N 1
ATOM 2708 C CA . GLU B 1 37 ? 21.522 -37.049 76.136 1.00 42.69 37 GLU A CA 1
ATOM 2709 C C . GLU B 1 37 ? 22.414 -38.184 75.637 1.00 45.35 37 GLU A C 1
ATOM 2710 O O . GLU B 1 37 ? 23.421 -37.932 74.957 1.00 41.34 37 GLU A O 1
ATOM 2716 N N . LYS B 1 38 ? 22.071 -39.436 75.968 1.00 39.53 38 LYS A N 1
ATOM 2717 C CA . LYS B 1 38 ? 22.843 -40.570 75.453 1.00 39.80 38 LYS A CA 1
ATOM 2718 C C . LYS B 1 38 ? 22.828 -40.610 73.925 1.00 43.92 38 LYS A C 1
ATOM 2719 O O . LYS B 1 38 ? 23.858 -40.877 73.287 1.00 41.22 38 LYS A O 1
ATOM 2725 N N . GLN B 1 39 ? 21.667 -40.351 73.318 1.00 40.84 39 GLN A N 1
ATOM 2726 C CA . GLN B 1 39 ? 21.585 -40.362 71.859 1.00 39.20 39 GLN A CA 1
ATOM 2727 C C . GLN B 1 39 ? 22.395 -39.223 71.247 1.00 38.64 39 GLN A C 1
ATOM 2728 O O . GLN B 1 39 ? 23.119 -39.425 70.257 1.00 38.03 39 GLN A O 1
ATOM 2734 N N . ASN B 1 40 ? 22.289 -38.023 71.828 1.00 39.63 40 ASN A N 1
ATOM 2735 C CA . ASN B 1 40 ? 23.055 -36.889 71.323 1.00 40.38 40 ASN A CA 1
ATOM 2736 C C . ASN B 1 40 ? 24.550 -37.164 71.422 1.00 37.64 40 ASN A C 1
ATOM 2737 O O . ASN B 1 40 ? 25.315 -36.826 70.508 1.00 36.98 40 ASN A O 1
ATOM 2742 N N . GLU B 1 41 ? 24.984 -37.820 72.502 1.00 37.67 41 GLU A N 1
ATOM 2743 C CA . GLU B 1 41 ? 26.415 -38.071 72.663 1.00 42.01 41 GLU A CA 1
ATOM 2744 C C . GLU B 1 41 ? 26.905 -39.151 71.700 1.00 41.79 41 GLU A C 1
ATOM 2745 O O . GLU B 1 41 ? 28.026 -39.057 71.172 1.00 36.46 41 GLU A O 1
ATOM 2751 N N . ILE B 1 42 ? 26.092 -40.187 71.459 1.00 38.47 42 ILE A N 1
ATOM 2752 C CA . ILE B 1 42 ? 26.465 -41.172 70.446 1.00 41.78 42 ILE A CA 1
ATOM 2753 C C . ILE B 1 42 ? 26.659 -40.480 69.102 1.00 42.87 42 ILE A C 1
ATOM 2754 O O . ILE B 1 42 ? 27.684 -40.659 68.427 1.00 38.09 42 ILE A O 1
ATOM 2759 N N . ILE B 1 43 ? 25.689 -39.647 68.714 1.00 39.01 43 ILE A N 1
ATOM 2760 C CA . ILE B 1 43 ? 25.794 -38.961 67.429 1.00 44.01 43 ILE A CA 1
ATOM 2761 C C . ILE B 1 43 ? 27.041 -38.088 67.382 1.00 38.77 43 ILE A C 1
ATOM 2762 O O . ILE B 1 43 ? 27.758 -38.072 66.375 1.00 34.55 43 ILE A O 1
ATOM 2767 N N . LEU B 1 44 ? 27.311 -37.332 68.453 1.00 37.69 44 LEU A N 1
ATOM 2768 C CA . LEU B 1 44 ? 28.440 -36.408 68.421 1.00 31.63 44 LEU A CA 1
ATOM 2769 C C . LEU B 1 44 ? 29.758 -37.156 68.322 1.00 32.73 44 LEU A C 1
ATOM 2770 O O . LEU B 1 44 ? 30.671 -36.713 67.619 1.00 32.58 44 LEU A O 1
ATOM 2775 N N . ARG B 1 45 ? 29.882 -38.289 69.022 1.00 35.27 45 ARG A N 1
ATOM 2776 C CA . ARG B 1 45 ? 31.105 -39.079 68.924 1.00 31.50 45 ARG A CA 1
ATOM 2777 C C . ARG B 1 45 ? 31.288 -39.648 67.525 1.00 37.18 45 ARG A C 1
ATOM 2778 O O . ARG B 1 45 ? 32.413 -39.696 67.005 1.00 36.66 45 ARG A O 1
ATOM 2786 N N . ALA B 1 46 ? 30.195 -40.083 66.898 1.00 39.44 46 ALA A N 1
ATOM 2787 C CA . ALA B 1 46 ? 30.305 -40.598 65.538 1.00 34.89 46 ALA A CA 1
ATOM 2788 C C . ALA B 1 46 ? 30.687 -39.486 64.561 1.00 35.68 46 ALA A C 1
ATOM 2789 O O . ALA B 1 46 ? 31.531 -39.687 63.674 1.00 36.41 46 ALA A O 1
ATOM 2791 N N . VAL B 1 47 ? 30.103 -38.295 64.736 1.00 34.52 47 VAL A N 1
ATOM 2792 C CA . VAL B 1 47 ? 30.491 -37.138 63.926 1.00 32.52 47 VAL A CA 1
ATOM 2793 C C . VAL B 1 47 ? 31.974 -36.837 64.103 1.00 43.02 47 VAL A C 1
ATOM 2794 O O . VAL B 1 47 ? 32.710 -36.674 63.124 1.00 37.30 47 VAL A O 1
ATOM 2798 N N . CYS B 1 48 ? 32.427 -36.722 65.357 1.00 36.12 48 CYS A N 1
ATOM 2799 C CA . CYS B 1 48 ? 33.819 -36.372 65.619 1.00 32.86 48 CYS A CA 1
ATOM 2800 C C . CYS B 1 48 ? 34.773 -37.398 65.005 1.00 30.68 48 CYS A C 1
ATOM 2801 O O . CYS B 1 48 ? 35.776 -37.032 64.365 1.00 30.27 48 CYS A O 1
ATOM 2804 N N . ALA B 1 49 ? 34.449 -38.688 65.138 1.00 30.36 49 ALA A N 1
ATOM 2805 C CA . ALA B 1 49 ? 35.299 -39.735 64.576 1.00 32.13 49 ALA A CA 1
ATOM 2806 C C . ALA B 1 49 ? 35.358 -39.658 63.050 1.00 39.16 49 ALA A C 1
ATOM 2807 O O . ALA B 1 49 ? 36.430 -39.818 62.447 1.00 37.51 49 ALA A O 1
ATOM 2809 N N . LEU B 1 50 ? 34.220 -39.430 62.401 1.00 34.40 50 LEU A N 1
ATOM 2810 C CA . LEU B 1 50 ? 34.256 -39.360 60.945 1.00 36.56 50 LEU A CA 1
ATOM 2811 C C . LEU B 1 50 ? 34.970 -38.096 60.478 1.00 31.16 50 LEU A C 1
ATOM 2812 O O . LEU B 1 50 ? 35.738 -38.137 59.509 1.00 32.50 50 LEU A O 1
ATOM 2817 N N . LEU B 1 51 ? 34.748 -36.968 61.165 1.00 28.65 51 LEU A N 1
ATOM 2818 C CA . LEU B 1 51 ? 35.498 -35.756 60.864 1.00 35.47 51 LEU A CA 1
ATOM 2819 C C . LEU B 1 51 ? 36.992 -36.031 60.905 1.00 41.65 51 LEU A C 1
ATOM 2820 O O . LEU B 1 51 ? 37.749 -35.553 60.048 1.00 34.79 51 LEU A O 1
ATOM 2825 N N . ASN B 1 52 ? 37.434 -36.822 61.882 1.00 34.88 52 ASN A N 1
ATOM 2826 C CA . ASN B 1 52 ? 38.855 -37.102 62.006 1.00 31.10 52 ASN A CA 1
ATOM 2827 C C . ASN B 1 52 ? 39.320 -38.324 61.223 1.00 35.01 52 ASN A C 1
ATOM 2828 O O . ASN B 1 52 ? 40.498 -38.681 61.321 1.00 37.85 52 ASN A O 1
ATOM 2833 N N . SER B 1 53 ? 38.455 -38.974 60.448 1.00 33.09 53 SER A N 1
ATOM 2834 C CA . SER B 1 53 ? 38.890 -40.184 59.750 1.00 31.31 53 SER A CA 1
ATOM 2835 C C . SER B 1 53 ? 38.522 -40.164 58.264 1.00 38.93 53 SER A C 1
ATOM 2836 O O . SER B 1 53 ? 38.202 -41.202 57.679 1.00 35.71 53 SER A O 1
ATOM 2839 N N . GLY B 1 54 ? 38.580 -38.997 57.620 1.00 33.52 54 GLY A N 1
ATOM 2840 C CA . GLY B 1 54 ? 38.329 -38.931 56.188 1.00 34.44 54 GLY A CA 1
ATOM 2841 C C . GLY B 1 54 ? 36.873 -38.833 55.783 1.00 35.21 54 GLY A C 1
ATOM 2842 O O . GLY B 1 54 ? 36.571 -38.982 54.596 1.00 40.68 54 GLY A O 1
ATOM 2843 N N . GLY B 1 55 ? 35.962 -38.588 56.727 1.00 34.24 55 GLY A N 1
ATOM 2844 C CA . GLY B 1 55 ? 34.550 -38.485 56.427 1.00 31.89 55 GLY A CA 1
ATOM 2845 C C . GLY B 1 55 ? 33.859 -39.836 56.367 1.00 37.38 55 GLY A C 1
ATOM 2846 O O . GLY B 1 55 ? 34.483 -40.899 56.419 1.00 36.08 55 GLY A O 1
ATOM 2847 N N . GLY B 1 56 ? 32.532 -39.788 56.248 1.00 35.98 56 GLY A N 1
ATOM 2848 C CA . GLY B 1 56 ? 31.760 -41.012 56.098 1.00 39.97 56 GLY A CA 1
ATOM 2849 C C . GLY B 1 56 ? 30.278 -40.758 56.302 1.00 41.94 56 GLY A C 1
ATOM 2850 O O . GLY B 1 56 ? 29.808 -39.624 56.184 1.00 35.06 56 GLY A O 1
ATOM 2851 N N . ILE B 1 57 ? 29.548 -41.833 56.610 1.00 40.82 57 ILE A N 1
ATOM 2852 C CA . ILE B 1 57 ? 28.099 -41.763 56.755 1.00 43.96 57 ILE A CA 1
ATOM 2853 C C . ILE B 1 57 ? 27.683 -42.410 58.069 1.00 44.52 57 ILE A C 1
ATOM 2854 O O . ILE B 1 57 ? 28.138 -43.512 58.398 1.00 49.76 57 ILE A O 1
ATOM 2859 N N . ILE B 1 58 ? 26.804 -41.726 58.804 1.00 34.03 58 ILE A N 1
ATOM 2860 C CA . ILE B 1 58 ? 26.186 -42.236 60.023 1.00 31.80 58 ILE A CA 1
ATOM 2861 C C . ILE B 1 58 ? 24.770 -42.662 59.681 1.00 40.75 58 ILE A C 1
ATOM 2862 O O . ILE B 1 58 ? 24.007 -41.868 59.119 1.00 35.47 58 ILE A O 1
ATOM 2867 N N . LYS B 1 59 ? 24.416 -43.903 60.025 1.00 35.41 59 LYS A N 1
ATOM 2868 C CA . LYS B 1 59 ? 23.057 -44.407 59.898 1.00 39.18 59 LYS A CA 1
ATOM 2869 C C . LYS B 1 59 ? 22.446 -44.599 61.280 1.00 45.32 59 LYS A C 1
ATOM 2870 O O . LYS B 1 59 ? 23.115 -45.058 62.213 1.00 44.26 59 LYS A O 1
ATOM 2876 N N . ALA B 1 60 ? 21.179 -44.221 61.405 1.00 48.06 60 ALA A N 1
ATOM 2877 C CA . ALA B 1 60 ? 20.418 -44.406 62.630 1.00 38.90 60 ALA A CA 1
ATOM 2878 C C . ALA B 1 60 ? 19.017 -44.872 62.266 1.00 46.70 60 ALA A C 1
ATOM 2879 O O . ALA B 1 60 ? 18.465 -44.462 61.244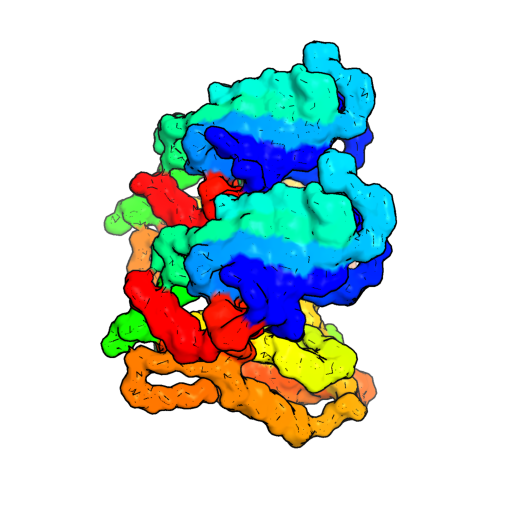 1.00 47.04 60 ALA A O 1
ATOM 2881 N N . GLU B 1 61 ? 18.449 -45.747 63.086 1.00 54.10 61 GLU A N 1
ATOM 2882 C CA . GLU B 1 61 ? 17.054 -46.131 62.928 1.00 52.07 61 GLU A CA 1
ATOM 2883 C C . GLU B 1 61 ? 16.186 -45.189 63.749 1.00 48.76 61 GLU A C 1
ATOM 2884 O O . GLU B 1 61 ? 16.488 -44.916 64.916 1.00 49.08 61 GLU A O 1
ATOM 2890 N N . ILE B 1 62 ? 15.114 -44.693 63.148 1.00 48.38 62 ILE A N 1
ATOM 2891 C CA . ILE B 1 62 ? 14.252 -43.731 63.822 1.00 47.83 62 ILE A CA 1
ATOM 2892 C C . ILE B 1 62 ? 13.228 -44.497 64.657 1.00 57.07 62 ILE A C 1
ATOM 2893 O O . ILE B 1 62 ? 12.458 -45.303 64.125 1.00 54.37 62 ILE A O 1
ATOM 2898 N N . GLU B 1 63 ? 13.238 -44.254 65.975 1.00 56.98 63 GLU A N 1
ATOM 2899 C CA . GLU B 1 63 ? 12.353 -44.967 66.900 1.00 59.39 63 GLU A CA 1
ATOM 2900 C C . GLU B 1 63 ? 10.913 -44.493 66.787 1.00 53.75 63 GLU A C 1
ATOM 2901 O O . GLU B 1 63 ? 9.983 -45.309 66.801 1.00 54.07 63 GLU A O 1
ATOM 2907 N N . ASN B 1 64 ? 10.701 -43.182 66.730 1.00 52.77 64 ASN A N 1
ATOM 2908 C CA . ASN B 1 64 ? 9.350 -42.650 66.812 1.00 53.01 64 ASN A CA 1
ATOM 2909 C C . ASN B 1 64 ? 8.629 -42.813 65.483 1.00 61.33 64 ASN A C 1
ATOM 2910 O O . ASN B 1 64 ? 9.158 -42.466 64.417 1.00 53.94 64 ASN A O 1
ATOM 2915 N N . LYS B 1 65 ? 7.418 -43.354 65.560 1.00 59.71 65 LYS A N 1
ATOM 2916 C CA . LYS B 1 65 ? 6.582 -43.527 64.387 1.00 55.34 65 LYS A CA 1
ATOM 2917 C C . LYS B 1 65 ? 6.043 -42.178 63.929 1.00 54.17 65 LYS A C 1
ATOM 2918 O O . LYS B 1 65 ? 5.839 -41.255 64.726 1.00 64.72 65 LYS A O 1
ATOM 2924 N N . GLY B 1 66 ? 5.837 -42.061 62.626 1.00 54.35 66 GLY A N 1
ATOM 2925 C CA . GLY B 1 66 ? 5.312 -40.842 62.063 1.00 56.43 66 GLY A CA 1
ATOM 2926 C C . GLY B 1 66 ? 6.283 -39.692 61.998 1.00 55.68 66 GLY A C 1
ATOM 2927 O O . GLY B 1 66 ? 5.850 -38.551 61.805 1.00 56.04 66 GLY A O 1
ATOM 2928 N N . TYR B 1 67 ? 7.582 -39.943 62.150 1.00 56.87 67 TYR A N 1
ATOM 2929 C CA . TYR B 1 67 ? 8.542 -38.861 62.027 1.00 53.02 67 TYR A CA 1
ATOM 2930 C C . TYR B 1 67 ? 8.618 -38.393 60.580 1.00 49.63 67 TYR A C 1
ATOM 2931 O O . TYR B 1 67 ? 8.642 -39.202 59.649 1.00 51.85 67 TYR A O 1
ATOM 2940 N N . ASN B 1 68 ? 8.640 -37.073 60.397 1.00 51.97 68 ASN A N 1
ATOM 2941 C CA . ASN B 1 68 ? 8.781 -36.459 59.081 1.00 59.42 68 ASN A CA 1
ATOM 2942 C C . ASN B 1 68 ? 9.714 -35.270 59.220 1.00 59.33 68 ASN A C 1
ATOM 2943 O O . ASN B 1 68 ? 9.332 -34.253 59.806 1.00 54.66 68 ASN A O 1
ATOM 2948 N N . TYR B 1 69 ? 10.918 -35.393 58.652 1.00 58.30 69 TYR A N 1
ATOM 2949 C CA . TYR B 1 69 ? 11.960 -34.394 58.865 1.00 57.08 69 TYR A CA 1
ATOM 2950 C C . TYR B 1 69 ? 11.516 -33.005 58.422 1.00 57.89 69 TYR A C 1
ATOM 2951 O O . TYR B 1 69 ? 11.764 -32.014 59.120 1.00 58.88 69 TYR A O 1
ATOM 2960 N N . GLU B 1 70 ? 10.895 -32.903 57.241 1.00 60.15 70 GLU A N 1
ATOM 2961 C CA . GLU B 1 70 ? 10.548 -31.586 56.710 1.00 68.58 70 GLU A CA 1
ATOM 2962 C C . GLU B 1 70 ? 9.575 -30.860 57.625 1.00 67.44 70 GLU A C 1
ATOM 2963 O O . GLU B 1 70 ? 9.567 -29.625 57.681 1.00 75.26 70 GLU A O 1
ATOM 2969 N N . ARG B 1 71 ? 8.769 -31.611 58.363 1.00 50.92 71 ARG A N 1
ATOM 2970 C CA . ARG B 1 71 ? 7.778 -31.061 59.270 1.00 63.80 71 ARG A CA 1
ATOM 2971 C C . ARG B 1 71 ? 8.266 -30.974 60.709 1.00 65.21 71 ARG A C 1
ATOM 2972 O O . ARG B 1 71 ? 7.981 -29.987 61.394 1.00 66.62 71 ARG A O 1
ATOM 2980 N N . HIS B 1 72 ? 9.017 -31.974 61.176 1.00 61.36 72 HIS A N 1
ATOM 2981 C CA . HIS B 1 72 ? 9.368 -32.090 62.587 1.00 51.58 72 HIS A CA 1
ATOM 2982 C C . HIS B 1 72 ? 10.770 -31.612 62.923 1.00 53.54 72 HIS A C 1
ATOM 2983 O O . HIS B 1 72 ? 11.057 -31.371 64.101 1.00 47.86 72 HIS A O 1
ATOM 2990 N N . GLY B 1 73 ? 11.647 -31.467 61.935 1.00 52.36 73 GLY A N 1
ATOM 2991 C CA . GLY B 1 73 ? 13.007 -31.093 62.230 1.00 44.14 73 GLY A CA 1
ATOM 2992 C C . GLY B 1 73 ? 13.784 -32.273 62.779 1.00 48.45 73 GLY A C 1
ATOM 2993 O O . GLY B 1 73 ? 13.357 -33.428 62.711 1.00 48.73 73 GLY A O 1
ATOM 2994 N N . VAL B 1 74 ? 14.947 -31.966 63.344 1.00 44.47 74 VAL A N 1
ATOM 2995 C CA . VAL B 1 74 ? 15.856 -32.976 63.876 1.00 44.70 74 VAL A CA 1
ATOM 2996 C C . VAL B 1 74 ? 15.929 -32.908 65.404 1.00 42.55 74 VAL A C 1
ATOM 2997 O O . VAL B 1 74 ? 15.594 -33.870 66.096 1.00 43.68 74 VAL A O 1
ATOM 3001 N N . GLY B 1 75 ? 16.368 -31.780 65.946 1.00 43.53 75 GLY A N 1
ATOM 3002 C CA . GLY B 1 75 ? 16.416 -31.650 67.388 1.00 46.15 75 GLY A CA 1
ATOM 3003 C C . GLY B 1 75 ? 17.652 -32.214 68.045 1.00 48.80 75 GLY A C 1
ATOM 3004 O O . GLY B 1 75 ? 17.601 -32.557 69.229 1.00 44.21 75 GLY A O 1
ATOM 3005 N N . LEU B 1 76 ? 18.763 -32.326 67.316 1.00 46.52 76 LEU A N 1
ATOM 3006 C CA . LEU B 1 76 ? 20.041 -32.723 67.889 1.00 41.97 76 LEU A CA 1
ATOM 3007 C C . LEU B 1 76 ? 20.896 -31.489 68.140 1.00 47.43 76 LEU A C 1
ATOM 3008 O O . LEU B 1 76 ? 20.839 -30.521 67.377 1.00 52.33 76 LEU A O 1
ATOM 3013 N N . ASP B 1 77 ? 21.690 -31.525 69.216 1.00 52.15 77 ASP A N 1
ATOM 3014 C CA . ASP B 1 77 ? 22.598 -30.432 69.569 1.00 49.24 77 ASP A CA 1
ATOM 3015 C C . ASP B 1 77 ? 24.011 -30.767 69.081 1.00 46.02 77 ASP A C 1
ATOM 3016 O O . ASP B 1 77 ? 24.677 -31.646 69.643 1.00 37.37 77 ASP A O 1
ATOM 3021 N N . VAL B 1 78 ? 24.471 -30.049 68.057 1.00 41.46 78 VAL A N 1
ATOM 3022 C CA . VAL B 1 78 ? 25.792 -30.243 67.449 1.00 39.61 78 VAL A CA 1
ATOM 3023 C C . VAL B 1 78 ? 26.566 -28.928 67.491 1.00 40.32 78 VAL A C 1
ATOM 3024 O O . VAL B 1 78 ? 25.995 -27.873 67.179 1.00 44.80 78 VAL A O 1
ATOM 3028 N N . PRO B 1 79 ? 27.846 -28.933 67.866 1.00 44.04 79 PRO A N 1
ATOM 3029 C CA . PRO B 1 79 ? 28.620 -27.684 67.910 1.00 46.59 79 PRO A CA 1
ATOM 3030 C C . PRO B 1 79 ? 28.560 -26.959 66.578 1.00 48.12 79 PRO A C 1
ATOM 3031 O O . PRO B 1 79 ? 28.639 -27.590 65.513 1.00 42.15 79 PRO A O 1
ATOM 3035 N N . PRO B 1 80 ? 28.398 -25.632 66.595 1.00 48.92 80 PRO A N 1
ATOM 3036 C CA . PRO B 1 80 ? 28.181 -24.913 65.331 1.00 46.42 80 PRO A CA 1
ATOM 3037 C C . PRO B 1 80 ? 29.313 -25.099 64.342 1.00 40.85 80 PRO A C 1
ATOM 3038 O O . PRO B 1 80 ? 29.057 -25.171 63.136 1.00 40.30 80 PRO A O 1
ATOM 3042 N N . ILE B 1 81 ? 30.554 -25.239 64.819 1.00 42.58 81 ILE A N 1
ATOM 3043 C CA . ILE B 1 81 ? 31.676 -25.354 63.897 1.00 48.16 81 ILE A CA 1
ATOM 3044 C C . ILE B 1 81 ? 31.625 -26.678 63.135 1.00 46.51 81 ILE A C 1
ATOM 3045 O O . ILE B 1 81 ? 32.154 -26.778 62.021 1.00 54.05 81 ILE A O 1
ATOM 3050 N N . PHE B 1 82 ? 30.980 -27.705 63.703 1.00 35.76 82 PHE A N 1
ATOM 3051 C CA . PHE B 1 82 ? 30.815 -28.981 63.004 1.00 35.01 82 PHE A CA 1
ATOM 3052 C C . PHE B 1 82 ? 29.752 -28.912 61.907 1.00 48.03 82 PHE A C 1
ATOM 3053 O O . PHE B 1 82 ? 29.801 -29.688 60.940 1.00 43.53 82 PHE A O 1
ATOM 3061 N N . ARG B 1 83 ? 28.777 -28.012 62.047 1.00 53.34 83 ARG A N 1
ATOM 3062 C CA . ARG B 1 83 ? 27.581 -28.093 61.212 1.00 54.78 83 ARG A CA 1
ATOM 3063 C C . ARG B 1 83 ? 27.893 -27.880 59.737 1.00 51.32 83 ARG A C 1
ATOM 3064 O O . ARG B 1 83 ? 27.245 -28.485 58.877 1.00 51.63 83 ARG A O 1
ATOM 3072 N N . SER B 1 84 ? 28.897 -27.061 59.419 1.00 51.22 84 SER A N 1
ATOM 3073 C CA . SER B 1 84 ? 29.235 -26.834 58.018 1.00 54.47 84 SER A CA 1
ATOM 3074 C C . SER B 1 84 ? 29.731 -28.099 57.326 1.00 55.93 84 SER A C 1
ATOM 3075 O O . SER B 1 84 ? 29.801 -28.129 56.091 1.00 51.30 84 SER A O 1
ATOM 3078 N N . HIS B 1 85 ? 30.078 -29.141 58.087 1.00 49.38 85 HIS A N 1
ATOM 3079 C CA . HIS B 1 85 ? 30.573 -30.396 57.528 1.00 44.76 85 HIS A CA 1
ATOM 3080 C C . HIS B 1 85 ? 29.492 -31.454 57.377 1.00 39.76 85 HIS A C 1
ATOM 3081 O O . HIS B 1 85 ? 29.778 -32.552 56.890 1.00 39.16 85 HIS A O 1
ATOM 3088 N N . LEU B 1 86 ? 28.263 -31.156 57.774 1.00 37.00 86 LEU A N 1
ATOM 3089 C CA . LEU B 1 86 ? 27.224 -32.165 57.877 1.00 39.81 86 LEU A CA 1
ATOM 3090 C C . LEU B 1 86 ? 26.132 -31.931 56.840 1.00 46.07 86 LEU A C 1
ATOM 3091 O O . LEU B 1 86 ? 25.890 -30.799 56.406 1.00 43.10 86 LEU A O 1
ATOM 3096 N N . ASP B 1 87 ? 25.518 -33.034 56.411 1.00 41.13 87 ASP A N 1
ATOM 3097 C CA . ASP B 1 87 ? 24.251 -33.015 55.694 1.00 46.02 87 ASP A CA 1
ATOM 3098 C C . ASP B 1 87 ? 23.454 -34.237 56.131 1.00 46.27 87 ASP A C 1
ATOM 3099 O O . ASP B 1 87 ? 24.004 -35.158 56.728 1.00 50.76 87 ASP A O 1
ATOM 3104 N N . LYS B 1 88 ? 22.151 -34.249 55.845 1.00 42.95 88 LYS A N 1
ATOM 3105 C CA . LYS B 1 88 ? 21.297 -35.282 56.420 1.00 43.82 88 LYS A CA 1
ATOM 3106 C C . LYS B 1 88 ? 20.148 -35.601 55.475 1.00 42.80 88 LYS A C 1
ATOM 3107 O O . LYS B 1 88 ? 19.763 -34.784 54.633 1.00 47.04 88 LYS A O 1
ATOM 3113 N N . MET B 1 89 ? 19.617 -36.816 55.611 1.00 39.45 89 MET A N 1
ATOM 3114 C CA . MET B 1 89 ? 18.390 -37.190 54.916 1.00 49.17 89 MET A CA 1
ATOM 3115 C C . MET B 1 89 ? 17.652 -38.274 55.694 1.00 47.48 89 MET A C 1
ATOM 3116 O O . MET B 1 89 ? 18.262 -39.082 56.392 1.00 48.91 89 MET A O 1
ATOM 3121 N N . GLN B 1 90 ? 16.328 -38.287 55.558 1.00 51.62 90 GLN A N 1
ATOM 3122 C CA . GLN B 1 90 ? 15.495 -39.360 56.090 1.00 45.68 90 GLN A CA 1
ATOM 3123 C C . GLN B 1 90 ? 15.102 -40.308 54.966 1.00 46.18 90 GLN A C 1
ATOM 3124 O O . GLN B 1 90 ? 14.619 -39.866 53.918 1.00 53.28 90 GLN A O 1
ATOM 3130 N N . LYS B 1 91 ? 15.308 -41.606 55.186 1.00 47.32 91 LYS A N 1
ATOM 3131 C CA . LYS B 1 91 ? 14.866 -42.674 54.291 1.00 56.22 91 LYS A CA 1
ATOM 3132 C C . LYS B 1 91 ? 14.019 -43.638 55.114 1.00 58.04 91 LYS A C 1
ATOM 3133 O O . LYS B 1 91 ? 14.545 -44.577 55.717 1.00 53.61 91 LYS A O 1
ATOM 3139 N N . GLU B 1 92 ? 12.706 -43.402 55.121 1.00 60.64 92 GLU A N 1
ATOM 3140 C CA . GLU B 1 92 ? 11.720 -44.243 55.810 1.00 59.44 92 GLU A CA 1
ATOM 3141 C C . GLU B 1 92 ? 12.071 -44.280 57.294 1.00 55.35 92 GLU A C 1
ATOM 3142 O O . GLU B 1 92 ? 12.120 -43.208 57.923 1.00 51.22 92 GLU A O 1
ATOM 3148 N N . ASN B 1 93 ? 12.319 -45.447 57.887 1.00 57.63 93 ASN A N 1
ATOM 3149 C CA A ASN B 1 93 ? 12.651 -45.573 59.298 0.40 58.08 93 ASN A CA 1
ATOM 3150 C CA B ASN B 1 93 ? 12.648 -45.553 59.299 0.60 57.81 93 ASN A CA 1
ATOM 3151 C C . ASN B 1 93 ? 14.135 -45.362 59.577 1.00 56.23 93 ASN A C 1
ATOM 3152 O O . ASN B 1 93 ? 14.589 -45.675 60.681 1.00 54.65 93 ASN A O 1
ATOM 3161 N N . HIS B 1 94 ? 14.904 -44.852 58.609 1.00 57.40 94 HIS A N 1
ATOM 3162 C CA . HIS B 1 94 ? 16.327 -44.608 58.804 1.00 54.97 94 HIS A CA 1
ATOM 3163 C C . HIS B 1 94 ? 16.667 -43.146 58.544 1.00 52.77 94 HIS A C 1
ATOM 3164 O O . HIS B 1 94 ? 15.997 -42.456 57.773 1.00 49.40 94 HIS A O 1
ATOM 3171 N N . PHE B 1 95 ? 17.721 -42.687 59.211 1.00 48.63 95 PHE A N 1
ATOM 3172 C CA . PHE B 1 95 ? 18.247 -41.333 59.118 1.00 48.14 95 PHE A CA 1
ATOM 3173 C C . PHE B 1 95 ? 19.725 -41.444 58.774 1.00 49.62 95 PHE A C 1
ATOM 3174 O O . PHE B 1 95 ? 20.438 -42.258 59.371 1.00 56.37 95 PHE A O 1
ATOM 3182 N N . LEU B 1 96 ? 20.181 -40.654 57.802 1.00 45.86 96 LEU A N 1
ATOM 3183 C CA . LEU B 1 96 ? 21.560 -40.682 57.328 1.00 39.22 96 LEU A CA 1
ATOM 3184 C C . LEU B 1 96 ? 22.178 -39.309 57.518 1.00 41.14 96 LEU A C 1
ATOM 3185 O O . LEU B 1 96 ? 21.562 -38.300 57.157 1.00 42.22 96 LEU A O 1
ATOM 3190 N N . ILE B 1 97 ? 23.395 -39.279 58.063 1.00 38.21 97 ILE A N 1
ATOM 3191 C CA . ILE B 1 97 ? 24.176 -38.057 58.218 1.00 35.98 97 ILE A CA 1
ATOM 3192 C C . ILE B 1 97 ? 25.479 -38.221 57.444 1.00 37.43 97 ILE A C 1
ATOM 3193 O O . ILE B 1 97 ? 26.274 -39.121 57.732 1.00 39.33 97 ILE A O 1
ATOM 3198 N N . PHE B 1 98 ? 25.669 -37.363 56.456 1.00 36.14 98 PHE A N 1
ATOM 3199 C CA . PHE B 1 98 ? 26.873 -37.266 55.644 1.00 30.18 98 PHE A CA 1
ATOM 3200 C C . PHE B 1 98 ? 27.845 -36.359 56.383 1.00 35.32 98 PHE A C 1
ATOM 3201 O O . PHE B 1 98 ? 27.492 -35.221 56.724 1.00 38.26 98 PHE A O 1
ATOM 3209 N N . VAL B 1 99 ? 29.047 -36.864 56.664 1.00 33.02 99 VAL A N 1
ATOM 3210 C CA . VAL B 1 99 ? 30.057 -36.133 57.419 1.00 33.00 99 VAL A CA 1
ATOM 3211 C C . VAL B 1 99 ? 31.256 -35.947 56.503 1.00 31.26 99 VAL A C 1
ATOM 3212 O O . VAL B 1 99 ? 31.872 -36.931 56.074 1.00 31.57 99 VAL A O 1
ATOM 3216 N N . LYS B 1 100 ? 31.571 -34.695 56.186 1.00 34.39 100 LYS A N 1
ATOM 3217 C CA . LYS B 1 100 ? 32.741 -34.388 55.378 1.00 37.56 100 LYS A CA 1
ATOM 3218 C C . LYS B 1 100 ? 33.974 -34.278 56.265 1.00 41.88 100 LYS A C 1
ATOM 3219 O O . LYS B 1 100 ? 33.883 -33.965 57.454 1.00 40.28 100 LYS A O 1
ATOM 3225 N N . SER B 1 101 ? 35.135 -34.534 55.666 1.00 39.11 101 SER A N 1
ATOM 3226 C CA . SER B 1 101 ? 36.403 -34.505 56.385 1.00 36.88 101 SER A CA 1
ATOM 3227 C C . SER B 1 101 ? 36.664 -33.138 57.016 1.00 36.63 101 SER A C 1
ATOM 3228 O O . SER B 1 101 ? 36.337 -32.097 56.445 1.00 40.19 101 SER A O 1
ATOM 3231 N N . TRP B 1 102 ? 37.300 -33.167 58.186 1.00 36.85 102 TRP A N 1
ATOM 3232 C CA . TRP B 1 102 ? 37.642 -31.943 58.955 1.00 41.30 102 TRP A CA 1
ATOM 3233 C C . TRP B 1 102 ? 38.519 -31.005 58.124 1.00 47.61 102 TRP A C 1
ATOM 3234 O O . TRP B 1 102 ? 39.467 -31.465 57.524 1.00 55.71 102 TRP A O 1
ATOM 3245 N N . ASN B 1 103 ? 38.251 -29.711 58.258 1.00 74.45 103 ASN A N 1
ATOM 3246 C CA . ASN B 1 103 ? 38.864 -28.584 57.502 1.00 103.74 103 ASN A CA 1
ATOM 3247 C C . ASN B 1 103 ? 40.390 -28.472 57.659 1.00 109.96 103 ASN A C 1
ATOM 3248 O O . ASN B 1 103 ? 41.010 -28.048 56.699 1.00 114.85 103 ASN A O 1
ATOM 3253 N N . THR B 1 104 ? 40.959 -28.764 58.829 1.00 109.04 104 THR A N 1
ATOM 3254 C CA . THR B 1 104 ? 42.419 -28.619 59.079 1.00 104.70 104 THR A CA 1
ATOM 3255 C C . THR B 1 104 ? 42.911 -27.238 58.634 1.00 108.99 104 THR A C 1
ATOM 3256 O O . THR B 1 104 ? 42.287 -26.250 59.059 1.00 111.82 104 THR A O 1
ATOM 3260 N N . GLY B 1 107 ? 42.640 -23.892 61.143 1.00 76.38 107 GLY A N 1
ATOM 3261 C CA . GLY B 1 107 ? 44.009 -24.121 61.560 1.00 74.18 107 GLY A CA 1
ATOM 3262 C C . GLY B 1 107 ? 44.120 -25.169 62.648 1.00 74.40 107 GLY A C 1
ATOM 3263 O O . GLY B 1 107 ? 45.220 -25.605 62.988 1.00 80.60 107 GLY A O 1
ATOM 3264 N N . VAL B 1 108 ? 42.983 -25.574 63.197 1.00 62.03 108 VAL A N 1
ATOM 3265 C CA . VAL B 1 108 ? 42.974 -26.588 64.253 1.00 55.29 108 VAL A CA 1
ATOM 3266 C C . VAL B 1 108 ? 43.121 -27.964 63.610 1.00 53.16 108 VAL A C 1
ATOM 3267 O O . VAL B 1 108 ? 42.375 -28.285 62.675 1.00 57.13 108 VAL A O 1
ATOM 3271 N N . PRO B 1 109 ? 44.057 -28.791 64.069 1.00 47.87 109 PRO A N 1
ATOM 3272 C CA . PRO B 1 109 ? 44.386 -30.004 63.305 1.00 46.18 109 PRO A CA 1
ATOM 3273 C C . PRO B 1 109 ? 43.296 -31.057 63.308 1.00 47.20 109 PRO A C 1
ATOM 3274 O O . PRO B 1 109 ? 43.234 -31.847 62.359 1.00 52.07 109 PRO A O 1
ATOM 3278 N N . LEU B 1 110 ? 42.449 -31.120 64.337 1.00 40.65 110 LEU A N 1
ATOM 3279 C CA . LEU B 1 110 ? 41.495 -32.219 64.402 1.00 43.00 110 LEU A CA 1
ATOM 3280 C C . LEU B 1 110 ? 40.251 -31.783 65.158 1.00 41.39 110 LEU A C 1
ATOM 3281 O O . LEU B 1 110 ? 40.286 -30.842 65.953 1.00 38.82 110 LEU A O 1
ATOM 3286 N N . ALA B 1 111 ? 39.142 -32.464 64.880 1.00 36.47 111 ALA A N 1
ATOM 3287 C CA . ALA B 1 111 ? 37.888 -32.146 65.542 1.00 32.67 111 ALA A CA 1
ATOM 3288 C C . ALA B 1 111 ? 37.916 -32.665 66.974 1.00 34.47 111 ALA A C 1
ATOM 3289 O O . ALA B 1 111 ? 38.273 -33.822 67.218 1.00 33.62 111 ALA A O 1
ATOM 3291 N N . THR B 1 112 ? 37.542 -31.807 67.920 1.00 31.92 112 THR A N 1
ATOM 3292 C CA . THR B 1 112 ? 37.517 -32.159 69.335 1.00 36.32 112 THR A CA 1
ATOM 3293 C C . THR B 1 112 ? 36.173 -31.772 69.935 1.00 32.16 112 THR A C 1
ATOM 3294 O O . THR B 1 112 ? 35.733 -30.626 69.784 1.00 36.94 112 THR A O 1
ATOM 3298 N N . LEU B 1 113 ? 35.529 -32.721 70.631 1.00 28.66 113 LEU A N 1
ATOM 3299 C CA . LEU B 1 113 ? 34.289 -32.413 71.349 1.00 32.01 113 LEU A CA 1
ATOM 3300 C C . LEU B 1 113 ? 34.544 -31.602 72.619 1.00 36.54 113 LEU A C 1
ATOM 3301 O O . LEU B 1 113 ? 33.773 -30.690 72.938 1.00 38.77 113 LEU A O 1
ATOM 3306 N N . CYS B 1 114 ? 35.607 -31.921 73.358 1.00 32.79 114 CYS A N 1
ATOM 3307 C CA . CYS B 1 114 ? 35.952 -31.192 74.583 1.00 33.95 114 CYS A CA 1
ATOM 3308 C C . CYS B 1 114 ? 37.438 -31.375 74.827 1.00 28.41 114 CYS A C 1
ATOM 3309 O O . CYS B 1 114 ? 37.906 -32.517 74.923 1.00 28.12 114 CYS A O 1
ATOM 3312 N N . SER B 1 115 ? 38.187 -30.269 74.908 1.00 23.03 115 SER A N 1
ATOM 3313 C CA . SER B 1 115 ? 39.624 -30.400 75.156 1.00 31.58 115 SER A CA 1
ATOM 3314 C C . SER B 1 115 ? 39.906 -30.880 76.576 1.00 33.43 115 SER A C 1
ATOM 3315 O O . SER B 1 115 ? 40.952 -31.488 76.826 1.00 29.99 115 SER A O 1
ATOM 3318 N N . ASN B 1 116 ? 38.999 -30.606 77.510 1.00 30.38 116 ASN A N 1
ATOM 3319 C CA . ASN B 1 116 ? 39.182 -30.913 78.928 1.00 27.45 116 ASN A CA 1
ATOM 3320 C C . ASN B 1 116 ? 40.401 -30.206 79.517 1.00 33.98 116 ASN A C 1
ATOM 3321 O O . ASN B 1 116 ? 40.917 -30.611 80.560 1.00 30.44 116 ASN A O 1
ATOM 3326 N N . LEU B 1 117 ? 40.856 -29.137 78.864 1.00 28.97 117 LEU A N 1
ATOM 3327 C CA . LEU B 1 117 ? 41.838 -28.216 79.424 1.00 30.74 117 LEU A CA 1
ATOM 3328 C C . LEU B 1 117 ? 41.081 -27.014 79.971 1.00 35.35 117 LEU A C 1
ATOM 3329 O O . LEU B 1 117 ? 40.505 -26.235 79.203 1.00 33.09 117 LEU A O 1
ATOM 3334 N N . TYR B 1 118 ? 41.073 -26.858 81.288 1.00 29.00 118 TYR A N 1
ATOM 3335 C CA . TYR B 1 118 ? 40.301 -25.779 81.880 1.00 23.89 118 TYR A CA 1
ATOM 3336 C C . TYR B 1 118 ? 41.200 -24.589 82.157 1.00 29.57 118 TYR A C 1
ATOM 3337 O O . TYR B 1 118 ? 42.432 -24.707 82.237 1.00 27.85 118 TYR A O 1
ATOM 3346 N N . HIS B 1 119 ? 40.574 -23.417 82.255 1.00 28.18 119 HIS A N 1
ATOM 3347 C CA . HIS B 1 119 ? 41.303 -22.236 82.691 1.00 27.01 119 HIS A CA 1
ATOM 3348 C C . HIS B 1 119 ? 40.332 -21.317 83.412 1.00 26.11 119 HIS A C 1
ATOM 3349 O O . HIS B 1 119 ? 39.110 -21.488 83.346 1.00 27.32 119 HIS A O 1
ATOM 3356 N N . ARG B 1 120 ? 40.883 -20.328 84.110 1.00 28.87 120 ARG A N 1
ATOM 3357 C CA . ARG B 1 120 ? 40.046 -19.443 84.906 1.00 32.09 120 ARG A CA 1
ATOM 3358 C C . ARG B 1 120 ? 40.310 -17.995 84.518 1.00 40.30 120 ARG A C 1
ATOM 3359 O O . ARG B 1 120 ? 41.461 -17.579 84.371 1.00 39.66 120 ARG A O 1
ATOM 3367 N N . GLU B 1 121 ? 39.235 -17.242 84.324 1.00 37.86 121 GLU A N 1
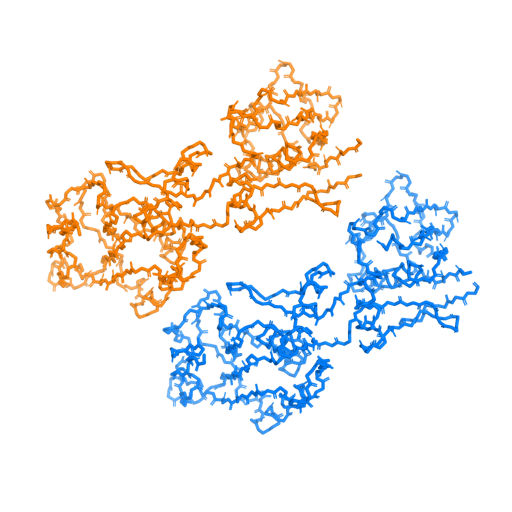ATOM 3368 C CA . GLU B 1 121 ? 39.329 -15.808 84.091 1.00 42.97 121 GLU A CA 1
ATOM 3369 C C . GLU B 1 121 ? 38.317 -15.144 85.012 1.00 48.74 121 GLU A C 1
ATOM 3370 O O . GLU B 1 121 ? 37.148 -15.554 85.055 1.00 45.94 121 GLU A O 1
ATOM 3376 N N . ARG B 1 122 ? 38.769 -14.144 85.766 1.00 54.80 122 ARG A N 1
ATOM 3377 C CA . ARG B 1 122 ? 37.944 -13.608 86.846 1.00 63.12 122 ARG A CA 1
ATOM 3378 C C . ARG B 1 122 ? 37.391 -14.743 87.684 1.00 52.32 122 ARG A C 1
ATOM 3379 O O . ARG B 1 122 ? 38.126 -15.618 88.151 1.00 43.02 122 ARG A O 1
ATOM 3387 N N . THR B 1 123 ? 36.063 -14.772 87.804 1.00 42.26 123 THR A N 1
ATOM 3388 C CA . THR B 1 123 ? 35.377 -15.724 88.664 1.00 36.37 123 THR A CA 1
ATOM 3389 C C . THR B 1 123 ? 34.764 -16.876 87.883 1.00 35.82 123 THR A C 1
ATOM 3390 O O . THR B 1 123 ? 33.855 -17.541 88.392 1.00 44.56 123 THR A O 1
ATOM 3394 N N . SER B 1 124 ? 35.255 -17.135 86.671 1.00 35.42 124 SER A N 1
ATOM 3395 C CA . SER B 1 124 ? 34.677 -18.156 85.809 1.00 49.02 124 SER A CA 1
ATOM 3396 C C . SER B 1 124 ? 35.728 -19.177 85.389 1.00 39.09 124 SER A C 1
ATOM 3397 O O . SER B 1 124 ? 36.760 -18.816 84.808 1.00 34.44 124 SER A O 1
ATOM 3400 N N . THR B 1 125 ? 35.433 -20.449 85.654 1.00 33.47 125 THR A N 1
ATOM 3401 C CA . THR B 1 125 ? 36.256 -21.584 85.242 1.00 34.23 125 THR A CA 1
ATOM 3402 C C . THR B 1 125 ? 35.592 -22.273 84.051 1.00 43.45 125 THR A C 1
ATOM 3403 O O . THR B 1 125 ? 34.446 -22.735 84.154 1.00 44.78 125 THR A O 1
ATOM 3407 N N . ASP B 1 126 ? 36.305 -22.342 82.926 1.00 34.86 126 ASP A N 1
ATOM 3408 C CA . ASP B 1 126 ? 35.717 -22.828 81.677 1.00 34.67 126 ASP A CA 1
ATOM 3409 C C . ASP B 1 126 ? 36.708 -23.712 80.937 1.00 33.39 126 ASP A C 1
ATOM 3410 O O . ASP B 1 126 ? 37.924 -23.590 81.108 1.00 34.11 126 ASP A O 1
ATOM 3415 N N . VAL B 1 127 ? 36.185 -24.571 80.063 1.00 27.31 127 VAL A N 1
ATOM 3416 C CA . VAL B 1 127 ? 37.057 -25.386 79.223 1.00 26.94 127 VAL A CA 1
ATOM 3417 C C . VAL B 1 127 ? 37.555 -24.543 78.058 1.00 36.75 127 VAL A C 1
ATOM 3418 O O . VAL B 1 127 ? 36.826 -23.702 77.520 1.00 32.73 127 VAL A O 1
ATOM 3422 N N . MET B 1 128 ? 38.817 -24.741 77.679 1.00 34.07 128 MET A N 1
ATOM 3423 C CA . MET B 1 128 ? 39.342 -24.054 76.509 1.00 32.01 128 MET A CA 1
ATOM 3424 C C . MET B 1 128 ? 38.724 -24.662 75.259 1.00 31.83 128 MET A C 1
ATOM 3425 O O . MET B 1 128 ? 38.673 -25.889 75.122 1.00 31.89 128 MET A O 1
ATOM 3430 N N . ASP B 1 129 ? 38.278 -23.817 74.331 1.00 35.12 129 ASP A N 1
ATOM 3431 C CA . ASP B 1 129 ? 37.944 -24.348 73.015 1.00 38.76 129 ASP A CA 1
ATOM 3432 C C . ASP B 1 129 ? 39.237 -24.703 72.276 1.00 38.92 129 ASP A C 1
ATOM 3433 O O . ASP B 1 129 ? 40.345 -24.490 72.777 1.00 36.98 129 ASP A O 1
ATOM 3438 N N . SER B 1 130 ? 39.090 -25.236 71.057 1.00 35.77 130 SER A N 1
ATOM 3439 C CA . SER B 1 130 ? 40.236 -25.770 70.320 1.00 44.64 130 SER A CA 1
ATOM 3440 C C . SER B 1 130 ? 41.277 -24.702 70.025 1.00 40.84 130 SER A C 1
ATOM 3441 O O . SER B 1 130 ? 42.482 -24.957 70.130 1.00 41.55 130 SER A O 1
ATOM 3444 N N . GLN B 1 131 ? 40.837 -23.504 69.642 1.00 38.91 131 GLN A N 1
ATOM 3445 C CA . GLN B 1 131 ? 41.782 -22.426 69.370 1.00 35.98 131 GLN A CA 1
ATOM 3446 C C . GLN B 1 131 ? 42.530 -22.022 70.638 1.00 37.99 131 GLN A C 1
ATOM 3447 O O . GLN B 1 131 ? 43.759 -21.842 70.626 1.00 41.99 131 GLN A O 1
ATOM 3453 N N . GLU B 1 132 ? 41.798 -21.872 71.743 1.00 37.49 132 GLU A N 1
ATOM 3454 C CA . GLU B 1 132 ? 42.430 -21.536 73.015 1.00 39.28 132 GLU A CA 1
ATOM 3455 C C . GLU B 1 132 ? 43.424 -22.613 73.426 1.00 35.22 132 GLU A C 1
ATOM 3456 O O . GLU B 1 132 ? 44.533 -22.307 73.878 1.00 39.76 132 GLU A O 1
ATOM 3462 N N . ALA B 1 133 ? 43.042 -23.882 73.262 1.00 35.66 133 ALA A N 1
ATOM 3463 C CA . ALA B 1 133 ? 43.917 -24.975 73.657 1.00 35.81 133 ALA A CA 1
ATOM 3464 C C . ALA B 1 133 ? 45.193 -24.966 72.829 1.00 38.74 133 ALA A C 1
ATOM 3465 O O . ALA B 1 133 ? 46.292 -25.170 73.361 1.00 38.08 133 ALA A O 1
ATOM 3467 N N . LEU B 1 134 ? 45.068 -24.737 71.519 1.00 37.09 134 LEU A N 1
ATOM 3468 C CA . LEU B 1 134 ? 46.257 -24.649 70.673 1.00 38.44 134 LEU A CA 1
ATOM 3469 C C . LEU B 1 134 ? 47.178 -23.523 71.135 1.00 35.29 134 LEU A C 1
ATOM 3470 O O . LEU B 1 134 ? 48.389 -23.719 71.285 1.00 36.70 134 LEU A O 1
ATOM 3475 N N . ALA B 1 135 ? 46.623 -22.325 71.339 1.00 37.18 135 ALA A N 1
ATOM 3476 C CA . ALA B 1 135 ? 47.439 -21.207 71.809 1.00 39.51 135 ALA A CA 1
ATOM 3477 C C . ALA B 1 135 ? 48.133 -21.546 73.121 1.00 40.29 135 ALA A C 1
ATOM 3478 O O . ALA B 1 135 ? 49.328 -21.264 73.297 1.00 38.71 135 ALA A O 1
ATOM 3480 N N . PHE B 1 136 ? 47.398 -22.177 74.043 1.00 39.10 136 PHE A N 1
ATOM 3481 C CA . PHE B 1 136 ? 47.938 -22.537 75.353 1.00 38.37 136 PHE A CA 1
ATOM 3482 C C . PHE B 1 136 ? 49.098 -23.514 75.221 1.00 35.32 136 PHE A C 1
ATOM 3483 O O . PHE B 1 136 ? 50.172 -23.313 75.806 1.00 37.31 136 PHE A O 1
ATOM 3491 N N . LEU B 1 137 ? 48.889 -24.590 74.460 1.00 32.70 137 LEU A N 1
ATOM 3492 C CA . LEU B 1 137 ? 49.931 -25.593 74.292 1.00 36.56 137 LEU A CA 1
ATOM 3493 C C . LEU B 1 137 ? 51.156 -25.001 73.606 1.00 42.03 137 LEU A C 1
ATOM 3494 O O . LEU B 1 137 ? 52.296 -25.297 73.988 1.00 38.37 137 LEU A O 1
ATOM 3499 N N . LYS B 1 138 ? 50.943 -24.135 72.612 1.00 45.35 138 LYS A N 1
ATOM 3500 C CA . LYS B 1 138 ? 52.066 -23.532 71.902 1.00 44.29 138 LYS A CA 1
ATOM 3501 C C . LYS B 1 138 ? 52.840 -22.562 72.790 1.00 49.51 138 LYS A C 1
ATOM 3502 O O . LYS B 1 138 ? 54.063 -22.440 72.654 1.00 55.48 138 LYS A O 1
ATOM 3508 N N . CYS B 1 139 ? 52.152 -21.869 73.700 1.00 48.28 139 CYS A N 1
ATOM 3509 C CA . CYS B 1 139 ? 52.845 -20.993 74.644 1.00 43.93 139 CYS A CA 1
ATOM 3510 C C . CYS B 1 139 ? 53.664 -21.797 75.652 1.00 43.69 139 CYS A C 1
ATOM 3511 O O . CYS B 1 139 ? 54.845 -21.505 75.884 1.00 44.23 139 CYS A O 1
ATOM 3514 N N . ARG B 1 140 ? 53.057 -22.822 76.261 1.00 43.52 140 ARG A N 1
ATOM 3515 C CA . ARG B 1 140 ? 53.759 -23.555 77.315 1.00 42.91 140 ARG A CA 1
ATOM 3516 C C . ARG B 1 140 ? 54.898 -24.420 76.780 1.00 43.11 140 ARG A C 1
ATOM 3517 O O . ARG B 1 140 ? 55.804 -24.773 77.546 1.00 43.30 140 ARG A O 1
ATOM 3525 N N . THR B 1 141 ? 54.900 -24.758 75.492 1.00 41.24 141 THR A N 1
ATOM 3526 C CA . THR B 1 141 ? 56.039 -25.491 74.958 1.00 45.17 141 THR A CA 1
ATOM 3527 C C . THR B 1 141 ? 57.255 -24.599 74.713 1.00 43.92 141 THR A C 1
ATOM 3528 O O . THR B 1 141 ? 58.345 -25.123 74.450 1.00 45.55 141 THR A O 1
ATOM 3532 N N . GLN B 1 142 ? 57.104 -23.278 74.822 1.00 44.81 142 GLN A N 1
ATOM 3533 C CA . GLN B 1 142 ? 58.206 -22.345 74.612 1.00 58.84 142 GLN A CA 1
ATOM 3534 C C . GLN B 1 142 ? 58.896 -21.907 75.897 1.00 72.71 142 GLN A C 1
ATOM 3535 O O . GLN B 1 142 ? 60.053 -21.476 75.841 1.00 78.64 142 GLN A O 1
ATOM 3541 N N . THR B 1 143 ? 58.207 -21.981 77.033 1.00 77.59 143 THR A N 1
ATOM 3542 C CA . THR B 1 143 ? 58.781 -21.734 78.349 1.00 80.72 143 THR A CA 1
ATOM 3543 C C . THR B 1 143 ? 60.125 -22.458 78.483 1.00 82.13 143 THR A C 1
ATOM 3544 O O . THR B 1 143 ? 60.170 -23.691 78.335 1.00 84.47 143 THR A O 1
ATOM 3548 N N . PRO B 1 144 ? 61.233 -21.740 78.784 1.00 80.13 144 PRO A N 1
ATOM 3549 C CA . PRO B 1 144 ? 62.629 -22.162 78.648 1.00 79.14 144 PRO A CA 1
ATOM 3550 C C . PRO B 1 144 ? 62.874 -23.453 77.869 0.00 77.01 144 PRO A C 1
ATOM 3551 O O . PRO B 1 144 ? 62.805 -23.406 76.640 0.00 75.62 144 PRO A O 1
ATOM 3555 N N . GLU B 1 165 ? 57.022 -14.564 91.296 0.00 55.60 165 GLU A N 1
ATOM 3556 C CA . GLU B 1 165 ? 57.398 -15.511 92.338 1.00 57.24 165 GLU A CA 1
ATOM 3557 C C . GLU B 1 165 ? 56.772 -15.086 93.670 0.00 61.19 165 GLU A C 1
ATOM 3558 O O . GLU B 1 165 ? 57.136 -15.584 94.735 1.00 63.84 165 GLU A O 1
ATOM 3564 N N . GLY B 1 166 ? 55.812 -14.157 93.590 1.00 61.82 166 GLY A N 1
ATOM 3565 C CA . GLY B 1 166 ? 55.122 -13.675 94.770 1.00 59.68 166 GLY A CA 1
ATOM 3566 C C . GLY B 1 166 ? 53.911 -14.524 95.148 1.00 51.32 166 GLY A C 1
ATOM 3567 O O . GLY B 1 166 ? 53.525 -15.448 94.435 1.00 58.54 166 GLY A O 1
ATOM 3568 N N . ASN B 1 167 ? 53.316 -14.182 96.291 1.00 44.80 167 ASN A N 1
ATOM 3569 C CA . ASN B 1 167 ? 52.190 -14.937 96.832 1.00 37.51 167 ASN A CA 1
ATOM 3570 C C . ASN B 1 167 ? 50.997 -14.918 95.876 1.00 42.38 167 ASN A C 1
ATOM 3571 O O . ASN B 1 167 ? 50.698 -13.899 95.246 1.00 42.47 167 ASN A O 1
ATOM 3576 N N . ILE B 1 168 ? 50.290 -16.050 95.796 1.00 29.19 168 ILE A N 1
ATOM 3577 C CA . ILE B 1 168 ? 49.117 -16.142 94.928 1.00 30.46 168 ILE A CA 1
ATOM 3578 C C . ILE B 1 168 ? 47.992 -15.248 95.456 1.00 28.02 168 ILE A C 1
ATOM 3579 O O . ILE B 1 168 ? 47.435 -14.426 94.720 1.00 34.19 168 ILE A O 1
ATOM 3584 N N . ASN B 1 169 ? 47.677 -15.357 96.744 1.00 25.54 169 ASN A N 1
ATOM 3585 C CA . ASN B 1 169 ? 46.622 -14.548 97.350 1.00 29.74 169 ASN A CA 1
ATOM 3586 C C . ASN B 1 169 ? 46.689 -14.707 98.859 1.00 29.13 169 ASN A C 1
ATOM 3587 O O . ASN B 1 169 ? 46.304 -15.744 99.413 1.00 24.99 169 ASN A O 1
ATOM 3592 N N . VAL B 1 170 ? 47.149 -13.661 99.539 1.00 25.14 170 VAL A N 1
ATOM 3593 C CA . VAL B 1 170 ? 47.428 -13.781 100.963 1.00 22.80 170 VAL A CA 1
ATOM 3594 C C . VAL B 1 170 ? 46.144 -13.900 101.784 1.00 23.08 170 VAL A C 1
ATOM 3595 O O . VAL B 1 170 ? 46.123 -14.595 102.810 1.00 26.45 170 VAL A O 1
ATOM 3599 N N . SER B 1 171 ? 45.054 -13.242 101.369 1.00 23.59 171 SER A N 1
ATOM 3600 C CA . SER B 1 171 ? 43.804 -13.400 102.121 1.00 23.28 171 SER A CA 1
ATOM 3601 C C . SER B 1 171 ? 43.329 -14.845 102.069 1.00 22.32 171 SER A C 1
ATOM 3602 O O . SER B 1 171 ? 42.790 -15.386 103.053 1.00 27.25 171 SER A O 1
ATOM 3605 N N . ALA B 1 172 ? 43.514 -15.477 100.909 1.00 22.76 172 ALA A N 1
ATOM 3606 C CA . ALA B 1 172 ? 43.135 -16.873 100.751 1.00 23.66 172 ALA A CA 1
ATOM 3607 C C . ALA B 1 172 ? 44.047 -17.776 101.569 1.00 20.81 172 ALA A C 1
ATOM 3608 O O . ALA B 1 172 ? 43.577 -18.752 102.161 1.00 19.63 172 ALA A O 1
ATOM 3610 N N . ALA B 1 173 ? 45.353 -17.460 101.633 1.00 23.19 173 ALA A N 1
ATOM 3611 C CA . ALA B 1 173 ? 46.252 -18.211 102.507 1.00 27.44 173 ALA A CA 1
ATOM 3612 C C . ALA B 1 173 ? 45.848 -18.088 103.978 1.00 23.49 173 ALA A C 1
ATOM 3613 O O . ALA B 1 173 ? 45.986 -19.049 104.744 1.00 21.27 173 ALA A O 1
ATOM 3615 N N . ALA B 1 174 ? 45.399 -16.903 104.409 1.00 22.73 174 ALA A N 1
ATOM 3616 C CA . ALA B 1 174 ? 44.963 -16.748 105.797 1.00 24.19 174 ALA A CA 1
ATOM 3617 C C . ALA B 1 174 ? 43.732 -17.602 106.096 1.00 25.62 174 ALA A C 1
ATOM 3618 O O . ALA B 1 174 ? 43.617 -18.168 107.197 1.00 27.38 174 ALA A O 1
ATOM 3620 N N . LEU B 1 175 ? 42.799 -17.690 105.139 1.00 21.29 175 LEU A N 1
ATOM 3621 C CA . LEU B 1 175 ? 41.625 -18.556 105.325 1.00 23.14 175 LEU A CA 1
ATOM 3622 C C . LEU B 1 175 ? 41.989 -20.042 105.247 1.00 18.56 175 LEU A C 1
ATOM 3623 O O . LEU B 1 175 ? 41.464 -20.864 106.014 1.00 21.43 175 LEU A O 1
ATOM 3628 N N . PHE B 1 176 ? 42.931 -20.393 104.357 1.00 21.86 176 PHE A N 1
ATOM 3629 C CA . PHE B 1 176 ? 43.252 -21.791 104.077 1.00 18.64 176 PHE A CA 1
ATOM 3630 C C . PHE B 1 176 ? 43.666 -22.549 105.335 1.00 23.13 176 PHE A C 1
ATOM 3631 O O . PHE B 1 176 ? 43.362 -23.739 105.480 1.00 24.44 176 PHE A O 1
ATOM 3639 N N . ASP B 1 177 ? 44.395 -21.922 106.243 1.00 26.07 177 ASP A N 1
ATOM 3640 C CA . ASP B 1 177 ? 44.912 -22.749 107.326 1.00 38.79 177 ASP A CA 1
ATOM 3641 C C . ASP B 1 177 ? 44.174 -22.508 108.635 1.00 37.29 177 ASP A C 1
ATOM 3642 O O . ASP B 1 177 ? 44.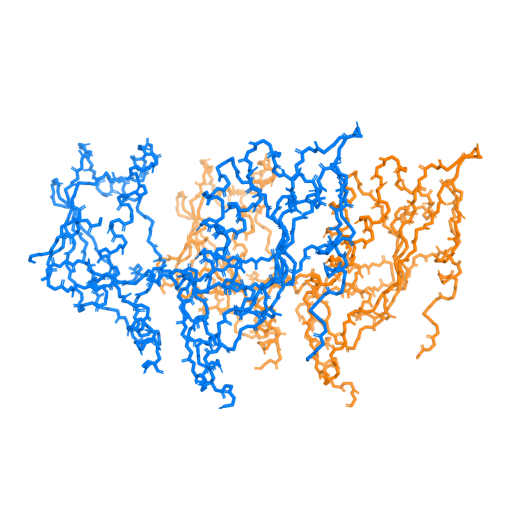645 -22.932 109.692 1.00 35.33 177 ASP A O 1
ATOM 3647 N N . ARG B 1 178 ? 43.004 -21.885 108.576 1.00 28.90 178 ARG A N 1
ATOM 3648 C CA . ARG B 1 178 ? 42.201 -21.751 109.782 1.00 37.85 178 ARG A CA 1
ATOM 3649 C C . ARG B 1 178 ? 41.757 -23.127 110.268 1.00 37.00 178 ARG A C 1
ATOM 3650 O O . ARG B 1 178 ? 41.733 -24.110 109.521 1.00 43.13 178 ARG A O 1
ATOM 3658 N N . LYS B 1 179 ? 41.477 -23.217 111.546 1.00 32.60 179 LYS A N 1
ATOM 3659 C CA . LYS B 1 179 ? 41.009 -24.499 112.026 1.00 32.86 179 LYS A CA 1
ATOM 3660 C C . LYS B 1 179 ? 39.494 -24.548 112.063 1.00 24.46 179 LYS A C 1
ATOM 3661 O O . LYS B 1 179 ? 38.915 -25.626 111.890 1.00 26.26 179 LYS A O 1
ATOM 3667 N N . ARG B 1 180 ? 38.844 -23.416 112.292 1.00 23.27 180 ARG A N 1
ATOM 3668 C CA . ARG B 1 180 ? 37.395 -23.453 112.464 1.00 31.25 180 ARG A CA 1
ATOM 3669 C C . ARG B 1 180 ? 36.723 -22.221 111.877 1.00 32.23 180 ARG A C 1
ATOM 3670 O O . ARG B 1 180 ? 37.266 -21.108 111.881 1.00 27.68 180 ARG A O 1
ATOM 3678 N N . LEU B 1 181 ? 35.513 -22.451 111.384 1.00 25.94 181 LEU A N 1
ATOM 3679 C CA . LEU B 1 181 ? 34.641 -21.411 110.874 1.00 22.72 181 LEU A CA 1
ATOM 3680 C C . LEU B 1 181 ? 33.269 -21.584 111.514 1.00 24.38 181 LEU A C 1
ATOM 3681 O O . LEU B 1 181 ? 32.928 -22.653 112.027 1.00 21.57 181 LEU A O 1
ATOM 3686 N N . GLN B 1 182 ? 32.491 -20.515 111.486 1.00 24.80 182 GLN A N 1
ATOM 3687 C CA A GLN B 1 182 ? 31.114 -20.556 111.958 0.46 22.04 182 GLN A CA 1
ATOM 3688 C CA B GLN B 1 182 ? 31.116 -20.559 111.955 0.54 21.90 182 GLN A CA 1
ATOM 3689 C C . GLN B 1 182 ? 30.180 -20.847 110.791 1.00 18.68 182 GLN A C 1
ATOM 3690 O O . GLN B 1 182 ? 30.353 -20.314 109.689 1.00 22.53 182 GLN A O 1
ATOM 3701 N N . TYR B 1 183 ? 29.211 -21.727 111.028 1.00 23.84 183 TYR A N 1
ATOM 3702 C CA . TYR B 1 183 ? 28.180 -22.005 110.033 1.00 21.30 183 TYR A CA 1
ATOM 3703 C C . TYR B 1 183 ? 27.528 -20.702 109.584 1.00 28.14 183 TYR A C 1
ATOM 3704 O O . TYR B 1 183 ? 27.150 -19.862 110.409 1.00 23.72 183 TYR A O 1
ATOM 3713 N N . LEU B 1 184 ? 27.456 -20.515 108.270 1.00 21.68 184 LEU A N 1
ATOM 3714 C CA . LEU B 1 184 ? 26.771 -19.399 107.623 1.00 22.99 184 LEU A CA 1
ATOM 3715 C C . LEU B 1 184 ? 27.511 -18.083 107.781 1.00 22.68 184 LEU A C 1
ATOM 3716 O O . LEU B 1 184 ? 26.993 -17.034 107.364 1.00 25.24 184 LEU A O 1
ATOM 3721 N N . GLU B 1 185 ? 28.719 -18.088 108.344 1.00 20.64 185 GLU A N 1
ATOM 3722 C CA . GLU B 1 185 ? 29.465 -16.837 108.358 1.00 27.69 185 GLU A CA 1
ATOM 3723 C C . GLU B 1 185 ? 29.808 -16.421 106.930 1.00 28.32 185 GLU A C 1
ATOM 3724 O O . GLU B 1 185 ? 30.001 -17.252 106.028 1.00 22.04 185 GLU A O 1
ATOM 3730 N N . LYS B 1 186 ? 29.810 -15.119 106.708 1.00 23.43 186 LYS A N 1
ATOM 3731 C CA . LYS B 1 186 ? 30.143 -14.552 105.415 1.00 25.41 186 LYS A CA 1
ATOM 3732 C C . LYS B 1 186 ? 31.651 -14.291 105.379 1.00 22.99 186 LYS A C 1
ATOM 3733 O O . LYS B 1 186 ? 32.188 -13.575 106.232 1.00 27.21 186 LYS A O 1
ATOM 3739 N N . LEU B 1 187 ? 32.332 -14.902 104.418 1.00 25.66 187 LEU A N 1
ATOM 3740 C CA . LEU B 1 187 ? 33.794 -14.845 104.375 1.00 27.10 187 LEU A CA 1
ATOM 3741 C C . LEU B 1 187 ? 34.300 -13.441 104.041 1.00 32.35 187 LEU A C 1
ATOM 3742 O O . LEU B 1 187 ? 33.662 -12.686 103.302 1.00 28.14 187 LEU A O 1
ATOM 3747 N N . ASN B 1 188 ? 35.490 -13.111 104.560 1.00 28.28 188 ASN A N 1
ATOM 3748 C CA . ASN B 1 188 ? 36.174 -11.867 104.209 1.00 23.50 188 ASN A CA 1
ATOM 3749 C C . ASN B 1 188 ? 37.021 -11.999 102.936 1.00 32.00 188 ASN A C 1
ATOM 3750 O O . ASN B 1 188 ? 37.972 -11.237 102.754 1.00 40.83 188 ASN A O 1
ATOM 3755 N N . LEU B 1 189 ? 36.677 -12.937 102.057 1.00 26.15 189 LEU A N 1
ATOM 3756 C CA . LEU B 1 189 ? 37.420 -13.270 100.845 1.00 33.07 189 LEU A CA 1
ATOM 3757 C C . LEU B 1 189 ? 36.431 -13.334 99.688 1.00 32.52 189 LEU A C 1
ATOM 3758 O O . LEU B 1 189 ? 35.437 -14.060 99.791 1.00 28.34 189 LEU A O 1
ATOM 3763 N N . PRO B 1 190 ? 36.659 -12.629 98.579 1.00 26.01 190 PRO A N 1
ATOM 3764 C CA . PRO B 1 190 ? 35.810 -12.810 97.397 1.00 27.43 190 PRO A CA 1
ATOM 3765 C C . PRO B 1 190 ? 36.387 -13.864 96.455 1.00 26.68 190 PRO A C 1
ATOM 3766 O O . PRO B 1 190 ? 37.549 -14.252 96.548 1.00 27.42 190 PRO A O 1
ATOM 3770 N N . GLU B 1 191 ? 35.553 -14.305 95.520 1.00 23.16 191 GLU A N 1
ATOM 3771 C CA . GLU B 1 191 ? 36.069 -15.085 94.405 1.00 20.80 191 GLU A CA 1
ATOM 3772 C C . GLU B 1 191 ? 36.897 -14.200 93.478 1.00 29.65 191 GLU A C 1
ATOM 3773 O O . GLU B 1 191 ? 36.709 -12.980 93.415 1.00 28.11 191 GLU A O 1
ATOM 3779 N N . SER B 1 192 ? 37.821 -14.826 92.756 1.00 23.75 192 SER A N 1
ATOM 3780 C CA . SER B 1 192 ? 38.721 -14.125 91.839 1.00 28.49 192 SER A CA 1
ATOM 3781 C C . SER B 1 192 ? 39.417 -15.166 90.980 1.00 25.23 192 SER A C 1
ATOM 3782 O O . SER B 1 192 ? 39.133 -16.366 91.073 1.00 26.38 192 SER A O 1
ATOM 3785 N N . THR B 1 193 ? 40.328 -14.699 90.119 1.00 27.45 193 THR A N 1
ATOM 3786 C CA A THR B 1 193 ? 41.089 -15.628 89.296 0.36 27.83 193 THR A CA 1
ATOM 3787 C CA B THR B 1 193 ? 41.101 -15.624 89.292 0.64 27.82 193 THR A CA 1
ATOM 3788 C C . THR B 1 193 ? 41.807 -16.669 90.150 1.00 23.52 193 THR A C 1
ATOM 3789 O O . THR B 1 193 ? 42.041 -17.794 89.693 1.00 25.55 193 THR A O 1
ATOM 3796 N N . HIS B 1 194 ? 42.148 -16.322 91.394 1.00 20.48 194 HIS A N 1
ATOM 3797 C CA . HIS B 1 194 ? 42.879 -17.216 92.290 1.00 21.39 194 HIS A CA 1
ATOM 3798 C C . HIS B 1 194 ? 42.022 -17.831 93.398 1.00 23.00 194 HIS A C 1
ATOM 3799 O O . HIS B 1 194 ? 42.570 -18.543 94.258 1.00 23.49 194 HIS A O 1
ATOM 3806 N N . VAL B 1 195 ? 40.711 -17.586 93.421 1.00 21.45 195 VAL A N 1
ATOM 3807 C CA . VAL B 1 195 ? 39.851 -18.097 94.493 1.00 23.03 195 VAL A CA 1
ATOM 3808 C C . VAL B 1 195 ? 38.523 -18.567 93.908 1.00 28.23 195 VAL A C 1
ATOM 3809 O O . VAL B 1 195 ? 37.826 -17.797 93.235 1.00 25.41 195 VAL A O 1
ATOM 3813 N N . GLU B 1 196 ? 38.162 -19.828 94.181 1.00 22.59 196 GLU A N 1
ATOM 3814 C CA . GLU B 1 196 ? 36.886 -20.387 93.760 1.00 27.64 196 GLU A CA 1
ATOM 3815 C C . GLU B 1 196 ? 36.150 -21.001 94.955 1.00 23.69 196 GLU A C 1
ATOM 3816 O O . GLU B 1 196 ? 36.769 -21.607 95.841 1.00 25.19 196 GLU A O 1
ATOM 3822 N N . PHE B 1 197 ? 34.834 -20.816 94.994 1.00 24.74 197 PHE A N 1
ATOM 3823 C CA . PHE B 1 197 ? 33.980 -21.390 96.035 1.00 25.30 197 PHE A CA 1
ATOM 3824 C C . PHE B 1 197 ? 33.065 -22.410 95.389 1.00 23.71 197 PHE A C 1
ATOM 3825 O O . PHE B 1 197 ? 32.376 -22.095 94.411 1.00 24.70 197 PHE A O 1
ATOM 3833 N N . VAL B 1 198 ? 33.046 -23.627 95.926 1.00 22.19 198 VAL A N 1
ATOM 3834 C CA . VAL B 1 198 ? 32.278 -24.708 95.318 1.00 19.36 198 VAL A CA 1
ATOM 3835 C C . VAL B 1 198 ? 31.398 -25.359 96.382 1.00 25.78 198 VAL A C 1
ATOM 3836 O O . VAL B 1 198 ? 31.878 -25.684 97.472 1.00 25.36 198 VAL A O 1
ATOM 3840 N N . MET B 1 199 ? 30.121 -25.567 96.057 1.00 25.64 199 MET A N 1
ATOM 3841 C CA . MET B 1 199 ? 29.244 -26.302 96.964 1.00 30.08 199 MET A CA 1
ATOM 3842 C C . MET B 1 199 ? 29.535 -27.793 96.898 1.00 28.13 199 MET A C 1
ATOM 3843 O O . MET B 1 199 ? 29.743 -28.353 95.820 1.00 27.48 199 MET A O 1
ATOM 3848 N N . PHE B 1 200 ? 29.499 -28.448 98.052 1.00 29.68 200 PHE A N 1
ATOM 3849 C CA . PHE B 1 200 ? 29.420 -29.902 98.041 1.00 38.06 200 PHE A CA 1
ATOM 3850 C C . PHE B 1 200 ? 28.083 -30.348 97.454 1.00 43.81 200 PHE A C 1
ATOM 3851 O O . PHE B 1 200 ? 27.041 -29.742 97.715 1.00 39.65 200 PHE A O 1
ATOM 3859 N N . SER B 1 201 ? 28.109 -31.412 96.656 1.00 45.13 201 SER A N 1
ATOM 3860 C CA . SER B 1 201 ? 26.872 -32.101 96.321 1.00 49.86 201 SER A CA 1
ATOM 3861 C C . SER B 1 201 ? 26.590 -33.158 97.390 1.00 42.13 201 SER A C 1
ATOM 3862 O O . SER B 1 201 ? 27.399 -33.399 98.289 1.00 38.44 201 SER A O 1
ATOM 3865 N N . THR B 1 202 ? 25.423 -33.801 97.299 1.00 46.60 202 THR A N 1
ATOM 3866 C CA . THR B 1 202 ? 25.031 -34.768 98.322 1.00 43.89 202 THR A CA 1
ATOM 3867 C C . THR B 1 202 ? 25.994 -35.950 98.371 1.00 42.28 202 THR A C 1
ATOM 3868 O O . THR B 1 202 ? 26.411 -36.386 99.452 1.00 45.28 202 THR A O 1
ATOM 3872 N N . ASP B 1 203 ? 26.343 -36.490 97.207 1.00 45.99 203 ASP A N 1
ATOM 3873 C CA . ASP B 1 203 ? 27.341 -37.549 97.093 1.00 45.49 203 ASP A CA 1
ATOM 3874 C C . ASP B 1 203 ? 28.704 -36.871 97.019 1.00 39.09 203 ASP A C 1
ATOM 3875 O O . ASP B 1 203 ? 29.101 -36.364 95.969 1.00 42.85 203 ASP A O 1
ATOM 3880 N N . VAL B 1 204 ? 29.425 -36.852 98.141 1.00 33.35 204 VAL A N 1
ATOM 3881 C CA . VAL B 1 204 ? 30.653 -36.062 98.198 1.00 46.07 204 VAL A CA 1
ATOM 3882 C C . VAL B 1 204 ? 31.687 -36.612 97.228 1.00 43.71 204 VAL A C 1
ATOM 3883 O O . VAL B 1 204 ? 32.394 -35.850 96.561 1.00 42.96 204 VAL A O 1
ATOM 3887 N N . SER B 1 205 ? 31.785 -37.940 97.125 1.00 36.52 205 SER A N 1
ATOM 3888 C CA . SER B 1 205 ? 32.764 -38.534 96.222 1.00 48.05 205 SER A CA 1
ATOM 3889 C C . SER B 1 205 ? 32.488 -38.136 94.780 1.00 46.51 205 SER A C 1
ATOM 3890 O O . SER B 1 205 ? 33.417 -37.838 94.023 1.00 45.16 205 SER A O 1
ATOM 3893 N N . HIS B 1 206 ? 31.211 -38.124 94.385 1.00 44.53 206 HIS A N 1
ATOM 3894 C CA . HIS B 1 206 ? 30.837 -37.675 93.046 1.00 51.86 206 HIS A CA 1
ATOM 3895 C C . HIS B 1 206 ? 31.201 -36.210 92.842 1.00 45.65 206 HIS A C 1
ATOM 3896 O O . HIS B 1 206 ? 31.725 -35.828 91.788 1.00 44.35 206 HIS A O 1
ATOM 3903 N N . CYS B 1 207 ? 30.930 -35.377 93.847 1.00 45.66 207 CYS A N 1
ATOM 3904 C CA . CYS B 1 207 ? 31.315 -33.975 93.782 1.00 45.22 207 CYS A CA 1
ATOM 3905 C C . CYS B 1 207 ? 32.808 -33.838 93.531 1.00 46.75 207 CYS A C 1
ATOM 3906 O O . CYS B 1 207 ? 33.243 -33.101 92.638 1.00 49.17 207 CYS A O 1
ATOM 3909 N N . VAL B 1 208 ? 33.611 -34.562 94.308 1.00 42.71 208 VAL A N 1
ATOM 3910 C CA . VAL B 1 208 ? 35.058 -34.523 94.137 1.00 52.37 208 VAL A CA 1
ATOM 3911 C C . VAL B 1 208 ? 35.425 -34.926 92.717 1.00 52.05 208 VAL A C 1
ATOM 3912 O O . VAL B 1 208 ? 35.957 -34.122 91.944 1.00 55.35 208 VAL A O 1
ATOM 3916 N N . LYS B 1 209 ? 35.052 -36.150 92.334 1.00 41.19 209 LYS A N 1
ATOM 3917 C CA . LYS B 1 209 ? 35.483 -36.732 91.071 1.00 44.65 209 LYS A CA 1
ATOM 3918 C C . LYS B 1 209 ? 34.961 -35.991 89.847 1.00 41.94 209 LYS A C 1
ATOM 3919 O O . LYS B 1 209 ? 35.546 -36.132 88.768 1.00 40.12 209 LYS A O 1
ATOM 3925 N N . ASP B 1 210 ? 33.902 -35.193 89.968 1.00 39.15 210 ASP A N 1
ATOM 3926 C CA A ASP B 1 210 ? 33.390 -34.429 88.832 0.62 41.50 210 ASP A CA 1
ATOM 3927 C CA B ASP B 1 210 ? 33.422 -34.441 88.816 0.38 41.53 210 ASP A CA 1
ATOM 3928 C C . ASP B 1 210 ? 33.874 -32.989 88.805 1.00 34.69 210 ASP A C 1
ATOM 3929 O O . ASP B 1 210 ? 34.243 -32.478 87.743 1.00 44.46 210 ASP A O 1
ATOM 3938 N N . ARG B 1 211 ? 33.886 -32.306 89.942 1.00 26.42 211 ARG A N 1
ATOM 3939 C CA A ARG B 1 211 ? 34.204 -30.885 89.969 0.64 25.23 211 ARG A CA 1
ATOM 3940 C CA B ARG B 1 211 ? 34.217 -30.889 89.930 0.36 26.66 211 ARG A CA 1
ATOM 3941 C C . ARG B 1 211 ? 35.685 -30.618 90.216 1.00 25.53 211 ARG A C 1
ATOM 3942 O O . ARG B 1 211 ? 36.267 -29.740 89.581 1.00 27.04 211 ARG A O 1
ATOM 3957 N N . LEU B 1 212 ? 36.296 -31.339 91.154 1.00 23.02 212 LEU A N 1
ATOM 3958 C CA . LEU B 1 212 ? 37.695 -31.063 91.480 1.00 25.95 212 LEU A CA 1
ATOM 3959 C C . LEU B 1 212 ? 38.629 -31.134 90.274 1.00 25.10 212 LEU A C 1
ATOM 3960 O O . LEU B 1 212 ? 39.509 -30.259 90.167 1.00 27.80 212 LEU A O 1
ATOM 3965 N N . PRO B 1 213 ? 38.522 -32.109 89.355 1.00 30.07 213 PRO A N 1
ATOM 3966 C CA . PRO B 1 213 ? 39.437 -32.099 88.198 1.00 30.77 213 PRO A CA 1
ATOM 3967 C C . PRO B 1 213 ? 39.349 -30.821 87.368 1.00 29.86 213 PRO A C 1
ATOM 3968 O O . PRO B 1 213 ? 40.369 -30.336 86.852 1.00 26.34 213 PRO A O 1
ATOM 3972 N N . LYS B 1 214 ? 38.154 -30.243 87.242 1.00 27.83 214 LYS A N 1
ATOM 3973 C CA . LYS B 1 214 ? 38.040 -28.988 86.504 1.00 24.90 214 LYS A CA 1
ATOM 3974 C C . LYS B 1 214 ? 38.750 -27.865 87.240 1.00 24.58 214 LYS A C 1
ATOM 3975 O O . LYS B 1 214 ? 39.472 -27.068 86.620 1.00 25.25 214 LYS A O 1
ATOM 3981 N N . CYS B 1 215 ? 38.560 -27.798 88.569 1.00 25.66 215 CYS A N 1
ATOM 3982 C CA . CYS B 1 215 ? 39.213 -26.775 89.380 1.00 26.15 215 CYS A CA 1
ATOM 3983 C C . CYS B 1 215 ? 40.734 -26.883 89.290 1.00 24.12 215 CYS A C 1
ATOM 3984 O O . CYS B 1 215 ? 41.428 -25.875 89.108 1.00 23.46 215 CYS A O 1
ATOM 3987 N N . VAL B 1 216 ? 41.267 -28.100 89.454 1.00 26.16 216 VAL A N 1
ATOM 3988 C CA . VAL B 1 216 ? 42.718 -28.299 89.449 1.00 27.73 216 VAL A CA 1
ATOM 3989 C C . VAL B 1 216 ? 43.305 -28.008 88.071 1.00 25.24 216 VAL A C 1
ATOM 3990 O O . VAL B 1 216 ? 44.347 -27.349 87.955 1.00 25.50 216 VAL A O 1
ATOM 3994 N N . SER B 1 217 ? 42.692 -28.545 87.008 1.00 26.13 217 SER A N 1
ATOM 3995 C CA . SER B 1 217 ? 43.099 -28.184 85.652 1.00 29.40 217 SER A CA 1
ATOM 3996 C C . SER B 1 217 ? 43.143 -26.666 85.477 1.00 29.48 217 SER A C 1
ATOM 3997 O O . SER B 1 217 ? 44.132 -26.109 84.987 1.00 25.57 217 SER A O 1
ATOM 4000 N N . ALA B 1 218 ? 42.081 -25.977 85.897 1.00 24.67 218 ALA A N 1
ATOM 4001 C CA . ALA B 1 218 ? 42.005 -24.532 85.682 1.00 27.52 218 ALA A CA 1
ATOM 4002 C C . ALA B 1 218 ? 43.115 -23.803 86.430 1.00 29.86 218 ALA A C 1
ATOM 4003 O O . ALA B 1 218 ? 43.836 -22.979 85.852 1.00 26.49 218 ALA A O 1
ATOM 4005 N N . PHE B 1 219 ? 43.271 -24.088 87.721 1.00 26.97 219 PHE A N 1
ATOM 4006 C CA . PHE B 1 219 ? 44.287 -23.378 88.491 1.00 26.27 219 PHE A CA 1
ATOM 4007 C C . PHE B 1 219 ? 45.687 -23.701 87.988 1.00 25.54 219 PHE A C 1
ATOM 4008 O O . PHE B 1 219 ? 46.519 -22.799 87.856 1.00 26.14 219 PHE A O 1
ATOM 4016 N N . ALA B 1 220 ? 45.966 -24.974 87.674 1.00 27.23 220 ALA A N 1
ATOM 4017 C CA . ALA B 1 220 ? 47.295 -25.343 87.176 1.00 28.01 220 ALA A CA 1
ATOM 4018 C C . ALA B 1 220 ? 47.605 -24.683 85.841 1.00 33.43 220 ALA A C 1
ATOM 4019 O O . ALA B 1 220 ? 48.765 -24.317 85.568 1.00 25.22 220 ALA A O 1
ATOM 4021 N N . ASN B 1 221 ? 46.591 -24.565 84.976 1.00 29.29 221 ASN A N 1
ATOM 4022 C CA . ASN B 1 221 ? 46.791 -24.034 83.637 1.00 27.30 221 ASN A CA 1
ATOM 4023 C C . ASN B 1 221 ? 46.765 -22.515 83.626 1.00 32.18 221 ASN A C 1
ATOM 4024 O O . ASN B 1 221 ? 47.101 -21.912 82.605 1.00 34.74 221 ASN A O 1
ATOM 4029 N N . THR B 1 222 ? 46.393 -21.879 84.740 1.00 26.14 222 THR A N 1
ATOM 4030 C CA . THR B 1 222 ? 46.287 -20.431 84.774 1.00 30.13 222 THR A CA 1
ATOM 4031 C C . THR B 1 222 ? 47.377 -19.909 85.673 1.00 28.10 222 THR A C 1
ATOM 4032 O O . THR B 1 222 ? 48.558 -19.892 85.270 1.00 31.53 222 THR A O 1
ATOM 4036 N N . GLU B 1 223 ? 47.070 -19.435 86.894 1.00 29.59 223 GLU A N 1
ATOM 4037 C CA . GLU B 1 223 ? 48.077 -18.832 87.755 1.00 32.03 223 GLU A CA 1
ATOM 4038 C C . GLU B 1 223 ? 48.092 -19.417 89.165 1.00 32.88 223 GLU A C 1
ATOM 4039 O O . GLU B 1 223 ? 48.598 -18.775 90.092 1.00 33.16 223 GLU A O 1
ATOM 4045 N N . GLY B 1 224 ? 47.582 -20.631 89.351 1.00 27.08 224 GLY A N 1
ATOM 4046 C CA . GLY B 1 224 ? 47.463 -21.189 90.679 1.00 23.39 224 GLY A CA 1
ATOM 4047 C C . GLY B 1 224 ? 46.277 -20.562 91.396 1.00 25.14 224 GLY A C 1
ATOM 4048 O O . GLY B 1 224 ? 45.717 -19.548 90.978 1.00 27.95 224 GLY A O 1
ATOM 4049 N N . GLY B 1 225 ? 45.893 -21.165 92.513 1.00 20.84 225 GLY A N 1
ATOM 4050 C CA . GLY B 1 225 ? 44.809 -20.597 93.285 1.00 19.45 225 GLY A CA 1
ATOM 4051 C C . GLY B 1 225 ? 44.254 -21.589 94.287 1.00 28.31 225 GLY A C 1
ATOM 4052 O O . GLY B 1 225 ? 44.806 -22.663 94.502 1.00 25.94 225 GLY A O 1
ATOM 4053 N N . TYR B 1 226 ? 43.154 -21.182 94.911 1.00 20.40 226 TYR A N 1
ATOM 4054 C CA . TYR B 1 226 ? 42.571 -21.899 96.032 1.00 21.09 226 TYR A CA 1
ATOM 4055 C C . TYR B 1 226 ? 41.128 -22.218 95.681 1.00 27.72 226 TYR A C 1
ATOM 4056 O O . TYR B 1 226 ? 40.408 -21.337 95.208 1.00 22.38 226 TYR A O 1
ATOM 4065 N N . VAL B 1 227 ? 40.682 -23.445 95.956 1.00 20.03 227 VAL A N 1
ATOM 4066 C CA . VAL B 1 227 ? 39.257 -23.753 95.890 1.00 18.48 227 VAL A CA 1
ATOM 4067 C C . VAL B 1 227 ? 38.797 -24.202 97.272 1.00 21.84 227 VAL A C 1
ATOM 4068 O O . VAL B 1 227 ? 39.483 -24.976 97.959 1.00 22.17 227 VAL A O 1
ATOM 4072 N N . PHE B 1 228 ? 37.670 -23.645 97.708 1.00 19.46 228 PHE A N 1
ATOM 4073 C CA . PHE B 1 228 ? 37.058 -23.984 98.989 1.00 24.39 228 PHE A CA 1
ATOM 4074 C C . PHE B 1 228 ? 35.750 -24.715 98.703 1.00 26.28 228 PHE A C 1
ATOM 4075 O O . PHE B 1 228 ? 34.785 -24.107 98.230 1.00 25.58 228 PHE A O 1
ATOM 4083 N N . PHE B 1 229 ? 35.759 -26.030 98.929 1.00 24.27 229 PHE A N 1
ATOM 4084 C CA . PHE B 1 229 ? 34.571 -26.871 98.868 1.00 21.93 229 PHE A CA 1
ATOM 4085 C C . PHE B 1 229 ? 33.763 -26.730 100.154 1.00 24.23 229 PHE A C 1
ATOM 4086 O O . PHE B 1 229 ? 34.289 -26.945 101.250 1.00 24.01 229 PHE A O 1
ATOM 4094 N N . GLY B 1 230 ? 32.477 -26.394 100.023 1.00 22.71 230 GLY A N 1
ATOM 4095 C CA . GLY B 1 230 ? 31.655 -26.131 101.176 1.00 19.29 230 GLY A CA 1
ATOM 4096 C C . GLY B 1 230 ? 31.292 -24.685 101.360 1.00 21.13 230 GLY A C 1
ATOM 4097 O O . GLY B 1 230 ? 30.735 -24.329 102.408 1.00 26.07 230 GLY A O 1
ATOM 4098 N N . VAL B 1 231 ? 31.612 -23.839 100.391 1.00 22.46 231 VAL A N 1
ATOM 4099 C CA . VAL B 1 231 ? 31.279 -22.421 100.435 1.00 20.60 231 VAL A CA 1
ATOM 4100 C C . VAL B 1 231 ? 30.334 -22.137 99.271 1.00 20.37 231 VAL A C 1
ATOM 4101 O O . VAL B 1 231 ? 30.576 -22.575 98.138 1.00 27.00 231 VAL A O 1
ATOM 4105 N N . HIS B 1 232 ? 29.255 -21.425 99.555 1.00 20.58 232 HIS A N 1
ATOM 4106 C CA . HIS B 1 232 ? 28.308 -21.054 98.514 1.00 19.63 232 HIS A CA 1
ATOM 4107 C C . HIS B 1 232 ? 28.808 -19.821 97.781 1.00 23.68 232 HIS A C 1
ATOM 4108 O O . HIS B 1 232 ? 29.080 -18.794 98.409 1.00 26.74 232 HIS A O 1
ATOM 4115 N N . ASP B 1 233 ? 28.912 -19.905 96.447 1.00 21.91 233 ASP A N 1
ATOM 4116 C CA . ASP B 1 233 ? 29.619 -18.851 95.730 1.00 29.24 233 ASP A CA 1
ATOM 4117 C C . ASP B 1 233 ? 28.836 -17.539 95.720 1.00 38.15 233 ASP A C 1
ATOM 4118 O O . ASP B 1 233 ? 29.419 -16.469 95.930 1.00 33.61 233 ASP A O 1
ATOM 4123 N N . GLU B 1 234 ? 27.518 -17.589 95.521 1.00 35.82 234 GLU A N 1
ATOM 4124 C CA . GLU B 1 234 ? 26.769 -16.337 95.391 1.00 37.01 234 GLU A CA 1
ATOM 4125 C C . GLU B 1 234 ? 26.761 -15.536 96.691 1.00 35.34 234 GLU A C 1
ATOM 4126 O O . GLU B 1 234 ? 26.899 -14.308 96.666 1.00 39.29 234 GLU A O 1
ATOM 4132 N N . THR B 1 235 ? 26.602 -16.196 97.837 1.00 28.74 235 THR A N 1
ATOM 4133 C CA . THR B 1 235 ? 26.586 -15.493 99.120 1.00 26.31 235 THR A CA 1
ATOM 4134 C C . THR B 1 235 ? 27.942 -15.472 99.820 1.00 32.07 235 THR A C 1
ATOM 4135 O O . THR B 1 235 ? 28.079 -14.804 100.850 1.00 29.19 235 THR A O 1
ATOM 4139 N N . CYS B 1 236 ? 28.928 -16.216 99.319 1.00 27.91 236 CYS A N 1
ATOM 4140 C CA . CYS B 1 236 ? 30.218 -16.396 100.006 1.00 25.68 236 CYS A CA 1
ATOM 4141 C C . CYS B 1 236 ? 30.031 -16.840 101.454 1.00 26.53 236 CYS A C 1
ATOM 4142 O O . CYS B 1 236 ? 30.803 -16.456 102.328 1.00 25.95 236 CYS A O 1
ATOM 4145 N N . GLN B 1 237 ? 28.999 -17.646 101.727 1.00 24.28 237 GLN A N 1
ATOM 4146 C CA . GLN B 1 237 ? 28.736 -18.133 103.070 1.00 22.42 237 GLN A CA 1
ATOM 4147 C C . GLN B 1 237 ? 29.277 -19.540 103.290 1.00 21.84 237 GLN A C 1
ATOM 4148 O O . GLN B 1 237 ? 29.202 -20.393 102.401 1.00 23.99 237 GLN A O 1
ATOM 4154 N N . VAL B 1 238 ? 29.803 -19.768 104.492 1.00 19.86 238 VAL A N 1
ATOM 4155 C CA . VAL B 1 238 ? 30.282 -21.084 104.912 1.00 23.72 238 VAL A CA 1
ATOM 4156 C C . VAL B 1 238 ? 29.101 -22.026 105.110 1.00 23.04 238 VAL A C 1
ATOM 4157 O O . VAL B 1 238 ? 28.225 -21.781 105.949 1.00 23.96 238 VAL A O 1
ATOM 4161 N N . ILE B 1 239 ? 29.099 -23.142 104.379 1.00 21.24 239 ILE A N 1
ATOM 4162 C CA . ILE B 1 239 ? 28.088 -24.196 104.546 1.00 20.89 239 ILE A CA 1
ATOM 4163 C C . ILE B 1 239 ? 28.704 -25.457 105.136 1.00 22.64 239 ILE A C 1
ATOM 4164 O O . ILE B 1 239 ? 28.268 -25.944 106.184 1.00 21.35 239 ILE A O 1
ATOM 4169 N N . GLY B 1 240 ? 29.671 -26.039 104.438 1.00 21.26 240 GLY A N 1
ATOM 4170 C CA . GLY B 1 240 ? 30.324 -27.255 104.859 1.00 27.40 240 GLY A CA 1
ATOM 4171 C C . GLY B 1 240 ? 29.524 -28.496 104.499 1.00 33.42 240 GLY A C 1
ATOM 4172 O O . GLY B 1 240 ? 28.333 -28.450 104.223 1.00 26.93 240 GLY A O 1
ATOM 4173 N N . CYS B 1 241 ? 30.219 -29.626 104.476 1.00 23.93 241 CYS A N 1
ATOM 4174 C CA A CYS B 1 241 ? 29.580 -30.928 104.341 0.55 29.04 241 CYS A CA 1
ATOM 4175 C CA B CYS B 1 241 ? 29.590 -30.931 104.339 0.45 29.22 241 CYS A CA 1
ATOM 4176 C C . CYS B 1 241 ? 29.361 -31.514 105.727 1.00 34.38 241 CYS A C 1
ATOM 4177 O O . CYS B 1 241 ? 30.212 -31.378 106.606 1.00 30.91 241 CYS A O 1
ATOM 4182 N N . GLU B 1 242 ? 28.210 -32.160 105.920 1.00 31.03 242 GLU A N 1
ATOM 4183 C CA . GLU B 1 242 ? 27.877 -32.718 107.231 1.00 28.52 242 GLU A CA 1
ATOM 4184 C C . GLU B 1 242 ? 28.964 -33.680 107.700 1.00 29.48 242 GLU A C 1
ATOM 4185 O O . GLU B 1 242 ? 29.423 -34.530 106.934 1.00 34.50 242 GLU A O 1
ATOM 4191 N N . LYS B 1 243 ? 29.360 -33.558 108.968 1.00 25.21 243 LYS A N 1
ATOM 4192 C CA . LYS B 1 243 ? 30.452 -34.386 109.477 1.00 32.65 243 LYS A CA 1
ATOM 4193 C C . LYS B 1 243 ? 30.114 -35.869 109.423 1.00 40.03 243 LYS A C 1
ATOM 4194 O O . LYS B 1 243 ? 31.018 -36.704 109.295 1.00 33.22 243 LYS A O 1
ATOM 4200 N N . GLU B 1 244 ? 28.825 -36.222 109.503 1.00 36.93 244 GLU A N 1
ATOM 4201 C CA . GLU B 1 244 ? 28.450 -37.629 109.465 1.00 35.35 244 GLU A CA 1
ATOM 4202 C C . GLU B 1 244 ? 28.642 -38.242 108.084 1.00 36.15 244 GLU A C 1
ATOM 4203 O O . GLU B 1 244 ? 28.690 -39.474 107.963 1.00 38.96 244 GLU A O 1
ATOM 4209 N N . LYS B 1 245 ? 28.730 -37.415 107.036 1.00 31.33 245 LYS A N 1
ATOM 4210 C CA . LYS B 1 245 ? 28.860 -37.927 105.678 1.00 42.95 245 LYS A CA 1
ATOM 4211 C C . LYS B 1 245 ? 30.283 -38.349 105.346 1.00 48.69 245 LYS A C 1
ATOM 4212 O O . LYS B 1 245 ? 30.469 -39.171 104.440 1.00 46.94 245 LYS A O 1
ATOM 4218 N N . ILE B 1 246 ? 31.284 -37.834 106.068 1.00 37.90 246 ILE A N 1
ATOM 4219 C CA . ILE B 1 246 ? 32.670 -37.985 105.646 1.00 45.12 246 ILE A CA 1
ATOM 4220 C C . ILE B 1 246 ? 33.548 -38.515 106.773 1.00 38.44 246 ILE A C 1
ATOM 4221 O O . ILE B 1 246 ? 33.297 -38.294 107.960 1.00 39.34 246 ILE A O 1
ATOM 4226 N N . ASP B 1 247 ? 34.584 -39.230 106.379 1.00 34.03 247 ASP A N 1
ATOM 4227 C CA . ASP B 1 247 ? 35.728 -39.526 107.228 1.00 33.22 247 ASP A CA 1
ATOM 4228 C C . ASP B 1 247 ? 36.906 -38.783 106.618 1.00 24.42 247 ASP A C 1
ATOM 4229 O O . ASP B 1 247 ? 37.180 -38.940 105.425 1.00 25.23 247 ASP A O 1
ATOM 4234 N N . LEU B 1 248 ? 37.570 -37.941 107.411 1.00 30.34 248 LEU A N 1
ATOM 4235 C CA . LEU B 1 248 ? 38.569 -37.032 106.840 1.00 25.09 248 LEU A CA 1
ATOM 4236 C C . LEU B 1 248 ? 39.698 -37.786 106.141 1.00 31.88 248 LEU A C 1
ATOM 4237 O O . LEU B 1 248 ? 40.192 -37.347 105.092 1.00 28.55 248 LEU A O 1
ATOM 4242 N N . THR B 1 249 ? 40.131 -38.920 106.703 1.00 27.86 249 THR A N 1
ATOM 4243 C CA . THR B 1 249 ? 41.195 -39.688 106.060 1.00 30.42 249 THR A CA 1
ATOM 4244 C C . THR B 1 249 ? 40.771 -40.194 104.689 1.00 30.39 249 THR A C 1
ATOM 4245 O O . THR B 1 249 ? 41.529 -40.080 103.714 1.00 29.34 249 THR A O 1
ATOM 4249 N N . SER B 1 250 ? 39.557 -40.759 104.580 1.00 26.12 250 SER A N 1
ATOM 4250 C CA A SER B 1 250 ? 39.098 -41.252 103.282 0.59 26.99 250 SER A CA 1
ATOM 4251 C CA B SER B 1 250 ? 39.129 -41.256 103.278 0.41 27.28 250 SER A CA 1
ATOM 4252 C C . SER B 1 250 ? 38.976 -40.114 102.279 1.00 28.39 250 SER A C 1
ATOM 4253 O O . SER B 1 250 ? 39.293 -40.275 101.101 1.00 30.49 250 SER A O 1
ATOM 4258 N N . LEU B 1 251 ? 38.491 -38.956 102.731 1.00 30.42 251 LEU A N 1
ATOM 4259 C CA . LEU B 1 251 ? 38.293 -37.839 101.814 1.00 30.51 251 LEU A CA 1
ATOM 4260 C C . LEU B 1 251 ? 39.630 -37.279 101.335 1.00 25.86 251 LEU A C 1
ATOM 4261 O O . LEU B 1 251 ? 39.795 -36.962 100.150 1.00 29.32 251 LEU A O 1
ATOM 4266 N N . ARG B 1 252 ? 40.590 -37.131 102.248 1.00 23.00 252 ARG A N 1
ATOM 4267 C CA . ARG B 1 252 ? 41.927 -36.727 101.835 1.00 25.31 252 ARG A CA 1
ATOM 4268 C C . ARG B 1 252 ? 42.472 -37.697 100.807 1.00 29.28 252 ARG A C 1
ATOM 4269 O O . ARG B 1 252 ? 43.031 -37.286 99.783 1.00 26.27 252 ARG A O 1
ATOM 4277 N N . ALA B 1 253 ? 42.297 -38.999 101.055 1.00 28.95 253 ALA A N 1
ATOM 4278 C CA . ALA B 1 253 ? 42.812 -39.992 100.118 1.00 27.94 253 ALA A CA 1
ATOM 4279 C C . ALA B 1 253 ? 42.110 -39.896 98.768 1.00 34.14 253 ALA A C 1
ATOM 4280 O O . ALA B 1 253 ? 42.749 -40.032 97.719 1.00 36.37 253 ALA A O 1
ATOM 4282 N N . SER B 1 254 ? 40.798 -39.658 98.770 1.00 28.15 254 SER A N 1
ATOM 4283 C CA . SER B 1 254 ? 40.079 -39.573 97.507 1.00 34.02 254 SER A CA 1
ATOM 4284 C C . SER B 1 254 ? 40.531 -38.357 96.711 1.00 36.50 254 SER A C 1
ATOM 4285 O O . SER B 1 254 ? 40.630 -38.409 95.476 1.00 29.83 254 SER A O 1
ATOM 4288 N N . ILE B 1 255 ? 40.831 -37.258 97.403 1.00 24.73 255 ILE A N 1
ATOM 4289 C CA . ILE B 1 255 ? 41.274 -36.063 96.700 1.00 22.23 255 ILE A CA 1
ATOM 4290 C C . ILE B 1 255 ? 42.658 -36.292 96.118 1.00 32.42 255 ILE A C 1
ATOM 4291 O O . ILE B 1 255 ? 42.926 -35.959 94.948 1.00 28.08 255 ILE A O 1
ATOM 4296 N N . ASP B 1 256 ? 43.554 -36.894 96.913 1.00 25.43 256 ASP A N 1
ATOM 4297 C CA . ASP B 1 256 ? 44.881 -37.217 96.402 1.00 30.75 256 ASP A CA 1
ATOM 4298 C C . ASP B 1 256 ? 44.799 -38.152 95.198 1.00 35.11 256 ASP A C 1
ATOM 4299 O O . ASP B 1 256 ? 45.524 -37.973 94.212 1.00 32.79 256 ASP A O 1
ATOM 4304 N N . GLY B 1 257 ? 43.934 -39.163 95.261 1.00 31.58 257 GLY A N 1
ATOM 4305 C CA . GLY B 1 257 ? 43.835 -40.095 94.151 1.00 31.18 257 GLY A CA 1
ATOM 4306 C C . GLY B 1 257 ? 43.305 -39.422 92.901 1.00 37.06 257 GLY A C 1
ATOM 4307 O O . GLY B 1 257 ? 43.813 -39.641 91.794 1.00 40.85 257 GLY A O 1
ATOM 4308 N N . CYS B 1 258 ? 42.293 -38.574 93.068 1.00 29.26 258 CYS A N 1
ATOM 4309 C CA . CYS B 1 258 ? 41.764 -37.804 91.951 1.00 28.10 258 CYS A CA 1
ATOM 4310 C C . CYS B 1 258 ? 42.869 -37.001 91.271 1.00 33.08 258 CYS A C 1
ATOM 4311 O O . CYS B 1 258 ? 43.071 -37.090 90.052 1.00 27.65 258 CYS A O 1
ATOM 4314 N N . ILE B 1 259 ? 43.621 -36.232 92.060 1.00 29.54 259 ILE A N 1
ATOM 4315 C CA . ILE B 1 259 ? 44.656 -35.382 91.480 1.00 28.47 259 ILE A CA 1
ATOM 4316 C C . ILE B 1 259 ? 45.736 -36.225 90.807 1.00 29.24 259 ILE A C 1
ATOM 4317 O O . ILE B 1 259 ? 46.175 -35.918 89.686 1.00 27.14 259 ILE A O 1
ATOM 4322 N N . LYS B 1 260 ? 46.159 -37.316 91.453 1.00 30.16 260 LYS A N 1
ATOM 4323 C CA . LYS B 1 260 ? 47.186 -38.160 90.843 1.00 33.29 260 LYS A CA 1
ATOM 4324 C C . LYS B 1 260 ? 46.725 -38.810 89.544 1.00 38.28 260 LYS A C 1
ATOM 4325 O O . LYS B 1 260 ? 47.577 -39.173 88.721 1.00 34.92 260 LYS A O 1
ATOM 4331 N N . LYS B 1 261 ? 45.412 -38.967 89.330 1.00 34.28 261 LYS A N 1
ATOM 4332 C CA . LYS B 1 261 ? 44.930 -39.560 88.082 1.00 31.38 261 LYS A CA 1
ATOM 4333 C C . LYS B 1 261 ? 44.728 -38.543 86.954 1.00 34.32 261 LYS A C 1
ATOM 4334 O O . LYS B 1 261 ? 44.423 -38.949 85.831 1.00 31.76 261 LYS A O 1
ATOM 4340 N N . LEU B 1 262 ? 44.889 -37.249 87.208 1.00 28.01 262 LEU A N 1
ATOM 4341 C CA . LEU B 1 262 ? 44.678 -36.255 86.162 1.00 23.43 262 LEU A CA 1
ATOM 4342 C C . LEU B 1 262 ? 45.731 -36.385 85.065 1.00 30.31 262 LEU A C 1
ATOM 4343 O O . LEU B 1 262 ? 46.929 -36.433 85.367 1.00 28.31 262 LEU A O 1
ATOM 4348 N N . PRO B 1 263 ? 45.338 -36.440 83.788 1.00 31.49 263 PRO A N 1
ATOM 4349 C CA . PRO B 1 263 ? 46.344 -36.498 82.721 1.00 34.25 263 PRO A CA 1
ATOM 4350 C C . PRO B 1 263 ? 47.148 -35.213 82.683 1.00 32.92 263 PRO A C 1
ATOM 4351 O O . PRO B 1 263 ? 46.607 -34.121 82.854 1.00 29.82 263 PRO A O 1
ATOM 4355 N N . VAL B 1 264 ? 48.461 -35.351 82.492 1.00 28.94 264 VAL A N 1
ATOM 4356 C CA . VAL B 1 264 ? 49.326 -34.193 82.321 1.00 35.45 264 VAL A CA 1
ATOM 4357 C C . VAL B 1 264 ? 50.152 -34.414 81.064 1.00 33.84 264 VAL A C 1
ATOM 4358 O O . VAL B 1 264 ? 50.377 -35.546 80.631 1.00 37.37 264 VAL A O 1
ATOM 4362 N N . HIS B 1 265 ? 50.609 -33.314 80.476 1.00 29.08 265 HIS A N 1
ATOM 4363 C CA . HIS B 1 265 ? 51.556 -33.406 79.370 1.00 31.82 265 HIS A CA 1
ATOM 4364 C C . HIS B 1 265 ? 52.644 -32.371 79.580 1.00 32.73 265 HIS A C 1
ATOM 4365 O O . HIS B 1 265 ? 52.350 -31.176 79.670 1.00 31.35 265 HIS A O 1
ATOM 4372 N N . HIS B 1 266 ? 53.892 -32.826 79.652 1.00 31.63 266 HIS A N 1
ATOM 4373 C CA . HIS B 1 266 ? 55.032 -31.958 79.908 1.00 29.65 266 HIS A CA 1
ATOM 4374 C C . HIS B 1 266 ? 55.792 -31.637 78.633 1.00 35.76 266 HIS A C 1
ATOM 4375 O O . HIS B 1 266 ? 55.997 -32.507 77.780 1.00 34.89 266 HIS A O 1
ATOM 4382 N N . PHE B 1 267 ? 56.256 -30.395 78.541 1.00 37.25 267 PHE A N 1
ATOM 4383 C CA . PHE B 1 267 ? 57.220 -29.985 77.531 1.00 37.05 267 PHE A CA 1
ATOM 4384 C C . PHE B 1 267 ? 58.593 -29.701 78.132 1.00 45.00 267 PHE A C 1
ATOM 4385 O O . PHE B 1 267 ? 59.507 -29.289 77.410 1.00 38.21 267 PHE A O 1
ATOM 4393 N N . CYS B 1 268 ? 58.758 -29.925 79.431 1.00 40.98 268 CYS A N 1
ATOM 4394 C CA . CYS B 1 268 ? 59.929 -29.507 80.190 1.00 38.62 268 CYS A CA 1
ATOM 4395 C C . CYS B 1 268 ? 60.830 -30.706 80.496 1.00 38.41 268 CYS A C 1
ATOM 4396 O O . CYS B 1 268 ? 60.527 -31.856 80.171 1.00 37.05 268 CYS A O 1
ATOM 4399 N N . THR B 1 269 ? 61.949 -30.442 81.162 1.00 42.52 269 THR A N 1
ATOM 4400 C CA . THR B 1 269 ? 62.844 -31.552 81.463 1.00 44.86 269 THR A CA 1
ATOM 4401 C C . THR B 1 269 ? 62.568 -32.178 82.828 1.00 45.19 269 THR A C 1
ATOM 4402 O O . THR B 1 269 ? 62.649 -33.402 82.975 1.00 47.32 269 THR A O 1
ATOM 4406 N N . GLN B 1 270 ? 62.204 -31.374 83.825 1.00 43.20 270 GLN A N 1
ATOM 4407 C CA . GLN B 1 270 ? 62.077 -31.910 85.180 1.00 44.23 270 GLN A CA 1
ATOM 4408 C C . GLN B 1 270 ? 60.803 -32.721 85.388 1.00 45.14 270 GLN A C 1
ATOM 4409 O O . GLN B 1 270 ? 60.771 -33.590 86.266 1.00 39.41 270 GLN A O 1
ATOM 4415 N N . ARG B 1 271 ? 59.743 -32.441 84.633 1.00 40.97 271 ARG A N 1
ATOM 4416 C CA . ARG B 1 271 ? 58.492 -33.189 84.709 1.00 38.62 271 ARG A CA 1
ATOM 4417 C C . ARG B 1 271 ? 57.935 -33.352 86.128 1.00 35.03 271 ARG A C 1
ATOM 4418 O O . ARG B 1 271 ? 57.675 -34.477 86.572 1.00 38.20 271 ARG A O 1
ATOM 4426 N N . PRO B 1 272 ? 57.729 -32.259 86.866 1.00 29.73 272 PRO A N 1
ATOM 4427 C CA . PRO B 1 272 ? 57.188 -32.386 88.224 1.00 38.01 272 PRO A CA 1
ATOM 4428 C C . PRO B 1 272 ? 55.719 -32.782 88.217 1.00 36.56 272 PRO A C 1
ATOM 4429 O O . PRO B 1 272 ? 54.988 -32.552 87.255 1.00 31.41 272 PRO A O 1
ATOM 4433 N N . GLU B 1 273 ? 55.292 -33.362 89.333 1.00 34.33 273 GLU A N 1
ATOM 4434 C CA . GLU B 1 273 ? 53.881 -33.624 89.573 1.00 37.98 273 GLU A CA 1
ATOM 4435 C C . GLU B 1 273 ? 53.140 -32.337 89.928 1.00 30.35 273 GLU A C 1
ATOM 4436 O O . GLU B 1 273 ? 53.739 -31.319 90.291 1.00 28.58 273 GLU A O 1
ATOM 4442 N N . ILE B 1 274 ? 51.809 -32.393 89.804 1.00 24.17 274 ILE A N 1
ATOM 4443 C CA . ILE B 1 274 ? 50.968 -31.298 90.272 1.00 21.87 274 ILE A CA 1
ATOM 4444 C C . ILE B 1 274 ? 51.194 -31.103 91.758 1.00 21.84 274 ILE A C 1
ATOM 4445 O O . ILE B 1 274 ? 51.220 -32.070 92.530 1.00 30.54 274 ILE A O 1
ATOM 4450 N N . LYS B 1 275 ? 51.399 -29.862 92.172 1.00 24.06 275 LYS A N 1
ATOM 4451 C CA A LYS B 1 275 ? 51.624 -29.552 93.577 0.66 23.44 275 LYS A CA 1
ATOM 4452 C CA B LYS B 1 275 ? 51.627 -29.548 93.572 0.34 24.88 275 LYS A CA 1
ATOM 4453 C C . LYS B 1 275 ? 50.355 -28.952 94.155 1.00 27.28 275 LYS A C 1
ATOM 4454 O O . LYS B 1 275 ? 49.763 -28.045 93.562 1.00 24.25 275 LYS A O 1
ATOM 4465 N N . TYR B 1 276 ? 49.934 -29.459 95.303 1.00 23.86 276 TYR A N 1
ATOM 4466 C CA . TYR B 1 276 ? 48.742 -28.926 95.943 1.00 21.41 276 TYR A CA 1
ATOM 4467 C C . TYR B 1 276 ? 48.921 -29.078 97.447 1.00 20.52 276 TYR A C 1
ATOM 4468 O O . TYR B 1 276 ? 49.829 -29.765 97.913 1.00 25.16 276 TYR A O 1
ATOM 4477 N N . VAL B 1 277 ? 48.076 -28.381 98.202 1.00 20.12 277 VAL A N 1
ATOM 4478 C CA . VAL B 1 277 ? 48.034 -28.516 99.651 1.00 20.87 277 VAL A CA 1
ATOM 4479 C C . VAL B 1 277 ? 46.562 -28.572 100.031 1.00 20.49 277 VAL A C 1
ATOM 4480 O O . VAL B 1 277 ? 45.739 -27.861 99.446 1.00 23.13 277 VAL A O 1
ATOM 4484 N N . LEU B 1 278 ? 46.234 -29.391 101.026 1.00 18.67 278 LEU A N 1
ATOM 4485 C CA . LEU B 1 278 ? 44.846 -29.580 101.444 1.00 22.51 278 LEU A CA 1
ATOM 4486 C C . LEU B 1 278 ? 44.722 -29.349 102.939 1.00 24.60 278 LEU A C 1
ATOM 4487 O O . LEU B 1 278 ? 45.573 -29.782 103.718 1.00 23.67 278 LEU A O 1
ATOM 4492 N N . ASN B 1 279 ? 43.646 -28.678 103.344 1.00 20.78 279 ASN A N 1
ATOM 4493 C CA . ASN B 1 279 ? 43.346 -28.530 104.751 1.00 19.41 279 ASN A CA 1
ATOM 4494 C C . ASN B 1 279 ? 41.839 -28.639 104.947 1.00 17.99 279 ASN A C 1
ATOM 4495 O O . ASN B 1 279 ? 41.072 -28.202 104.093 1.00 25.36 279 ASN A O 1
ATOM 4500 N N . PHE B 1 280 ? 41.418 -29.261 106.040 1.00 20.10 280 PHE A N 1
ATOM 4501 C CA . PHE B 1 280 ? 39.999 -29.313 106.388 1.00 22.04 280 PHE A CA 1
ATOM 4502 C C . PHE B 1 280 ? 39.714 -28.303 107.495 1.00 24.42 280 PHE A C 1
ATOM 4503 O O . PHE B 1 280 ? 40.394 -28.289 108.528 1.00 23.83 280 PHE A O 1
ATOM 4511 N N . LEU B 1 281 ? 38.721 -27.453 107.278 1.00 24.38 281 LEU A N 1
ATOM 4512 C CA . LEU B 1 281 ? 38.311 -26.450 108.245 1.00 20.74 281 LEU A CA 1
ATOM 4513 C C . LEU B 1 281 ? 37.012 -26.911 108.875 1.00 24.93 281 LEU A C 1
ATOM 4514 O O . LEU B 1 281 ? 36.069 -27.265 108.160 1.00 27.43 281 LEU A O 1
ATOM 4519 N N . GLU B 1 282 ? 36.949 -26.883 110.195 1.00 22.61 282 GLU A N 1
ATOM 4520 C CA . GLU B 1 282 ? 35.735 -27.276 110.894 1.00 23.45 282 GLU A CA 1
ATOM 4521 C C . GLU B 1 282 ? 34.674 -26.192 110.782 1.00 27.23 282 GLU A C 1
ATOM 4522 O O . GLU B 1 282 ? 34.985 -24.997 110.797 1.00 27.10 282 GLU A O 1
ATOM 4528 N N . VAL B 1 283 ? 33.413 -26.613 110.696 1.00 24.63 283 VAL A N 1
ATOM 4529 C CA . VAL B 1 283 ? 32.261 -25.723 110.657 1.00 24.66 283 VAL A CA 1
ATOM 4530 C C . VAL B 1 283 ? 31.452 -26.005 111.915 1.00 19.70 283 VAL A C 1
ATOM 4531 O O . VAL B 1 283 ? 30.984 -27.134 112.121 1.00 26.37 283 VAL A O 1
ATOM 4535 N N . HIS B 1 284 ? 31.353 -24.992 112.775 1.00 21.50 284 HIS A N 1
ATOM 4536 C CA . HIS B 1 284 ? 30.691 -25.067 114.066 1.00 28.49 284 HIS A CA 1
ATOM 4537 C C . HIS B 1 284 ? 29.420 -24.234 114.066 1.00 29.30 284 HIS A C 1
ATOM 4538 O O . HIS B 1 284 ? 29.339 -23.190 113.421 1.00 22.61 284 HIS A O 1
ATOM 4545 N N . ASP B 1 285 ? 28.437 -24.679 114.832 1.00 29.65 285 ASP A N 1
ATOM 4546 C CA . ASP B 1 285 ? 27.267 -23.850 115.061 1.00 29.24 285 ASP A CA 1
ATOM 4547 C C . ASP B 1 285 ? 26.743 -24.190 116.442 1.00 29.33 285 ASP A C 1
ATOM 4548 O O . ASP B 1 285 ? 26.675 -25.365 116.805 1.00 30.98 285 ASP A O 1
ATOM 4553 N N . LYS B 1 286 ? 26.422 -23.162 117.220 1.00 32.07 286 LYS A N 1
ATOM 4554 C CA . LYS B 1 286 ? 25.741 -23.362 118.499 1.00 36.05 286 LYS A CA 1
ATOM 4555 C C . LYS B 1 286 ? 26.577 -24.248 119.416 1.00 41.83 286 LYS A C 1
ATOM 4556 O O . LYS B 1 286 ? 26.054 -25.118 120.120 1.00 46.06 286 LYS A O 1
ATOM 4562 N N . GLY B 1 287 ? 27.893 -24.054 119.357 1.00 41.34 287 GLY A N 1
ATOM 4563 C CA . GLY B 1 287 ? 28.804 -24.735 120.256 1.00 47.88 287 GLY A CA 1
ATOM 4564 C C . GLY B 1 287 ? 29.045 -26.192 119.941 1.00 48.27 287 GLY A C 1
ATOM 4565 O O . GLY B 1 287 ? 29.388 -26.965 120.844 1.00 50.60 287 GLY A O 1
ATOM 4566 N N . ALA B 1 288 ? 28.873 -26.603 118.689 1.00 32.40 288 ALA A N 1
ATOM 4567 C CA . ALA B 1 288 ? 29.178 -27.975 118.320 1.00 35.28 288 ALA A CA 1
ATOM 4568 C C . ALA B 1 288 ? 29.751 -28.014 116.912 1.00 36.15 288 ALA A C 1
ATOM 4569 O O . ALA B 1 288 ? 29.404 -27.197 116.060 1.00 31.81 288 ALA A O 1
ATOM 4571 N N . LEU B 1 289 ? 30.649 -28.963 116.690 1.00 37.84 289 LEU A N 1
ATOM 4572 C CA . LEU B 1 289 ? 31.106 -29.264 115.346 1.00 32.49 289 LEU A CA 1
ATOM 4573 C C . LEU B 1 289 ? 29.935 -29.781 114.517 1.00 33.37 289 LEU A C 1
ATOM 4574 O O . LEU B 1 289 ? 29.197 -30.668 114.954 1.00 39.54 289 LEU A O 1
ATOM 4579 N N . ARG B 1 290 ? 29.761 -29.228 113.321 1.00 28.38 290 ARG A N 1
ATOM 4580 C CA . ARG B 1 290 ? 28.695 -29.643 112.415 1.00 27.70 290 ARG A CA 1
ATOM 4581 C C . ARG B 1 290 ? 29.194 -30.186 111.086 1.00 30.58 290 ARG A C 1
ATOM 4582 O O . ARG B 1 290 ? 28.554 -31.079 110.511 1.00 31.50 290 ARG A O 1
ATOM 4590 N N . GLY B 1 291 ? 30.291 -29.660 110.560 1.00 27.28 291 GLY A N 1
ATOM 4591 C CA . GLY B 1 291 ? 30.692 -30.101 109.241 1.00 25.29 291 GLY A CA 1
ATOM 4592 C C . GLY B 1 291 ? 32.081 -29.612 108.891 1.00 23.10 291 GLY A C 1
ATOM 4593 O O . GLY B 1 291 ? 32.815 -29.113 109.747 1.00 26.72 291 GLY A O 1
ATOM 4594 N N . TYR B 1 292 ? 32.438 -29.758 107.616 1.00 22.77 292 TYR A N 1
ATOM 4595 C CA . TYR B 1 292 ? 33.775 -29.371 107.178 1.00 20.10 292 TYR A CA 1
ATOM 4596 C C . TYR B 1 292 ? 33.737 -28.611 105.866 1.00 25.38 292 TYR A C 1
ATOM 4597 O O . TYR B 1 292 ? 32.908 -28.886 104.987 1.00 22.16 292 TYR A O 1
ATOM 4606 N N . VAL B 1 293 ? 34.667 -27.661 105.738 1.00 16.61 293 VAL A N 1
ATOM 4607 C CA . VAL B 1 293 ? 35.070 -27.081 104.465 1.00 18.24 293 VAL A CA 1
ATOM 4608 C C . VAL B 1 293 ? 36.391 -27.719 104.053 1.00 22.47 293 VAL A C 1
ATOM 4609 O O . VAL B 1 293 ? 37.283 -27.932 104.892 1.00 24.26 293 VAL A O 1
ATOM 4613 N N . CYS B 1 294 ? 36.498 -28.090 102.787 1.00 21.54 294 CYS A N 1
ATOM 4614 C CA . CYS B 1 294 ? 37.733 -28.633 102.246 1.00 23.39 294 CYS A CA 1
ATOM 4615 C C . CYS B 1 294 ? 38.418 -27.538 101.428 1.00 28.01 294 CYS A C 1
ATOM 4616 O O . CYS B 1 294 ? 37.919 -27.146 100.368 1.00 26.34 294 CYS A O 1
ATOM 4619 N N . ALA B 1 295 ? 39.549 -27.026 101.928 1.00 25.86 295 ALA A N 1
ATOM 4620 C CA . ALA B 1 295 ? 40.341 -26.007 101.236 1.00 23.32 295 ALA A CA 1
ATOM 4621 C C . ALA B 1 295 ? 41.505 -26.674 100.507 1.00 20.97 295 ALA A C 1
ATOM 4622 O O . ALA B 1 295 ? 42.217 -27.489 101.102 1.00 18.74 295 ALA A O 1
ATOM 4624 N N . ILE B 1 296 ? 41.709 -26.341 99.226 1.00 20.77 296 ILE A N 1
ATOM 4625 C CA A ILE B 1 296 ? 42.787 -26.923 98.420 0.93 23.44 296 ILE A CA 1
ATOM 4626 C CA B ILE B 1 296 ? 42.824 -26.903 98.479 0.07 23.14 296 ILE A CA 1
ATOM 4627 C C . ILE B 1 296 ? 43.487 -25.802 97.662 1.00 23.49 296 ILE A C 1
ATOM 4628 O O . ILE B 1 296 ? 42.835 -25.076 96.907 1.00 26.65 296 ILE A O 1
ATOM 4637 N N . LYS B 1 297 ? 44.795 -25.669 97.841 1.00 23.83 297 LYS A N 1
ATOM 4638 C CA . LYS B 1 297 ? 45.596 -24.744 97.054 1.00 22.64 297 LYS A CA 1
ATOM 4639 C C . LYS B 1 297 ? 46.318 -25.537 95.971 1.00 22.78 297 LYS A C 1
ATOM 4640 O O . LYS B 1 297 ? 46.998 -26.519 96.275 1.00 28.21 297 LYS A O 1
ATOM 4646 N N . VAL B 1 298 ? 46.133 -25.133 94.717 1.00 20.08 298 VAL A N 1
ATOM 4647 C CA . VAL B 1 298 ? 46.759 -25.758 93.555 1.00 19.53 298 VAL A CA 1
ATOM 4648 C C . VAL B 1 298 ? 47.790 -24.776 93.012 1.00 23.73 298 VAL A C 1
ATOM 4649 O O . VAL B 1 298 ? 47.458 -23.619 92.722 1.00 23.59 298 VAL A O 1
ATOM 4653 N N . GLU B 1 299 ? 49.039 -25.218 92.889 1.00 24.72 299 GLU A N 1
ATOM 4654 C CA . GLU B 1 299 ? 50.067 -24.342 92.345 1.00 25.08 299 GLU A CA 1
ATOM 4655 C C . GLU B 1 299 ? 49.959 -24.231 90.822 1.00 31.31 299 GLU A C 1
ATOM 4656 O O . GLU B 1 299 ? 49.488 -25.148 90.134 1.00 23.90 299 GLU A O 1
ATOM 4662 N N . LYS B 1 300 ? 50.386 -23.074 90.298 1.00 27.64 300 LYS A N 1
ATOM 4663 C CA . LYS B 1 300 ? 50.593 -22.948 88.855 1.00 32.59 300 LYS A CA 1
ATOM 4664 C C . LYS B 1 300 ? 51.536 -24.046 88.364 1.00 30.24 300 LYS A C 1
ATOM 4665 O O . LYS B 1 300 ? 52.568 -24.317 88.988 1.00 32.26 300 LYS A O 1
ATOM 4671 N N . PHE B 1 301 ? 51.162 -24.693 87.260 1.00 26.76 301 PHE A N 1
ATOM 4672 C CA . PHE B 1 301 ? 51.869 -25.842 86.705 1.00 26.37 301 PHE A CA 1
ATOM 4673 C C . PHE B 1 301 ? 52.780 -25.394 85.566 1.00 30.92 301 PHE A C 1
ATOM 4674 O O . PHE B 1 301 ? 52.498 -24.418 84.865 1.00 32.95 301 PHE A O 1
ATOM 4682 N N . CYS B 1 302 ? 53.866 -26.143 85.373 1.00 27.35 302 CYS A N 1
ATOM 4683 C CA . CYS B 1 302 ? 54.804 -25.834 84.300 1.00 29.50 302 CYS A CA 1
ATOM 4684 C C . CYS B 1 302 ? 54.165 -26.027 82.926 1.00 33.24 302 CYS A C 1
ATOM 4685 O O . CYS B 1 302 ? 54.277 -25.152 82.054 1.00 37.70 302 CYS A O 1
ATOM 4688 N N . CYS B 1 303 ? 53.450 -27.143 82.728 1.00 29.17 303 CYS A N 1
ATOM 4689 C CA . CYS B 1 303 ? 52.970 -27.512 81.399 1.00 34.00 303 CYS A CA 1
ATOM 4690 C C . CYS B 1 303 ? 51.443 -27.640 81.352 1.00 31.92 303 CYS A C 1
ATOM 4691 O O . CYS B 1 303 ? 50.763 -26.669 81.657 1.00 34.40 303 CYS A O 1
ATOM 4694 N N . ALA B 1 304 ? 50.881 -28.789 80.947 1.00 25.74 304 ALA A N 1
ATOM 4695 C CA . ALA B 1 304 ? 49.438 -28.877 80.702 1.00 26.87 304 ALA A CA 1
ATOM 4696 C C . ALA B 1 304 ? 48.776 -29.900 81.623 1.00 26.11 304 ALA A C 1
ATOM 4697 O O . ALA B 1 304 ? 49.229 -31.048 81.706 1.00 30.08 304 ALA A O 1
ATOM 4699 N N . VAL B 1 305 ? 47.683 -29.503 82.282 1.00 26.61 305 VAL A N 1
ATOM 4700 C CA . VAL B 1 305 ? 46.899 -30.398 83.136 1.00 21.24 305 VAL A CA 1
ATOM 4701 C C . VAL B 1 305 ? 45.497 -30.522 82.547 1.00 29.36 305 VAL A C 1
ATOM 4702 O O . VAL B 1 305 ? 44.787 -29.523 82.412 1.00 24.16 305 VAL A O 1
ATOM 4706 N N . PHE B 1 306 ? 45.077 -31.749 82.270 1.00 31.88 306 PHE A N 1
ATOM 4707 C CA . PHE B 1 306 ? 43.744 -32.042 81.763 1.00 28.34 306 PHE A CA 1
ATOM 4708 C C . PHE B 1 306 ? 42.828 -32.477 82.903 1.00 30.31 306 PHE A C 1
ATOM 4709 O O . PHE B 1 306 ? 43.265 -33.156 83.831 1.00 31.75 306 PHE A O 1
ATOM 4717 N N . ALA B 1 307 ? 41.537 -32.130 82.813 1.00 26.28 307 ALA A N 1
ATOM 4718 C CA . ALA B 1 307 ? 40.592 -32.698 83.782 1.00 28.46 307 ALA A CA 1
ATOM 4719 C C . ALA B 1 307 ? 40.422 -34.194 83.571 1.00 32.70 307 ALA A C 1
ATOM 4720 O O . ALA B 1 307 ? 40.133 -34.928 84.520 1.00 32.48 307 ALA A O 1
ATOM 4722 N N . LYS B 1 308 ? 40.605 -34.656 82.340 1.00 32.45 308 LYS A N 1
ATOM 4723 C CA . LYS B 1 308 ? 40.524 -36.064 81.961 1.00 31.94 308 LYS A CA 1
ATOM 4724 C C . LYS B 1 308 ? 40.904 -36.128 80.492 1.00 24.83 308 LYS A C 1
ATOM 4725 O O . LYS B 1 308 ? 41.229 -35.104 79.881 1.00 27.55 308 LYS A O 1
ATOM 4731 N N . VAL B 1 309 ? 40.897 -37.333 79.928 1.00 24.10 309 VAL A N 1
ATOM 4732 C CA . VAL B 1 309 ? 41.362 -37.461 78.541 1.00 28.43 309 VAL A CA 1
ATOM 4733 C C . VAL B 1 309 ? 40.512 -36.564 77.638 1.00 31.83 309 VAL A C 1
ATOM 4734 O O . VAL B 1 309 ? 39.275 -36.535 77.786 1.00 28.27 309 VAL A O 1
ATOM 4738 N N . PRO B 1 310 ? 41.109 -35.785 76.731 1.00 28.15 310 PRO A N 1
ATOM 4739 C CA . PRO B 1 310 ? 40.303 -34.985 75.795 1.00 29.15 310 PRO A CA 1
ATOM 4740 C C . PRO B 1 310 ? 39.253 -35.845 75.108 1.00 32.72 310 PRO A C 1
ATOM 4741 O O . PRO B 1 310 ? 39.491 -37.011 74.795 1.00 30.48 310 PRO A O 1
ATOM 4745 N N . SER B 1 311 ? 38.074 -35.266 74.880 1.00 32.28 311 SER A N 1
ATOM 4746 C CA . SER B 1 311 ? 37.018 -35.989 74.175 1.00 35.45 311 SER A CA 1
ATOM 4747 C C . SER B 1 311 ? 37.185 -35.728 72.681 1.00 29.41 311 SER A C 1
ATOM 4748 O O . SER B 1 311 ? 36.590 -34.822 72.096 1.00 34.96 311 SER A O 1
ATOM 4751 N N . SER B 1 312 ? 38.057 -36.520 72.075 1.00 31.21 312 SER A N 1
ATOM 4752 C CA A SER B 1 312 ? 38.274 -36.506 70.639 0.48 35.38 312 SER A CA 1
ATOM 4753 C CA B SER B 1 312 ? 38.275 -36.507 70.637 0.52 35.35 312 SER A CA 1
ATOM 4754 C C . SER B 1 312 ? 38.297 -37.946 70.149 1.00 38.13 312 SER A C 1
ATOM 4755 O O . SER B 1 312 ? 38.758 -38.848 70.851 1.00 32.78 312 SER A O 1
ATOM 4760 N N . TRP B 1 313 ? 37.781 -38.160 68.941 1.00 32.86 313 TRP A N 1
ATOM 4761 C CA . TRP B 1 313 ? 37.505 -39.512 68.482 1.00 34.29 313 TRP A CA 1
ATOM 4762 C C . TRP B 1 313 ? 37.977 -39.706 67.045 1.00 36.99 313 TRP A C 1
ATOM 4763 O O . TRP B 1 313 ? 38.190 -38.749 66.295 1.00 37.05 313 TRP A O 1
ATOM 4774 N N . GLN B 1 314 ? 38.198 -40.971 66.696 1.00 35.27 314 GLN A N 1
ATOM 4775 C CA . GLN B 1 314 ? 38.573 -41.365 65.345 1.00 36.00 314 GLN A CA 1
ATOM 4776 C C . GLN B 1 314 ? 37.996 -42.751 65.093 1.00 44.70 314 GLN A C 1
ATOM 4777 O O . GLN B 1 314 ? 37.548 -43.435 66.013 1.00 45.49 314 GLN A O 1
ATOM 4783 N N . VAL B 1 315 ? 37.983 -43.169 63.833 1.00 48.30 315 VAL A N 1
ATOM 4784 C CA . VAL B 1 315 ? 37.583 -44.533 63.512 1.00 44.50 315 VAL A CA 1
ATOM 4785 C C . VAL B 1 315 ? 38.843 -45.376 63.456 1.00 47.16 315 VAL A C 1
ATOM 4786 O O . VAL B 1 315 ? 39.770 -45.076 62.696 1.00 47.33 315 VAL A O 1
ATOM 4790 N N . LYS B 1 316 ? 38.898 -46.397 64.305 1.00 59.89 316 LYS A N 1
ATOM 4791 C CA . LYS B 1 316 ? 40.018 -47.321 64.362 1.00 70.41 316 LYS A CA 1
ATOM 4792 C C . LYS B 1 316 ? 39.439 -48.715 64.521 1.00 78.40 316 LYS A C 1
ATOM 4793 O O . LYS B 1 316 ? 38.571 -48.932 65.375 1.00 78.04 316 LYS A O 1
ATOM 4799 N N . ASP B 1 317 ? 39.887 -49.628 63.665 1.00 88.14 317 ASP A N 1
ATOM 4800 C CA . ASP B 1 317 ? 39.495 -51.035 63.695 1.00 93.06 317 ASP A CA 1
ATOM 4801 C C . ASP B 1 317 ? 37.990 -51.184 63.910 1.00 89.05 317 ASP A C 1
ATOM 4802 O O . ASP B 1 317 ? 37.515 -51.782 64.877 1.00 86.00 317 ASP A O 1
ATOM 4807 N N . ASN B 1 318 ? 37.246 -50.570 62.995 1.00 84.56 318 ASN A N 1
ATOM 4808 C CA . ASN B 1 318 ? 35.799 -50.686 62.881 1.00 86.28 318 ASN A CA 1
ATOM 4809 C C . ASN B 1 318 ? 35.028 -50.082 64.048 1.00 84.60 318 ASN A C 1
ATOM 4810 O O . ASN B 1 318 ? 33.813 -50.309 64.148 1.00 81.71 318 ASN A O 1
ATOM 4815 N N . ARG B 1 319 ? 35.664 -49.310 64.928 1.00 79.95 319 ARG A N 1
ATOM 4816 C CA . ARG B 1 319 ? 34.873 -48.665 65.965 1.00 75.45 319 ARG A CA 1
ATOM 4817 C C . ARG B 1 319 ? 35.387 -47.259 66.241 1.00 62.72 319 ARG A C 1
ATOM 4818 O O . ARG B 1 319 ? 36.549 -46.923 65.981 1.00 55.04 319 ARG A O 1
ATOM 4826 N N . VAL B 1 320 ? 34.466 -46.433 66.743 1.00 56.46 320 VAL A N 1
ATOM 4827 C CA . VAL B 1 320 ? 34.812 -45.128 67.285 1.00 57.59 320 VAL A CA 1
ATOM 4828 C C . VAL B 1 320 ? 35.707 -45.332 68.499 1.00 58.13 320 VAL A C 1
ATOM 4829 O O . VAL B 1 320 ? 35.323 -46.001 69.464 1.00 59.40 320 VAL A O 1
ATOM 4833 N N . ARG B 1 321 ? 36.911 -44.776 68.439 1.00 56.77 321 ARG A N 1
ATOM 4834 C CA . ARG B 1 321 ? 37.926 -44.870 69.476 1.00 55.84 321 ARG A CA 1
ATOM 4835 C C . ARG B 1 321 ? 38.264 -43.468 69.964 1.00 48.57 321 ARG A C 1
ATOM 4836 O O . ARG B 1 321 ? 38.398 -42.540 69.160 1.00 43.57 321 ARG A O 1
ATOM 4844 N N . GLN B 1 322 ? 38.400 -43.305 71.277 1.00 40.28 322 GLN A N 1
ATOM 4845 C CA . GLN B 1 322 ? 38.879 -42.044 71.827 1.00 36.29 322 GLN A CA 1
ATOM 4846 C C . GLN B 1 322 ? 40.388 -41.973 71.660 1.00 40.16 322 GLN A C 1
ATOM 4847 O O . GLN B 1 322 ? 41.089 -42.966 71.862 1.00 41.32 322 GLN A O 1
ATOM 4853 N N . LEU B 1 323 ? 40.888 -40.809 71.272 1.00 32.28 323 LEU A N 1
ATOM 4854 C CA . LEU B 1 323 ? 42.334 -40.649 71.148 1.00 32.59 323 LEU A CA 1
ATOM 4855 C C . LEU B 1 323 ? 42.966 -40.546 72.533 1.00 35.03 323 LEU A C 1
ATOM 4856 O O . LEU B 1 323 ? 42.466 -39.796 73.382 1.00 30.22 323 LEU A O 1
ATOM 4861 N N . PRO B 1 324 ? 44.065 -41.255 72.794 1.00 38.99 324 PRO A N 1
ATOM 4862 C CA . PRO B 1 324 ? 44.789 -41.055 74.058 1.00 36.98 324 PRO A CA 1
ATOM 4863 C C . PRO B 1 324 ? 45.326 -39.637 74.159 1.00 33.00 324 PRO A C 1
ATOM 4864 O O . PRO B 1 324 ? 45.586 -38.973 73.151 1.00 34.49 324 PRO A O 1
ATOM 4868 N N . THR B 1 325 ? 45.511 -39.182 75.406 1.00 33.78 325 THR A N 1
ATOM 4869 C CA . THR B 1 325 ? 45.942 -37.806 75.645 1.00 33.67 325 THR A CA 1
ATOM 4870 C C . THR B 1 325 ? 47.207 -37.465 74.859 1.00 35.75 325 THR A C 1
ATOM 4871 O O . THR B 1 325 ? 47.328 -36.368 74.293 1.00 34.61 325 THR A O 1
ATOM 4875 N N . ARG B 1 326 ? 48.158 -38.394 74.808 1.00 33.79 326 ARG A N 1
ATOM 4876 C CA . ARG B 1 326 ? 49.413 -38.109 74.119 1.00 35.57 326 ARG A CA 1
ATOM 4877 C C . ARG B 1 326 ? 49.194 -37.975 72.617 1.00 37.92 326 ARG A C 1
ATOM 4878 O O . ARG B 1 326 ? 49.803 -37.114 71.969 1.00 36.41 326 ARG A O 1
ATOM 4886 N N . GLU B 1 327 ? 48.295 -38.788 72.054 1.00 36.18 327 GLU A N 1
ATOM 4887 C CA . GLU B 1 327 ? 48.007 -38.711 70.621 1.00 40.61 327 GLU A CA 1
ATOM 4888 C C . GLU B 1 327 ? 47.259 -37.431 70.276 1.00 39.09 327 GLU A C 1
ATOM 4889 O O . GLU B 1 327 ? 47.581 -36.754 69.287 1.00 36.91 327 GLU A O 1
ATOM 4895 N N . TRP B 1 328 ? 46.226 -37.107 71.063 1.00 36.53 328 TRP A N 1
ATOM 4896 C CA . TRP B 1 328 ? 45.550 -35.825 70.922 1.00 33.99 328 TRP A CA 1
ATOM 4897 C C . TRP B 1 328 ? 46.553 -34.685 70.950 1.00 34.37 328 TRP A C 1
ATOM 4898 O O . TRP B 1 328 ? 46.498 -33.763 70.126 1.00 36.38 328 TRP A O 1
ATOM 4909 N N . THR B 1 329 ? 47.490 -34.731 71.897 1.00 32.36 329 THR A N 1
ATOM 4910 C CA . THR B 1 329 ? 48.399 -33.604 72.040 1.00 28.02 329 THR A CA 1
ATOM 4911 C C . THR B 1 329 ? 49.345 -33.520 70.855 1.00 34.05 329 THR A C 1
ATOM 4912 O O . THR B 1 329 ? 49.598 -32.424 70.338 1.00 34.85 329 THR A O 1
ATOM 4916 N N . ALA B 1 330 ? 49.852 -34.668 70.393 1.00 32.10 330 ALA A N 1
ATOM 4917 C CA . ALA B 1 330 ? 50.752 -34.665 69.244 1.00 36.08 330 ALA A CA 1
ATOM 4918 C C . ALA B 1 330 ? 50.050 -34.115 68.007 1.00 42.72 330 ALA A C 1
ATOM 4919 O O . ALA B 1 330 ? 50.602 -33.266 67.290 1.00 39.07 330 ALA A O 1
ATOM 4921 N N . TRP B 1 331 ? 48.815 -34.573 67.752 1.00 33.96 331 TRP A N 1
ATOM 4922 C CA A TRP B 1 331 ? 48.068 -34.057 66.610 0.52 35.52 331 TRP A CA 1
ATOM 4923 C CA B TRP B 1 331 ? 48.071 -34.061 66.605 0.48 35.47 331 TRP A CA 1
ATOM 4924 C C . TRP B 1 331 ? 47.805 -32.565 66.760 1.00 40.20 331 TRP A C 1
ATOM 4925 O O . TRP B 1 331 ? 47.899 -31.808 65.788 1.00 40.39 331 TRP A O 1
ATOM 4946 N N . MET B 1 332 ? 47.514 -32.109 67.984 1.00 37.03 332 MET A N 1
ATOM 4947 C CA . MET B 1 332 ? 47.295 -30.679 68.187 1.00 38.46 332 MET A CA 1
ATOM 4948 C C . MET B 1 332 ? 48.565 -29.876 67.903 1.00 44.35 332 MET A C 1
ATOM 4949 O O . MET B 1 332 ? 48.500 -28.786 67.323 1.00 47.19 332 MET A O 1
ATOM 4954 N N . MET B 1 333 ? 49.728 -30.394 68.304 0.93 40.83 333 MET A N 1
ATOM 4955 C CA . MET B 1 333 ? 50.981 -29.683 68.060 1.00 45.36 333 MET A CA 1
ATOM 4956 C C . MET B 1 333 ? 51.400 -29.744 66.593 0.81 46.25 333 MET A C 1
ATOM 4957 O O . MET B 1 333 ? 52.234 -28.938 66.167 0.88 39.49 333 MET A O 1
ATOM 4962 N N . GLU B 1 334 ? 50.856 -30.685 65.815 1.00 47.46 334 GLU A N 1
ATOM 4963 C CA . GLU B 1 334 ? 51.201 -30.754 64.395 1.00 56.09 334 GLU A CA 1
ATOM 4964 C C . GLU B 1 334 ? 50.929 -29.440 63.664 1.00 65.22 334 GLU A C 1
ATOM 4965 O O . GLU B 1 334 ? 51.580 -29.152 62.654 1.00 75.31 334 GLU A O 1
ATOM 4971 N N . ALA B 1 335 ? 49.983 -28.635 64.147 1.00 72.02 335 ALA A N 1
ATOM 4972 C CA . ALA B 1 335 ? 49.619 -27.378 63.482 1.00 74.51 335 ALA A CA 1
ATOM 4973 C C . ALA B 1 335 ? 50.822 -26.450 63.299 1.00 82.39 335 ALA A C 1
ATOM 4974 O O . ALA B 1 335 ? 51.423 -25.993 64.273 1.00 87.74 335 ALA A O 1
#

InterPro domains:
  IPR007421 Schlafen, AlbA_2 domain [PF04326] (191-305)
  IPR027417 P-loop containing nucleoside triphosphate hydrolase [G3DSA:3.40.50.300] (539-671)
  IPR027417 P-loop containing nucleoside triphosphate hydrolase [G3DSA:3.40.50.300] (712-891)
  IPR027417 P-loop containing nucleoside triphosphate hydrolase [SSF52540] (556-889)
  IPR029684 Schlafen family [PTHR12155] (1-637)
  IPR031450 Poxin-Schlafen/Schlafen-like, N-terminal domain [PF17057] (80-188)
  IPR038461 Schlafen, AlbA_2 domain superfamily [G3DSA:3.30.950.30] (171-306)
  IPR048729 Schlafen, GTPase-like domain [PF21026] (384-519)

Foldseek 3Di:
DFWDCGEAELEEDAFFQVRLVPDDVVRSVVSLVSVALVLLQQLAAAWDKYKYFHDDPPDDCVVGPGNHDYPPLQPVQWDWDDDHRMIMITGGHNPCRPVFLGDFPFQLQWADAFADIDGDDRVRVLVLQVCLLPPPDDDPDVLLVVVQAAAADEAFDADPDAGTSAEYEAEQDPQNLVVCLPPVLSVQSHQQSYAWHKYKYQADRVRNTGGADFAVNDDDVVVVVSNVVLQQQWDWDHSDDVDDGWDKDWDWHFYDYPHDTTHIIIMMTTHHHSHGTGSHFTGGWHQDPRDIDGDGNVRSVVSRND/DFFFVPVETELEEDAFFQVRLVPDDVVNSVSSLVSVALNLLAQQAAAWDKYKYFHDDPPDDCVPGNGNHDYPPVQPVQWDWDDDHRMIMITGGHHPPVFLGDFPFQLQWAFAFADIDGDDRVRVLVLQVVLLVPVDDDLDVLLVVVQAAAADEAFDAGPDAGTSAEYEAEQDPQNLCVLLPPVLSVQSHQQSYAWHKYKYQADRVRRTGGADFPVNDDVVVVVVSNVVQQVQWDFDDSDDPPDGWDKDWDWHFYDYPPDTTHIMIMMITGHHSHGTGSHATRGWHQDPRDTDGDGNVRSSVSRNVD

Solvent-accessible surface area: 30891 Å² total; per-residue (Å²): 69,87,24,120,190,28,43,0,40,8,33,131,4,14,0,0,81,102,46,4,134,126,28,81,68,200,66,74,96,122,7,21,62,42,4,19,87,0,1,0,0,0,2,17,41,59,13,16,49,1,59,2,61,10,73,31,207,57,15,44,86,140,170,44,24,23,32,30,108,7,45,100,83,6,137,92,21,20,85,66,104,43,124,152,76,75,3,59,3,108,4,100,33,12,122,90,56,57,45,1,20,1,0,16,37,38,4,4,0,21,44,5,105,172,82,51,33,69,55,8,71,16,79,78,0,32,65,23,0,60,79,31,50,131,103,162,160,72,125,40,37,93,73,0,38,61,17,23,105,108,147,118,6,88,56,85,59,137,18,155,15,84,32,33,32,39,0,6,2,4,86,25,53,112,81,18,48,104,9,2,104,68,84,0,14,65,1,0,0,0,0,0,7,25,90,0,0,9,0,1,0,1,1,53,63,154,48,25,47,0,42,13,9,98,82,137,82,24,58,56,91,20,12,109,8,29,0,43,3,12,3,99,73,12,22,55,40,23,53,34,126,148,150,65,125,16,118,37,62,16,35,25,0,52,0,26,36,195,83,56,47,97,2,29,0,1,0,0,41,0,47,121,11,53,2,0,0,0,10,122,34,0,17,0,23,27,29,86,56,60,118,14,52,64,2,55,19,170,67,0,0,50,88,0,43,162,75,127,0,81,12,108,87,49,0,49,5,35,118,2,15,1,0,78,102,45,3,134,125,24,81,81,177,62,74,55,121,2,14,57,30,4,22,57,0,0,0,0,0,2,37,34,63,10,18,62,1,61,4,66,2,71,28,191,66,16,58,73,144,188,54,24,18,32,29,98,14,45,35,52,3,108,72,15,37,90,90,100,49,120,155,76,90,4,55,12,109,3,93,62,22,88,100,76,6,22,9,0,18,38,37,4,4,0,23,49,8,130,82,46,50,30,74,56,7,77,27,81,73,0,22,56,25,0,95,83,25,57,140,88,170,219,61,128,36,36,94,59,0,40,65,8,24,104,108,142,117,6,84,79,84,54,98,6,101,1,24,30,22,43,38,0,8,3,3,88,25,55,114,75,14,50,110,8,4,114,71,83,1,11,66,0,0,0,0,0,0,8,28,93,0,0,8,0,0,4,1,1,58,59,133,67,29,33,0,47,14,8,111,76,137,119,27,86,62,107,70,11,113,62,29,4,51,29,18,2,105,173,14,28,60,40,29,54,35,125,147,159,64,130,14,122,34,61,15,37,22,0,57,1,41,28,179,83,35,46,105,3,26,1,2,0,1,40,0,47,122,11,46,2,0,0,0,9,130,55,0,17,0,13,35,31,102,121,100,116,1,80,64,3,55,20,184,52,0,0,54,133,0,59,129,70

Secondary structure (DSSP, 8-state):
---EE--EEEEEEE--SHHHHHHS-HHHHHHHHHHHHHHHHHHHTTT-EEEEEEE-STT--HHHH-------HHHHTTEEEEEETTEEEEEEPPP----SS--SB---EEEETTEEEE--HHHHHHHHHHHTT-----S-HHHHHHHT-SEEETTPBPS---BTTEEEE---SSHHHHHHHHHHHHHHHHHHTT-EEEEETEETTTTEE--EEGGG--HHHHHHHHHHHHHHS-EE--SSS-PPPPEEEEEEEEEETTEEEEEEEEEEEPPPSSEE-SSS-B-EEEETTEEEEPPHHHHHHHHHT-/-EE---EEEEEEE--SHHHHHHS-HHHHHHHHHHHHHHHHHHHTTT-EEEEEEE-STT--HHHH-------HHHHTTEEEEEETTEEEEEE----SGGG-SS--SB---EEEETTEEEE--HHHHHHHHHHHTT-----S-HHHHHHHT-SEEETTPBPSPPPBTTEEEE---SSHHHHHHHHHHHHHHHHHHTT-EEEEETEETTTTEE--EEGGG--HHHHHHHHHHHHHHS-EE--SSS-PPPPEEEEEEEEEETTEEEEEEEEEEEPPPSSEE-SSS-B-EEEETTEEEEPPHHHHHHHHT-

Sequence (612 aa):
VDTNECVVDAGKVTLGTQQRQEMDPRLREKQNEIILRAVCALLNSGGGIIKAEIENKGYNYERRHGVGLDVPPIFRSSHLDKMQKENHFLIFVKSWNTEAGVPLATLCSNLYHRERTSTDVMDSSQEALAFLKCRTQTPEGNINVSSAAALFDRKKRLQYLEKLNLPESTHVEFVMFSTDVSHCVKDRLPKCVSAFANTEGGYVFFGVHDETCQVIGCCEKEKIDLTSLRASIDGCIKKLPVHHFCTQRPEIKYVLNFLEVHDKGALRRGYVCAIKVEKFCCAVFAKVPSSSWQVKDNRVRQLPTREWTAWWMMEIDVDTNCVVDAGKVTLGTQQRQEMDPRLREKQNEIILRAVCALLNSGGGIIKAEIENKGYNYERHGVGLDVPPIFRSHLDKMQKENNHFLIFVKSWNTGVPLATLCSNLYHRERTSTDVMDSQEALAFLKCRTQTPEGNINVSAAALFDRKRLQQYLEKLNLPESTTHVEFVMFSTDVSHCVKDDRRLPKCVSAFANTEGGYVFFGVHDETCQVIGCCEKEKIDLTSSLRASIDGCIKKLPVHHFCTQRPEIKKYVLNFLEVHDKGALRGYVCAIIKVEKFCCAVFAKVPSSSWQVKDNRVRQLPTREWTAWWMMEA